Protein 3K50 (pdb70)

Structure (mmCIF, N/CA/C/O backbone):
data_3K50
#
_entry.id   3K50
#
_cell.length_a   42.274
_cell.length_b   91.435
_cell.length_c   107.126
_cell.angle_alpha   90.000
_cell.angle_beta   90.000
_cell.angle_gamma   90.000
#
_symmetry.space_group_name_H-M   'P 21 21 21'
#
loop_
_entity.id
_entity.type
_entity.pdbx_description
1 polymer 'Putative S41 protease'
2 non-polymer 'CHLORIDE ION'
3 non-polymer GLYCEROL
4 water water
#
loop_
_atom_site.group_PDB
_atom_site.id
_atom_site.type_symbol
_atom_site.label_atom_id
_atom_site.label_alt_id
_atom_site.label_comp_id
_atom_site.label_asym_id
_atom_site.label_entity_id
_atom_site.label_seq_id
_atom_site.pdbx_PDB_ins_code
_atom_site.Cartn_x
_atom_site.Cartn_y
_atom_site.Cartn_z
_atom_site.occupancy
_atom_site.B_iso_or_equiv
_atom_site.auth_seq_id
_atom_site.auth_comp_id
_atom_site.auth_asym_id
_atom_site.auth_atom_id
_atom_site.pdbx_PDB_model_num
ATOM 1 N N . ARG A 1 5 ? -3.082 64.304 2.265 1.00 70.98 27 ARG A N 1
ATOM 2 C CA . ARG A 1 5 ? -3.315 65.789 2.181 1.00 73.55 27 ARG A CA 1
ATOM 3 C C . ARG A 1 5 ? -2.009 66.568 2.472 1.00 73.85 27 ARG A C 1
ATOM 4 O O . ARG A 1 5 ? -1.257 66.928 1.548 1.00 71.02 27 ARG A O 1
ATOM 6 N N . TRP A 1 6 ? -1.768 66.843 3.759 1.00 74.15 28 TRP A N 1
ATOM 7 C CA . TRP A 1 6 ? -0.521 67.439 4.237 1.00 71.87 28 TRP A CA 1
ATOM 8 C C . TRP A 1 6 ? -0.079 66.519 5.368 1.00 68.48 28 TRP A C 1
ATOM 9 O O . TRP A 1 6 ? -0.940 65.868 5.961 1.00 67.95 28 TRP A O 1
ATOM 20 N N . PRO A 1 7 ? 1.239 66.451 5.678 1.00 66.33 29 PRO A N 1
ATOM 21 C CA . PRO A 1 7 ? 2.350 67.174 5.059 1.00 65.32 29 PRO A CA 1
ATOM 22 C C . PRO A 1 7 ? 2.791 66.602 3.710 1.00 63.14 29 PRO A C 1
ATOM 23 O O . PRO A 1 7 ? 2.348 65.524 3.310 1.00 62.41 29 PRO A O 1
ATOM 27 N N . GLU A 1 8 ? 3.651 67.354 3.029 1.00 61.75 30 GLU A N 1
ATOM 28 C CA . GLU A 1 8 ? 4.267 66.945 1.773 1.00 61.55 30 GLU A CA 1
ATOM 29 C C . GLU A 1 8 ? 5.654 66.417 2.127 1.00 60.14 30 GLU A C 1
ATOM 30 O O . GLU A 1 8 ? 6.611 67.175 2.280 1.00 58.35 30 GLU A O 1
ATOM 34 N N . TYR A 1 9 ? 5.752 65.103 2.253 1.00 60.39 31 TYR A N 1
ATOM 35 C CA . TYR A 1 9 ? 7.001 64.461 2.657 1.00 61.66 31 TYR A CA 1
ATOM 36 C C . TYR A 1 9 ? 8.110 64.480 1.579 1.00 61.82 31 TYR A C 1
ATOM 37 O O . TYR A 1 9 ? 7.856 64.200 0.401 1.00 61.79 31 TYR A O 1
ATOM 46 N N . TYR A 1 10 ? 9.334 64.820 1.996 1.00 61.46 32 TYR A N 1
ATOM 47 C CA . TYR A 1 10 ? 10.488 64.820 1.097 1.00 61.41 32 TYR A CA 1
ATOM 48 C C . TYR A 1 10 ? 10.818 63.405 0.587 1.00 63.49 32 TYR A C 1
ATOM 49 O O . TYR A 1 10 ? 10.395 62.416 1.193 1.00 62.85 32 TYR A O 1
ATOM 58 N N . PRO A 1 11 ? 11.580 63.306 -0.532 1.00 66.93 33 PRO A N 1
ATOM 59 C CA . PRO A 1 11 ? 11.952 61.979 -1.075 1.00 66.60 33 PRO A CA 1
ATOM 60 C C . PRO A 1 11 ? 13.181 61.355 -0.403 1.00 64.67 33 PRO A C 1
ATOM 61 O O . PRO A 1 11 ? 13.214 60.140 -0.201 1.00 61.24 33 PRO A O 1
ATOM 65 N N . ASP A 1 16 ? 14.564 55.267 4.661 1.00 62.04 38 ASP A N 1
ATOM 66 C CA . ASP A 1 16 ? 15.463 55.341 5.828 1.00 60.80 38 ASP A CA 1
ATOM 67 C C . ASP A 1 16 ? 14.867 54.713 7.116 1.00 59.13 38 ASP A C 1
ATOM 68 O O . ASP A 1 16 ? 15.603 54.499 8.095 1.00 60.64 38 ASP A O 1
ATOM 70 N N . ILE A 1 17 ? 13.555 54.426 7.126 1.00 52.92 39 ILE A N 1
ATOM 71 C CA . ILE A 1 17 ? 12.898 53.749 8.258 1.00 50.17 39 ILE A CA 1
ATOM 72 C C . ILE A 1 17 ? 13.354 52.286 8.273 1.00 45.34 39 ILE A C 1
ATOM 73 O O . ILE A 1 17 ? 13.208 51.590 7.277 1.00 40.65 39 ILE A O 1
ATOM 78 N N . TRP A 1 18 ? 13.902 51.838 9.401 1.00 39.60 40 TRP A N 1
ATOM 79 C CA . TRP A 1 18 ? 14.496 50.514 9.496 1.00 36.46 40 TRP A CA 1
ATOM 80 C C . TRP A 1 18 ? 13.625 49.327 9.041 1.00 35.86 40 TRP A C 1
ATOM 81 O O . TRP A 1 18 ? 14.082 48.442 8.292 1.00 33.60 40 TRP A O 1
ATOM 92 N N . ILE A 1 19 ? 12.389 49.285 9.533 1.00 32.26 41 ILE A N 1
ATOM 93 C CA . ILE A 1 19 ? 11.510 48.145 9.301 1.00 32.39 41 ILE A CA 1
ATOM 94 C C . ILE A 1 19 ? 11.241 48.004 7.792 1.00 31.09 41 ILE A C 1
ATOM 95 O O . ILE A 1 19 ? 11.248 46.921 7.268 1.00 32.19 41 ILE A O 1
ATOM 100 N N . ASP A 1 20 ? 11.111 49.121 7.091 1.00 34.19 42 ASP A N 1
ATOM 101 C CA . ASP A 1 20 ? 10.898 49.083 5.645 1.00 33.62 42 ASP A CA 1
ATOM 102 C C . ASP A 1 20 ? 12.143 48.563 4.931 1.00 34.03 42 ASP A C 1
ATOM 103 O O . ASP A 1 20 ? 12.062 47.726 4.052 1.00 35.75 42 ASP A O 1
ATOM 108 N N A SER A 1 21 ? 13.307 48.946 5.441 0.50 30.81 43 SER A N 1
ATOM 109 N N B SER A 1 21 ? 13.255 49.197 5.261 0.50 32.07 4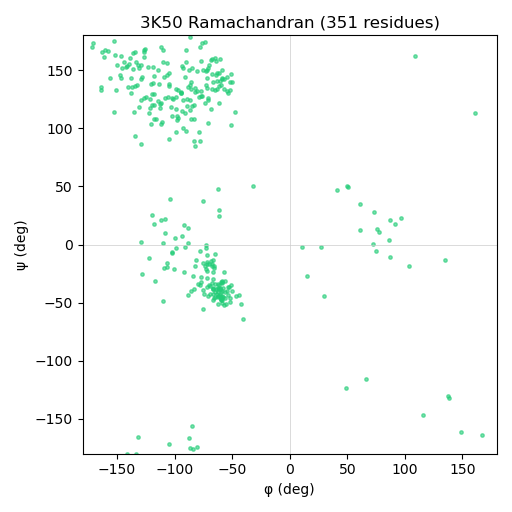3 SER A N 1
ATOM 110 C CA A SER A 1 21 ? 14.576 48.546 4.858 0.50 30.44 43 SER A CA 1
ATOM 111 C CA B SER A 1 21 ? 14.544 48.995 4.627 0.50 32.09 43 SER A CA 1
ATOM 112 C C A SER A 1 21 ? 14.914 47.095 5.140 0.50 29.14 43 SER A C 1
ATOM 113 C C B SER A 1 21 ? 15.028 47.572 4.767 0.50 30.02 43 SER A C 1
ATOM 114 O O A SER A 1 21 ? 15.159 46.378 4.197 0.50 30.00 43 SER A O 1
ATOM 115 O O B SER A 1 21 ? 15.592 46.985 3.849 0.50 33.17 43 SER A O 1
ATOM 120 N N A VAL A 1 22 ? 14.915 46.656 6.403 0.70 29.76 44 VAL A N 1
ATOM 121 N N B VAL A 1 22 ? 14.808 47.020 5.957 0.30 28.92 44 VAL A N 1
ATOM 122 C CA A VAL A 1 22 ? 15.166 45.273 6.718 0.70 31.91 44 VAL A CA 1
ATOM 123 C CA B VAL A 1 22 ? 15.169 45.638 6.265 0.30 27.14 44 VAL A CA 1
ATOM 124 C C A VAL A 1 22 ? 14.203 44.369 5.916 0.70 31.91 44 VAL A C 1
ATOM 125 C C B VAL A 1 22 ? 14.269 44.657 5.527 0.30 27.49 44 VAL A C 1
ATOM 126 O O A VAL A 1 22 ? 14.620 43.323 5.451 0.70 32.43 44 VAL A O 1
ATOM 127 O O B VAL A 1 22 ? 14.776 43.810 4.788 0.30 21.10 44 VAL A O 1
ATOM 142 N N . ARG A 1 24 ? 12.586 45.064 2.871 1.00 33.28 46 ARG A N 1
ATOM 143 C CA . ARG A 1 24 ? 12.842 45.087 1.435 1.00 35.58 46 ARG A CA 1
ATOM 144 C C . ARG A 1 24 ? 14.133 44.252 1.108 1.00 35.50 46 ARG A C 1
ATOM 145 O O . ARG A 1 24 ? 14.242 43.690 0.038 1.00 34.57 46 ARG A O 1
ATOM 153 N N . GLN A 1 25 ? 15.060 44.121 2.058 1.00 34.13 47 GLN A N 1
ATOM 154 C CA . GLN A 1 25 ? 16.265 43.367 1.814 1.00 32.54 47 GLN A CA 1
ATOM 155 C C . GLN A 1 25 ? 16.095 41.890 2.143 1.00 33.51 47 GLN A C 1
ATOM 156 O O . GLN A 1 25 ? 16.528 41.039 1.369 1.00 32.71 47 GLN A O 1
ATOM 162 N N . GLU A 1 26 ? 15.448 41.583 3.268 1.00 30.57 48 GLU A N 1
ATOM 163 C CA . GLU A 1 26 ? 15.454 40.231 3.821 1.00 31.75 48 GLU A CA 1
ATOM 164 C C . GLU A 1 26 ? 14.194 39.387 3.705 1.00 31.09 48 GLU A C 1
ATOM 165 O O . GLU A 1 26 ? 14.255 38.192 3.923 1.00 29.54 48 GLU A O 1
ATOM 171 N N . TYR A 1 27 ? 13.062 40.008 3.410 1.00 31.96 49 TYR A N 1
ATOM 172 C CA . TYR A 1 27 ? 11.789 39.329 3.337 1.00 29.59 49 TYR A CA 1
ATOM 173 C C . TYR A 1 27 ? 11.695 38.345 2.182 1.00 29.44 49 TYR A C 1
ATOM 174 O O . TYR A 1 27 ? 12.033 38.694 1.046 1.00 28.25 49 TYR A O 1
ATOM 183 N N . LEU A 1 28 ? 11.186 37.134 2.468 1.00 29.66 50 LEU A N 1
ATOM 184 C CA . LEU A 1 28 ? 10.972 36.124 1.450 1.00 26.97 50 LEU A CA 1
ATOM 185 C C . LEU A 1 28 ? 10.176 36.714 0.315 1.00 28.39 50 LEU A C 1
ATOM 186 O O . LEU A 1 28 ? 10.538 36.540 -0.860 1.00 28.69 50 LEU A O 1
ATOM 191 N N . TRP A 1 29 ? 9.119 37.436 0.674 1.00 28.83 51 TRP A N 1
ATOM 192 C CA . TRP A 1 29 ? 8.161 37.947 -0.292 1.00 29.56 51 TRP A CA 1
ATOM 193 C C . TRP A 1 29 ? 8.317 39.446 -0.562 1.00 27.41 51 TRP A C 1
ATOM 194 O O . TRP A 1 29 ? 7.352 40.173 -0.719 1.00 30.05 51 TRP A O 1
ATOM 205 N N . TYR A 1 30 ? 9.535 39.930 -0.623 1.00 29.67 52 TYR A N 1
ATOM 206 C CA . TYR A 1 30 ? 9.736 41.360 -0.802 1.00 31.60 52 TYR A CA 1
ATOM 207 C C . TYR A 1 30 ? 9.069 41.851 -2.099 1.00 30.83 52 TYR A C 1
ATOM 208 O O . TYR A 1 30 ? 8.614 42.961 -2.180 1.00 32.25 52 TYR A O 1
ATOM 217 N N . ARG A 1 31 ? 9.034 41.030 -3.131 1.00 34.45 53 ARG A N 1
ATOM 218 C CA . ARG A 1 31 ? 8.462 41.472 -4.392 1.00 33.79 53 ARG A CA 1
ATOM 219 C C . ARG A 1 31 ? 6.951 41.719 -4.352 1.00 35.08 53 ARG A C 1
ATOM 220 O O . ARG A 1 31 ? 6.396 42.357 -5.256 1.00 33.48 53 ARG A O 1
ATOM 228 N N . ASP A 1 32 ? 6.305 41.152 -3.338 1.00 32.59 54 ASP A N 1
ATOM 229 C CA . ASP A 1 32 ? 4.864 41.201 -3.165 1.00 33.34 54 ASP A CA 1
ATOM 230 C C . ASP A 1 32 ? 4.448 42.176 -2.059 1.00 33.05 54 ASP A C 1
ATOM 231 O O . ASP A 1 32 ? 3.294 42.205 -1.659 1.00 30.42 54 ASP A O 1
ATOM 244 N N . PRO A 1 34 ? 3.348 45.838 -0.845 1.00 40.49 56 PRO A N 1
ATOM 245 C CA . PRO A 1 34 ? 2.755 47.089 -1.420 1.00 41.38 56 PRO A CA 1
ATOM 246 C C . PRO A 1 34 ? 3.805 48.088 -1.845 1.00 42.84 56 PRO A C 1
ATOM 247 O O . PRO 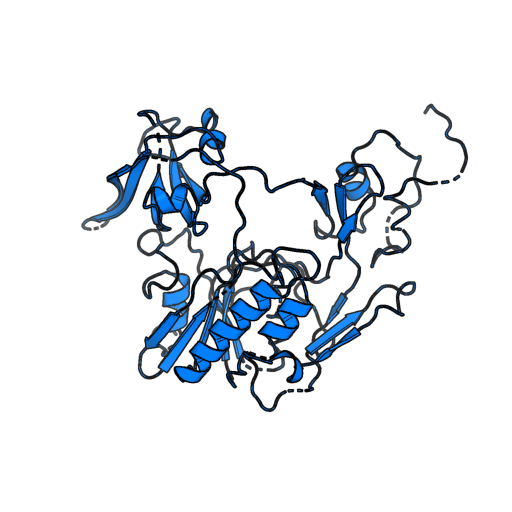A 1 34 ? 4.930 48.034 -1.358 1.00 42.32 56 PRO A O 1
ATOM 251 N N . SER A 1 35 ? 3.483 48.946 -2.805 1.00 47.44 57 SER A N 1
ATOM 252 C CA . SER A 1 35 ? 4.451 49.983 -3.219 1.00 51.57 57 SER A CA 1
ATOM 253 C C . SER A 1 35 ? 4.771 50.996 -2.093 1.00 51.78 57 SER A C 1
ATOM 254 O O . SER A 1 35 ? 3.894 51.303 -1.265 1.00 49.00 57 SER A O 1
ATOM 257 N N . PRO A 1 36 ? 6.027 51.494 -2.049 1.00 53.25 58 PRO A N 1
ATOM 258 C CA . PRO A 1 36 ? 6.386 52.488 -1.045 1.00 57.71 58 PRO A CA 1
ATOM 259 C C . PRO A 1 36 ? 5.347 53.599 -0.968 1.00 61.66 58 PRO A C 1
ATOM 260 O O . PRO A 1 36 ? 5.133 54.306 -1.950 1.00 62.62 58 PRO A O 1
ATOM 264 N N . ALA A 1 37 ? 4.656 53.672 0.174 1.00 65.30 59 ALA A N 1
ATOM 265 C CA . ALA A 1 37 ? 3.662 54.695 0.470 1.00 64.78 59 ALA A CA 1
ATOM 266 C C . ALA A 1 37 ? 4.366 55.915 1.094 1.00 65.41 59 ALA A C 1
ATOM 267 O O . ALA A 1 37 ? 5.610 56.029 1.026 1.00 64.72 59 ALA A O 1
ATOM 269 N N . ALA A 1 38 ? 3.583 56.835 1.677 1.00 64.35 60 ALA A N 1
ATOM 270 C CA . ALA A 1 38 ? 4.146 58.019 2.356 1.00 61.89 60 ALA A CA 1
ATOM 271 C C . ALA A 1 38 ? 4.593 57.568 3.745 1.00 58.11 60 ALA A C 1
ATOM 272 O O . ALA A 1 38 ? 3.810 56.914 4.441 1.00 56.20 60 ALA A O 1
ATOM 274 N N . PRO A 1 39 ? 5.829 57.938 4.160 1.00 55.42 61 PRO A N 1
ATOM 275 C CA . PRO A 1 39 ? 6.399 57.460 5.434 1.00 53.87 61 PRO A CA 1
ATOM 276 C C . PRO A 1 39 ? 5.601 57.936 6.635 1.00 50.33 61 PRO A C 1
ATOM 277 O O . PRO A 1 39 ? 4.981 59.025 6.582 1.00 48.14 61 PRO A O 1
ATOM 281 N N . ASP A 1 40 ? 5.572 57.115 7.685 1.00 48.29 62 ASP A N 1
ATOM 282 C CA . ASP A 1 40 ? 4.796 57.447 8.886 1.00 47.57 62 ASP A CA 1
ATOM 283 C C . ASP A 1 40 ? 5.675 57.153 10.047 1.00 45.82 62 ASP A C 1
ATOM 284 O O . ASP A 1 40 ? 5.701 56.030 10.558 1.00 47.93 62 ASP A O 1
ATOM 289 N N . TYR A 1 41 ? 6.371 58.181 10.499 1.00 42.21 63 TYR A N 1
ATOM 290 C CA . TYR A 1 41 ? 7.370 58.010 11.542 1.00 43.03 63 TYR A CA 1
ATOM 291 C C . TYR A 1 41 ? 6.806 57.733 12.929 1.00 38.15 63 TYR A C 1
ATOM 292 O O . TYR A 1 41 ? 7.563 57.351 13.818 1.00 39.89 63 TYR A O 1
ATOM 301 N N . PHE A 1 42 ? 5.518 57.973 13.146 1.00 33.08 64 PHE A N 1
ATOM 302 C CA . PHE A 1 42 ? 4.944 57.730 14.495 1.00 31.12 64 PHE A CA 1
ATOM 303 C C . PHE A 1 42 ? 4.172 56.434 14.661 1.00 35.51 64 PHE A C 1
ATOM 304 O O . PHE A 1 42 ? 4.070 55.910 15.771 1.00 36.09 64 PHE A O 1
ATOM 312 N N . GLN A 1 43 ? 3.714 55.867 13.553 1.00 37.10 65 GLN A N 1
ATOM 313 C CA . GLN A 1 43 ? 3.057 54.550 13.534 1.00 35.86 65 GLN A CA 1
ATOM 314 C C . GLN A 1 43 ? 3.844 53.447 14.274 1.00 33.61 65 GLN A C 1
ATOM 315 O O . GLN A 1 43 ? 5.062 53.341 14.144 1.00 34.65 65 GLN A O 1
ATOM 321 N N . LYS A 1 44 ? 3.140 52.592 15.015 1.00 33.96 66 LYS A N 1
ATOM 322 C CA . LYS A 1 44 ? 3.779 51.451 15.658 1.00 35.75 66 LYS A CA 1
ATOM 323 C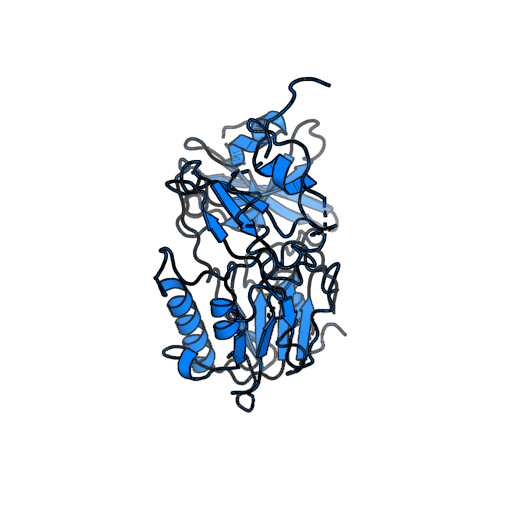 C . LYS A 1 44 ? 4.277 50.437 14.626 1.00 34.52 66 LYS A C 1
ATOM 324 O O . LYS A 1 44 ? 3.651 50.289 13.572 1.00 35.67 66 LYS A O 1
ATOM 330 N N . PRO A 1 45 ? 5.403 49.748 14.923 1.00 31.68 67 PRO A N 1
ATOM 331 C CA . PRO A 1 45 ? 5.936 48.741 14.020 1.00 32.96 67 PRO A CA 1
ATOM 332 C C . PRO A 1 45 ? 4.883 47.695 13.662 1.00 32.83 67 PRO A C 1
ATOM 333 O O . PRO A 1 45 ? 4.841 47.275 12.503 1.00 32.39 67 PRO A O 1
ATOM 337 N N . GLU A 1 46 ? 4.017 47.334 14.623 1.00 30.55 68 GLU A N 1
ATOM 338 C CA . GLU A 1 46 ? 2.884 46.437 14.400 1.00 32.37 68 GLU A CA 1
ATOM 339 C C . GLU A 1 46 ? 2.012 46.912 13.265 1.00 34.98 68 GLU A C 1
ATOM 340 O O . GLU A 1 46 ? 1.628 46.126 12.397 1.00 34.34 68 GLU A O 1
ATOM 346 N N . ALA A 1 47 ? 1.741 48.210 13.220 1.00 35.06 69 ALA A N 1
ATOM 347 C CA . ALA A 1 47 ? 0.842 48.765 12.211 1.00 34.37 69 ALA A CA 1
ATOM 348 C C . ALA A 1 47 ? 1.541 48.836 10.868 1.00 36.78 69 ALA A C 1
ATOM 349 O O . ALA A 1 47 ? 0.912 48.588 9.835 1.00 34.76 69 ALA A O 1
ATOM 351 N N . PHE A 1 48 ? 2.825 49.191 10.878 1.00 33.96 70 PHE A N 1
ATOM 352 C CA . PHE A 1 48 ? 3.568 49.215 9.658 1.00 36.20 70 PHE A CA 1
ATOM 353 C C . PHE A 1 48 ? 3.524 47.807 9.068 1.00 36.02 70 PHE A C 1
ATOM 354 O O . PHE A 1 48 ? 3.206 47.633 7.856 1.00 33.24 70 PHE A O 1
ATOM 362 N N . LEU A 1 49 ? 3.848 46.819 9.909 1.00 32.85 71 LEU A N 1
ATOM 363 C CA . LEU A 1 49 ? 3.944 45.416 9.467 1.00 33.02 71 LEU A CA 1
ATOM 364 C C . LEU A 1 49 ? 2.666 44.907 8.817 1.00 34.08 71 LEU A C 1
ATOM 365 O O . LEU A 1 49 ? 2.705 44.256 7.773 1.00 33.26 71 LEU A O 1
ATOM 370 N N . LYS A 1 50 ? 1.536 45.191 9.441 1.00 36.56 72 LYS A N 1
ATOM 371 C CA . LYS A 1 50 ? 0.267 44.678 8.983 1.00 38.33 72 LYS A CA 1
ATOM 372 C C . LYS A 1 50 ? -0.029 45.205 7.577 1.00 36.12 72 LYS A C 1
ATOM 373 O O . LYS A 1 50 ? -0.624 44.510 6.792 1.00 38.91 72 LYS A O 1
ATOM 377 N N . LYS A 1 51 ? 0.403 46.434 7.284 1.00 38.11 73 LYS A N 1
ATOM 378 C CA . LYS A 1 51 ? 0.205 47.073 5.986 1.00 37.67 73 LYS A CA 1
ATOM 379 C C . LYS A 1 51 ? 1.264 46.691 4.962 1.00 38.29 73 LYS A C 1
ATOM 380 O O . LYS A 1 51 ? 0.990 46.741 3.762 1.00 39.64 73 LYS A O 1
ATOM 383 N N . ALA A 1 52 ? 2.463 46.331 5.415 1.00 36.41 74 ALA A N 1
ATOM 384 C CA . ALA A 1 52 ? 3.594 46.021 4.504 1.00 29.85 74 ALA A CA 1
ATOM 385 C C . ALA A 1 52 ? 3.739 44.560 4.097 1.00 29.27 74 ALA A C 1
ATOM 386 O O . ALA A 1 52 ? 4.370 44.256 3.096 1.00 33.24 74 ALA A O 1
ATOM 388 N N . VAL A 1 53 ? 3.223 43.632 4.875 1.00 30.28 75 VAL A N 1
ATOM 389 C CA . VAL A 1 53 ? 3.366 42.229 4.525 1.00 31.28 75 VAL A CA 1
ATOM 390 C C . VAL A 1 53 ? 2.647 41.899 3.216 1.00 27.81 75 VAL A C 1
ATOM 391 O O . VAL A 1 53 ? 1.764 42.592 2.801 1.00 28.38 75 VAL A O 1
ATOM 395 N N . ALA A 1 54 ? 3.085 40.823 2.594 1.00 27.27 76 ALA A N 1
ATOM 396 C CA . ALA A 1 54 ? 2.472 40.224 1.429 1.00 30.80 76 ALA A CA 1
ATOM 397 C C . ALA A 1 54 ? 1.166 39.585 1.905 1.00 29.04 76 ALA A C 1
ATOM 398 O O . ALA A 1 54 ? 1.065 39.185 3.044 1.00 29.20 76 ALA A O 1
ATOM 400 N N . SER A 1 55 ? 0.173 39.479 1.025 1.00 31.08 77 SER A N 1
ATOM 401 C CA . SER A 1 55 ? -1.115 38.888 1.414 1.00 33.88 77 SER A CA 1
ATOM 402 C C . SER A 1 55 ? -1.004 37.442 1.844 1.00 32.16 77 SER A C 1
ATOM 403 O O . SER A 1 55 ? -1.861 36.976 2.572 1.00 31.89 77 SER A O 1
ATOM 414 N N . ASP A 1 57 ? 1.132 36.368 3.846 1.00 28.61 79 ASP A N 1
ATOM 415 C CA . ASP A 1 57 ? 1.648 36.382 5.234 1.00 29.44 79 ASP A CA 1
ATOM 416 C C . ASP A 1 57 ? 0.506 36.491 6.236 1.00 31.58 79 ASP A C 1
ATOM 417 O O . ASP A 1 57 ? 0.231 37.565 6.716 1.00 30.74 79 ASP A O 1
ATOM 422 N N A ASN A 1 58 ? -0.100 35.340 6.551 0.60 34.12 80 ASN A N 1
ATOM 423 N N B ASN A 1 58 ? -0.165 35.386 6.525 0.40 32.97 80 ASN A N 1
ATOM 424 C CA A ASN A 1 58 ? -1.237 35.210 7.457 0.60 34.50 80 ASN A CA 1
ATOM 425 C CA B ASN A 1 58 ? -1.319 35.415 7.409 0.40 33.15 80 ASN A CA 1
ATOM 426 C C A ASN A 1 58 ? -0.780 35.202 8.914 0.60 35.34 80 ASN A C 1
ATOM 427 C C B ASN A 1 58 ? -0.893 35.273 8.876 0.40 34.06 80 ASN A C 1
ATOM 428 O O A ASN A 1 58 ? -0.891 34.198 9.628 0.60 33.89 80 ASN A O 1
ATOM 429 O O B ASN A 1 58 ? -1.150 34.269 9.540 0.40 33.87 80 ASN A O 1
ATOM 438 N N . GLY A 1 59 ? -0.225 36.319 9.361 1.00 32.52 81 GLY A N 1
ATOM 439 C CA . GLY A 1 59 ? 0.261 36.374 10.721 1.00 32.73 81 GLY A CA 1
ATOM 440 C C . GLY A 1 59 ? 1.524 35.591 10.967 1.00 34.68 81 GLY A C 1
ATOM 441 O O . GLY A 1 59 ? 1.862 35.315 12.133 1.00 34.35 81 GLY A O 1
ATOM 442 N N . PHE A 1 60 ? 2.273 35.280 9.910 1.00 31.60 82 PHE A N 1
ATOM 443 C CA . PHE A 1 60 ? 3.533 34.572 10.118 1.00 30.21 82 PHE A CA 1
ATOM 444 C C . PHE A 1 60 ? 4.587 35.555 10.673 1.00 30.96 82 PHE A C 1
ATOM 445 O O . PHE A 1 60 ? 5.164 35.360 11.752 1.00 29.45 82 PHE A O 1
ATOM 453 N N . SER A 1 61 ? 4.804 36.643 9.967 1.00 33.74 83 SER A N 1
ATOM 454 C CA . SER A 1 61 ? 5.687 37.679 10.455 1.00 29.59 83 SER A CA 1
ATOM 455 C C . SER A 1 61 ? 5.028 38.408 11.586 1.00 31.46 83 SER A C 1
ATOM 456 O O . SER A 1 61 ? 3.833 38.677 11.548 1.00 29.87 83 SER A O 1
ATOM 459 N N . LYS A 1 62 ? 5.811 38.804 12.589 1.00 32.94 84 LYS A N 1
ATOM 460 C CA . LYS A 1 62 ? 5.226 39.523 13.711 1.00 34.05 84 LYS A CA 1
ATOM 461 C C . LYS A 1 62 ? 6.246 40.306 14.541 1.00 31.69 84 LYS A C 1
ATOM 462 O O . LYS A 1 62 ? 7.441 40.053 14.470 1.00 35.72 84 LYS A O 1
ATOM 468 N N . ILE A 1 63 ? 5.732 41.258 15.313 1.00 36.57 85 ILE A N 1
ATOM 469 C CA . ILE A 1 63 ? 6.542 42.101 16.195 1.00 35.84 85 ILE A CA 1
ATOM 470 C C . ILE A 1 63 ? 6.451 41.527 17.605 1.00 38.34 85 ILE A C 1
ATOM 471 O O . ILE A 1 63 ? 5.362 41.179 18.082 1.00 35.48 85 ILE A O 1
ATOM 476 N N . ASP A 1 64 ? 7.603 41.415 18.244 1.00 41.91 86 ASP A N 1
ATOM 477 C CA . ASP A 1 64 ? 7.736 41.010 19.640 1.00 42.27 86 ASP A CA 1
ATOM 478 C C . ASP A 1 64 ? 8.620 42.020 20.381 1.00 46.03 86 ASP A C 1
ATOM 479 O O . ASP A 1 64 ? 9.615 42.538 19.844 1.00 42.41 86 ASP A O 1
ATOM 484 N N . SER A 1 65 ? 8.256 42.294 21.623 1.00 45.73 87 SER A N 1
ATOM 485 C CA . SER A 1 65 ? 9.011 43.236 22.437 1.00 49.43 87 SER A CA 1
ATOM 486 C C . SER A 1 65 ? 10.343 42.642 22.840 1.00 45.76 87 SER A C 1
ATOM 487 O O . SER A 1 65 ? 10.484 41.429 22.917 1.00 46.40 87 SER A O 1
ATOM 490 N N . LEU A 1 66 ? 11.329 43.513 23.022 1.00 42.82 88 LEU A N 1
ATOM 491 C CA . LEU A 1 66 ? 12.623 43.102 23.491 1.00 41.97 88 LEU A CA 1
ATOM 492 C C . LEU A 1 66 ? 12.583 43.377 24.982 1.00 43.70 88 LEU A C 1
ATOM 493 O O . LEU A 1 66 ? 12.591 44.527 25.374 1.00 43.67 88 LEU A O 1
ATOM 498 N N . LEU A 1 67 ? 12.526 42.337 25.802 1.00 44.43 89 LEU A N 1
ATOM 499 C CA . LEU A 1 67 ? 12.445 42.482 27.257 1.00 45.78 89 LEU A CA 1
ATOM 500 C C . LEU A 1 67 ? 13.778 42.158 27.946 1.00 45.84 89 LEU A C 1
ATOM 501 O O . LEU A 1 67 ? 14.530 41.319 27.466 1.00 45.63 89 LEU A O 1
ATOM 506 N N . ASP A 1 68 ? 14.067 42.826 29.053 1.00 48.67 90 ASP A N 1
ATOM 507 C CA . ASP A 1 68 ? 15.261 42.519 29.851 1.00 50.81 90 ASP A CA 1
ATOM 508 C C . ASP A 1 68 ? 15.136 41.131 30.473 1.00 52.75 90 ASP A C 1
ATOM 509 O O . ASP A 1 68 ? 16.121 40.390 30.531 1.00 55.76 90 ASP A O 1
ATOM 514 N N . GLU A 1 69 ? 13.927 40.773 30.915 1.00 50.58 91 GLU A N 1
ATOM 515 C CA . GLU A 1 69 ? 13.649 39.448 31.449 1.00 48.90 91 GLU A CA 1
ATOM 516 C C . GLU A 1 69 ? 12.227 39.103 31.070 1.00 44.98 91 GLU A C 1
ATOM 517 O O . GLU A 1 69 ? 11.483 39.997 30.672 1.00 42.66 91 GLU A O 1
ATOM 523 N N . PRO A 1 70 ? 11.848 37.811 31.122 1.00 43.72 92 PRO A N 1
ATOM 524 C CA . PRO A 1 70 ? 10.422 37.515 30.858 1.00 41.12 92 PRO A CA 1
ATOM 525 C C . PRO A 1 70 ? 9.461 38.218 31.828 1.00 39.98 92 PRO A C 1
ATOM 526 O O . PRO A 1 70 ? 9.763 38.379 33.026 1.00 37.13 92 PRO A O 1
ATOM 530 N N . ILE A 1 71 ? 8.312 38.641 31.313 1.00 39.43 93 ILE A N 1
ATOM 531 C CA . ILE A 1 71 ? 7.324 39.314 32.138 1.00 36.82 93 ILE A CA 1
ATOM 532 C C . ILE A 1 71 ? 7.034 38.378 33.310 1.00 34.47 93 ILE A C 1
ATOM 533 O O . ILE A 1 71 ? 6.868 37.178 33.108 1.00 36.58 93 ILE A O 1
ATOM 538 N N . PRO A 1 72 ? 7.039 38.886 34.539 1.00 36.01 94 PRO A N 1
ATOM 539 C CA . PRO A 1 72 ? 6.764 37.961 35.672 1.00 33.01 94 PRO A CA 1
ATOM 540 C C . PRO A 1 72 ? 5.414 37.270 35.592 1.00 33.63 94 PRO A C 1
ATOM 541 O O . PRO A 1 72 ? 4.456 37.824 35.038 1.00 32.70 94 PRO A O 1
ATOM 545 N N . SER A 1 73 ? 5.341 36.055 36.138 1.00 34.07 95 SER A N 1
ATOM 546 C CA . SER A 1 73 ? 4.099 35.252 36.071 1.00 32.94 95 SER A CA 1
ATOM 547 C C . SER A 1 73 ? 4.106 34.187 37.134 1.00 31.40 95 SER A C 1
ATOM 548 O O . SER A 1 73 ? 5.132 33.978 37.785 1.00 30.80 95 SER A O 1
ATOM 551 N N . TYR A 1 74 ? 2.937 33.568 37.344 1.00 30.82 96 TYR A N 1
ATOM 552 C CA . TYR A 1 74 ? 2.784 32.519 38.372 1.00 31.72 96 TYR A CA 1
ATOM 553 C C . TYR A 1 74 ? 3.269 31.134 37.876 1.00 32.29 96 TYR A C 1
ATOM 554 O O . TYR A 1 74 ? 3.528 30.235 38.671 1.00 33.53 96 TYR A O 1
ATOM 563 N N . GLY A 1 75 ? 3.372 30.983 36.564 1.00 29.83 97 GLY A N 1
ATOM 564 C CA . GLY A 1 75 ? 3.895 29.787 35.947 1.00 30.71 97 GLY A CA 1
ATOM 565 C C . GLY A 1 75 ? 2.836 28.795 35.506 1.00 32.56 97 GLY A C 1
ATOM 566 O O . GLY A 1 75 ? 3.146 27.601 35.391 1.00 34.31 97 GLY A O 1
ATOM 567 N N . PHE A 1 76 ? 1.587 29.223 35.276 1.00 31.29 98 PHE A N 1
ATOM 568 C CA . PHE A 1 76 ? 0.593 28.274 34.734 1.00 30.44 98 PHE A CA 1
ATOM 569 C C . PHE A 1 76 ? -0.258 28.858 33.624 1.00 31.88 98 PHE A C 1
ATOM 570 O O . PHE A 1 76 ? -0.481 30.055 33.575 1.00 30.62 98 PHE A O 1
ATOM 578 N N . ASP A 1 77 ? -0.706 27.997 32.721 1.00 32.82 99 ASP A N 1
ATOM 579 C CA . ASP A 1 77 ? -1.669 28.380 31.689 1.00 33.88 99 ASP A CA 1
ATOM 580 C C . ASP A 1 77 ? -2.996 27.780 32.041 1.00 33.24 99 ASP A C 1
ATOM 581 O O . ASP A 1 77 ? -3.060 26.748 32.708 1.00 30.96 99 ASP A O 1
ATOM 586 N N . TYR A 1 78 ? -4.069 28.387 31.541 1.00 34.19 100 TYR A N 1
ATOM 587 C CA . TYR A 1 78 ? -5.399 27.955 31.882 1.00 36.44 100 TYR A CA 1
ATOM 588 C C . TYR A 1 78 ? -6.463 28.252 30.826 1.00 37.45 100 TYR A C 1
ATOM 589 O O . TYR A 1 78 ? -6.202 28.940 29.881 1.00 37.87 100 TYR A O 1
ATOM 598 N N . THR A 1 79 ? -7.676 27.773 31.070 1.00 38.52 101 THR A N 1
ATOM 599 C CA . THR A 1 79 ? -8.848 28.066 30.255 1.00 39.13 101 THR A CA 1
ATOM 600 C C . THR A 1 79 ? -9.980 28.252 31.197 1.00 37.54 101 THR A C 1
ATOM 601 O O . THR A 1 79 ? -10.151 27.437 32.107 1.00 34.82 101 THR A O 1
ATOM 605 N N . LEU A 1 80 ? -10.781 29.293 30.959 1.00 36.29 102 LEU A N 1
ATOM 606 C CA . LEU A 1 80 ? -11.975 29.603 31.771 1.00 34.47 102 LEU A CA 1
ATOM 607 C C . LEU A 1 80 ? -13.216 28.854 31.320 1.00 32.64 102 LEU A C 1
ATOM 608 O O . LEU A 1 80 ? -13.442 28.693 30.116 1.00 30.94 102 LEU A O 1
ATOM 613 N N . TYR A 1 81 ? -13.994 28.396 32.295 1.00 33.01 103 TYR A N 1
ATOM 614 C CA . TYR A 1 81 ? -15.279 27.739 32.079 1.00 37.04 103 TYR A CA 1
ATOM 615 C C . TYR A 1 81 ? -16.259 28.376 33.032 1.00 38.90 103 TYR A C 1
ATOM 616 O O . TYR A 1 81 ? -15.943 28.575 34.206 1.00 37.77 103 TYR A O 1
ATOM 625 N N . LYS A 1 82 ? -17.460 28.656 32.542 1.00 43.73 104 LYS A N 1
ATOM 626 C CA . LYS A 1 82 ? -18.518 29.289 33.330 1.00 48.55 104 LYS A CA 1
ATOM 627 C C . LYS A 1 82 ? -18.918 28.430 34.534 1.00 50.66 104 LYS A C 1
ATOM 628 O O . LYS A 1 82 ? -19.051 27.212 34.396 1.00 51.59 104 LYS A O 1
ATOM 634 N N . VAL A 1 83 ? -19.091 29.055 35.705 1.00 52.42 105 VAL A N 1
ATOM 635 C CA . VAL A 1 83 ? -19.496 28.354 36.935 1.00 54.92 105 VAL A CA 1
ATOM 636 C C . VAL A 1 83 ? -21.024 28.097 36.993 1.00 58.35 105 VAL A C 1
ATOM 637 O O . VAL A 1 83 ? -21.829 28.891 36.458 1.00 56.71 105 VAL A O 1
ATOM 641 N N . LEU A 1 84 ? -21.386 26.983 37.655 1.00 61.82 106 LEU A N 1
ATOM 642 C CA . LEU A 1 84 ? -22.778 26.532 37.852 1.00 65.28 106 LEU A CA 1
ATOM 643 C C . LEU A 1 84 ? -23.702 27.611 38.424 1.00 68.64 106 LEU A C 1
ATOM 644 O O . LEU A 1 84 ? -23.654 27.940 39.623 1.00 68.09 106 LEU A O 1
ATOM 646 N N . ASP A 1 85 ? -24.513 28.184 37.538 1.00 72.02 107 ASP A N 1
ATOM 647 C CA . ASP A 1 85 ? -25.510 29.174 37.920 1.00 74.42 107 ASP A CA 1
ATOM 648 C C . ASP A 1 85 ? -24.963 30.474 38.566 1.00 75.80 107 ASP A C 1
ATOM 649 O O . ASP A 1 85 ? -25.764 31.218 39.136 1.00 78.19 107 ASP A O 1
ATOM 651 N N . ASN A 1 86 ? -23.644 30.738 38.521 1.00 73.67 108 ASN A N 1
ATOM 652 C CA . ASN A 1 86 ? -23.111 32.041 38.977 1.00 72.54 108 ASN A CA 1
ATOM 653 C C . ASN A 1 86 ? -23.025 32.866 37.706 1.00 71.22 108 ASN A C 1
ATOM 654 O O . ASN A 1 86 ? -22.523 32.402 36.663 1.00 71.52 108 ASN A O 1
ATOM 656 N N . ASP A 1 87 ? -23.550 34.076 37.796 1.00 69.33 109 ASP A N 1
ATOM 657 C CA . ASP A 1 87 ? -23.657 34.965 36.654 1.00 67.27 109 ASP A CA 1
ATOM 658 C C . ASP A 1 87 ? -22.310 35.437 36.125 1.00 64.05 109 ASP A C 1
ATOM 659 O O . ASP A 1 87 ? -22.060 35.391 34.921 1.00 60.86 109 ASP A O 1
ATOM 661 N N . THR A 1 88 ? -21.458 35.891 37.036 1.00 59.79 110 THR A N 1
ATOM 662 C CA . THR A 1 88 ? -20.193 36.482 36.663 1.00 55.77 110 THR A CA 1
ATOM 663 C C . THR A 1 88 ? -18.951 35.556 36.838 1.00 51.93 110 THR A C 1
ATOM 664 O O . THR A 1 88 ? -17.851 35.904 36.359 1.00 48.73 110 THR A O 1
ATOM 666 N N . ALA A 1 89 ? -19.141 34.368 37.449 1.00 47.51 111 ALA A N 1
ATOM 667 C CA . ALA A 1 89 ? -18.011 33.495 37.850 1.00 42.02 111 ALA A CA 1
ATOM 668 C C . ALA A 1 89 ? -17.553 32.410 36.857 1.00 40.48 111 ALA A C 1
ATOM 669 O O . ALA A 1 89 ? -18.317 31.893 36.018 1.00 38.49 111 ALA A O 1
ATOM 671 N N . TYR A 1 90 ? -16.269 32.090 36.967 1.00 38.77 112 TYR A N 1
ATOM 672 C CA . TYR A 1 90 ? -15.641 31.102 36.099 1.00 39.02 112 TYR A CA 1
ATOM 673 C C . TYR A 1 90 ? -14.669 30.298 36.896 1.00 36.17 112 TYR A C 1
ATOM 674 O O . TYR A 1 90 ? -14.135 30.785 37.869 1.00 35.81 112 TYR A O 1
ATOM 683 N N . ASN A 1 91 ? -14.451 29.063 36.464 1.00 36.30 113 ASN A N 1
ATOM 684 C CA . ASN A 1 91 ? -13.417 28.182 37.012 1.00 34.96 113 ASN A CA 1
ATOM 685 C C . ASN A 1 91 ? -12.282 28.126 35.994 1.00 33.10 113 ASN A C 1
ATOM 686 O O . ASN A 1 91 ? -12.541 28.057 34.795 1.00 27.99 113 ASN A O 1
ATOM 691 N N . ALA A 1 92 ? -11.032 28.172 36.464 1.00 31.80 114 ALA A N 1
ATOM 692 C CA . ALA A 1 92 ? -9.871 28.116 35.582 1.00 28.27 114 ALA A CA 1
ATOM 693 C C . ALA A 1 92 ? -9.211 26.710 35.567 1.00 30.53 114 ALA A C 1
ATOM 694 O O . ALA A 1 92 ? -8.608 26.286 36.560 1.00 29.77 114 ALA A O 1
ATOM 696 N N . LEU A 1 93 ? -9.329 26.007 34.444 1.00 30.12 115 LEU A N 1
ATOM 697 C CA . LEU A 1 93 ? -8.756 24.683 34.274 1.00 30.73 115 LEU A CA 1
ATOM 698 C C . LEU A 1 93 ? -7.284 24.825 33.885 1.00 29.96 115 LEU A C 1
ATOM 699 O O . LEU A 1 93 ? -6.983 25.394 32.837 1.00 29.89 115 LEU A O 1
ATOM 704 N N . ILE A 1 94 ? -6.377 24.273 34.705 1.00 28.96 116 ILE A N 1
ATOM 705 C CA . ILE A 1 94 ? -4.932 24.397 34.431 1.00 29.09 116 ILE A CA 1
ATOM 706 C C . ILE A 1 94 ? -4.500 23.439 33.324 1.00 26.04 116 ILE A C 1
ATOM 707 O O . ILE A 1 94 ? -4.754 22.241 33.422 1.00 26.34 116 ILE A O 1
ATOM 712 N N . SER A 1 95 ? -3.815 23.964 32.298 1.00 27.65 117 SER A N 1
ATOM 713 C CA . SER A 1 95 ? -3.365 23.212 31.169 1.00 28.02 117 SER A CA 1
ATOM 714 C C . SER A 1 95 ? -1.842 22.936 31.147 1.00 28.15 117 SER A C 1
ATOM 715 O O . SER A 1 95 ? -1.421 22.077 30.436 1.00 27.54 117 SER A O 1
ATOM 718 N N . TYR A 1 96 ? -1.041 23.687 31.891 1.00 27.91 118 TYR A N 1
ATOM 719 C CA . TYR A 1 96 ? 0.419 23.592 31.839 1.00 26.52 118 TYR A CA 1
ATOM 720 C C . TYR A 1 96 ? 0.957 24.292 33.090 1.00 29.72 118 TYR A C 1
ATOM 721 O O . TYR A 1 96 ? 0.428 25.376 33.488 1.00 29.43 118 TYR A O 1
ATOM 730 N N . VAL A 1 97 ? 1.934 23.669 33.757 1.00 25.77 119 VAL A N 1
ATOM 731 C CA . VAL A 1 97 ? 2.598 24.270 34.925 1.00 23.86 119 VAL A CA 1
ATOM 732 C C . VAL A 1 97 ? 4.095 24.291 34.636 1.00 27.90 119 VAL A C 1
ATOM 733 O O . VAL A 1 97 ? 4.695 23.238 34.321 1.00 27.81 119 VAL A O 1
ATOM 737 N N . VAL A 1 98 ? 4.711 25.460 34.769 1.00 27.36 120 VAL A N 1
ATOM 738 C CA . VAL A 1 98 ? 6.117 25.634 34.556 1.00 27.30 120 VAL A CA 1
ATOM 739 C C . VAL A 1 98 ? 6.878 25.079 35.764 1.00 26.69 120 VAL A C 1
ATOM 740 O O . VAL A 1 98 ? 6.543 25.431 36.903 1.00 29.69 120 VAL A O 1
ATOM 744 N N . PRO A 1 99 ? 7.856 24.187 35.519 1.00 28.60 121 PRO A N 1
ATOM 745 C CA . PRO A 1 99 ? 8.692 23.604 36.569 1.00 31.87 121 PRO A CA 1
ATOM 746 C C . PRO A 1 99 ? 9.406 24.690 37.371 1.00 31.62 121 PRO A C 1
ATOM 747 O O . PRO A 1 99 ? 9.932 25.636 36.818 1.00 33.18 121 PRO A O 1
ATOM 751 N N . GLY A 1 100 ? 9.369 24.568 38.682 1.00 36.29 122 GLY A N 1
ATOM 752 C CA . GLY A 1 100 ? 10.024 25.513 39.534 1.00 36.39 122 GLY A CA 1
ATOM 753 C C . GLY A 1 100 ? 9.313 26.833 39.738 1.00 37.51 122 GLY A C 1
ATOM 754 O O . GLY A 1 100 ? 9.892 27.721 40.346 1.00 42.76 122 GLY A O 1
ATOM 755 N N . SER A 1 101 ? 8.065 26.948 39.316 1.00 32.65 123 SER A N 1
ATOM 756 C CA . SER A 1 101 ? 7.282 28.165 39.430 1.00 30.94 123 SER A CA 1
ATOM 757 C C . SER A 1 101 ? 6.494 28.253 40.733 1.00 34.06 123 SER A C 1
ATOM 758 O O . SER A 1 101 ? 6.397 27.285 41.458 1.00 30.88 123 SER A O 1
ATOM 761 N N . PRO A 1 102 ? 5.959 29.443 41.048 1.00 30.99 124 PRO A N 1
ATOM 762 C CA . PRO A 1 102 ? 4.992 29.583 42.116 1.00 32.18 124 PRO A CA 1
ATOM 763 C C . PRO A 1 102 ? 3.833 28.567 42.024 1.00 31.44 124 PRO A C 1
ATOM 764 O O . PRO A 1 102 ? 3.424 28.034 43.050 1.00 29.84 124 PRO A O 1
ATOM 768 N N . ALA A 1 103 ? 3.328 28.299 40.820 1.00 30.67 125 ALA A N 1
ATOM 769 C CA . ALA A 1 103 ? 2.224 27.341 40.620 1.00 33.22 125 ALA A CA 1
ATOM 770 C C . ALA A 1 103 ? 2.613 25.929 41.112 1.00 31.52 125 ALA A C 1
ATOM 771 O O . ALA A 1 103 ? 1.884 25.245 41.868 1.00 31.77 125 ALA A O 1
ATOM 773 N N . GLU A 1 104 ? 3.803 25.515 40.719 1.00 30.88 126 GLU A N 1
ATOM 774 C CA . GLU A 1 104 ? 4.319 24.208 41.087 1.00 32.93 126 GLU A CA 1
ATOM 775 C C . GLU A 1 104 ? 4.576 24.099 42.601 1.00 36.61 126 GLU A C 1
ATOM 776 O O . GLU A 1 104 ? 4.274 23.067 43.212 1.00 36.73 126 GLU A O 1
ATOM 782 N N . GLU A 1 105 ? 5.070 25.183 43.193 1.00 35.66 127 GLU A N 1
ATOM 783 C CA . GLU A 1 105 ? 5.291 25.237 44.628 1.00 36.76 127 GLU A CA 1
ATOM 784 C C . GLU A 1 105 ? 3.958 25.188 45.358 1.00 37.23 127 GLU A C 1
ATOM 785 O O . GLU A 1 105 ? 3.897 24.668 46.484 1.00 37.21 127 GLU A O 1
ATOM 791 N N . ALA A 1 106 ? 2.897 25.712 44.729 1.00 33.57 128 ALA A N 1
ATOM 792 C CA . ALA A 1 106 ? 1.557 25.688 45.309 1.00 33.39 128 ALA A CA 1
ATOM 793 C C . ALA A 1 106 ? 0.915 24.295 45.309 1.00 34.28 128 ALA A C 1
ATOM 794 O O . ALA A 1 106 ? -0.173 24.125 45.885 1.00 34.89 128 ALA A O 1
ATOM 796 N N . GLY A 1 107 ? 1.549 23.336 44.625 1.00 37.35 129 GLY A N 1
ATOM 797 C CA . GLY A 1 107 ? 1.060 21.953 44.493 1.00 37.47 129 GLY A CA 1
ATOM 798 C C . GLY A 1 107 ? 0.106 21.795 43.314 1.00 38.49 129 GLY A C 1
ATOM 799 O O . GLY A 1 107 ? -0.680 20.847 43.257 1.00 39.50 129 GLY A O 1
ATOM 800 N N . LEU A 1 108 ? 0.166 22.714 42.356 1.00 38.02 130 LEU A N 1
ATOM 801 C CA . LEU A 1 108 ? -0.782 22.695 41.250 1.00 31.62 130 LEU A CA 1
ATOM 802 C C . LEU A 1 108 ? -0.284 21.816 40.113 1.00 31.12 130 LEU A C 1
ATOM 803 O O . LEU A 1 108 ? 0.923 21.666 39.884 1.00 29.50 130 LEU A O 1
ATOM 808 N N . GLN A 1 109 ? -1.241 21.242 39.397 1.00 28.46 131 GLN A N 1
ATOM 809 C CA . GLN A 1 109 ? -0.967 20.347 38.302 1.00 31.02 131 GLN A CA 1
ATOM 810 C C . GLN A 1 109 ? -1.980 20.549 37.211 1.00 28.84 131 GLN A C 1
ATOM 811 O O . GLN A 1 109 ? -3.097 20.982 37.471 1.00 29.42 131 GLN A O 1
ATOM 817 N N . ARG A 1 110 ? -1.617 20.184 36.008 1.00 29.78 132 ARG A N 1
ATOM 818 C CA . ARG A 1 110 ? -2.579 20.120 34.911 1.00 27.58 132 ARG A CA 1
ATOM 819 C C . ARG A 1 110 ? -3.772 19.241 35.304 1.00 28.24 132 ARG A C 1
ATOM 820 O O . ARG A 1 110 ? -3.580 18.113 35.800 1.00 31.93 132 ARG A O 1
ATOM 828 N N . GLY A 1 111 ? -4.997 19.746 35.103 1.00 27.40 133 GLY A N 1
ATOM 829 C CA . GLY A 1 111 ? -6.225 19.059 35.499 1.00 27.72 133 GLY A CA 1
ATOM 830 C C . GLY A 1 111 ? -6.824 19.658 36.769 1.00 28.38 133 GLY A C 1
ATOM 831 O O . GLY A 1 111 ? -7.972 19.425 37.093 1.00 28.03 133 GLY A O 1
ATOM 832 N N . HIS A 1 112 ? -6.032 20.399 37.523 1.00 27.55 134 HIS A N 1
ATOM 833 C CA . HIS A 1 112 ? -6.587 21.134 38.639 1.00 29.11 134 HIS A CA 1
ATOM 834 C C . HIS A 1 112 ? -7.337 22.331 38.108 1.00 29.93 134 HIS A C 1
ATOM 835 O O . HIS A 1 112 ? -6.986 22.907 37.068 1.00 29.08 134 HIS A O 1
ATOM 842 N N . TRP A 1 113 ? -8.352 22.726 38.856 1.00 30.42 135 TRP A N 1
ATOM 843 C CA . TRP A 1 113 ? -9.167 23.882 38.510 1.00 32.60 135 TRP A CA 1
ATOM 844 C C . TRP A 1 113 ? -9.058 24.885 39.637 1.00 32.10 135 TRP A C 1
ATOM 845 O O . TRP A 1 113 ? -9.172 24.489 40.799 1.00 29.69 135 TRP A O 1
ATOM 856 N N . ILE A 1 114 ? -8.765 26.142 39.317 1.00 32.07 136 ILE A N 1
ATOM 857 C CA . ILE A 1 114 ? -8.754 27.212 40.315 1.00 27.29 136 ILE A CA 1
ATOM 858 C C . ILE A 1 114 ? -10.202 27.728 40.387 1.00 29.48 136 ILE A C 1
ATOM 859 O O . ILE A 1 114 ? -10.777 28.144 39.371 1.00 30.83 136 ILE A O 1
ATOM 888 N N . ASN A 1 118 ? -8.430 34.125 47.174 1.00 44.05 140 ASN A N 1
ATOM 889 C CA . ASN A 1 118 ? -8.659 34.900 48.410 1.00 45.07 140 ASN A CA 1
ATOM 890 C C . ASN A 1 118 ? -10.137 35.135 48.702 1.00 45.99 140 ASN A C 1
ATOM 891 O O . ASN A 1 118 ? -10.572 36.270 48.941 1.00 46.73 140 ASN A O 1
ATOM 896 N N . GLY A 1 119 ? -10.906 34.045 48.658 1.00 44.30 141 GLY A N 1
ATOM 897 C CA . GLY A 1 119 ? -12.338 34.083 48.940 1.00 43.62 141 GLY A CA 1
ATOM 898 C C . GLY A 1 119 ? -13.233 34.720 47.890 1.00 45.08 141 GLY A C 1
ATOM 899 O O . GLY A 1 119 ? -14.426 34.757 48.077 1.00 46.45 141 GLY A O 1
ATOM 900 N N . ASP A 1 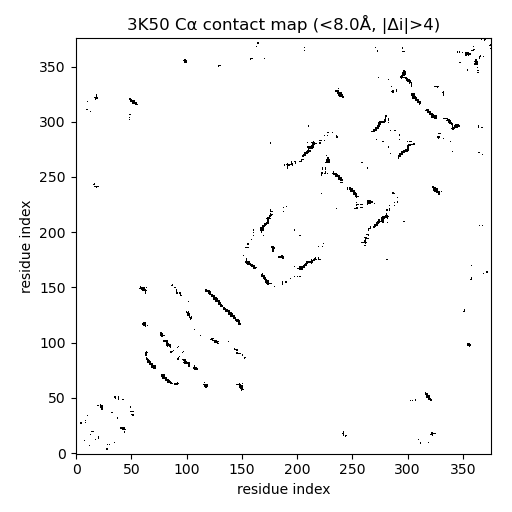120 ? -12.691 35.205 46.777 1.00 43.92 142 ASP A N 1
ATOM 901 C CA . ASP A 1 120 ? -13.518 35.827 45.759 1.00 44.53 142 ASP A CA 1
ATOM 902 C C . ASP A 1 120 ? -13.522 35.020 44.455 1.00 45.70 142 ASP A C 1
ATOM 903 O O . ASP A 1 120 ? -12.527 34.382 44.091 1.00 41.63 142 ASP A O 1
ATOM 908 N N . TYR A 1 121 ? -14.628 35.099 43.726 1.00 46.32 143 TYR A N 1
ATOM 909 C CA . TYR A 1 121 ? -14.779 34.390 42.465 1.00 46.47 143 TYR A CA 1
ATOM 910 C C . TYR A 1 121 ? -13.879 34.947 41.379 1.00 45.64 143 TYR A C 1
ATOM 911 O O . TYR A 1 121 ? -13.369 36.059 41.482 1.00 46.95 143 TYR A O 1
ATOM 920 N N . ILE A 1 122 ? -13.626 34.140 40.370 1.00 43.04 144 ILE A N 1
ATOM 921 C CA . ILE A 1 122 ? -12.865 34.621 39.231 1.00 41.97 144 ILE A CA 1
ATOM 922 C C . ILE A 1 122 ? -13.920 35.101 38.250 1.00 40.74 144 ILE A C 1
ATOM 923 O O . ILE A 1 122 ? -14.840 34.368 37.896 1.00 37.30 144 ILE A O 1
ATOM 928 N N . THR A 1 123 ? -13.787 36.360 37.852 1.00 42.98 145 THR A N 1
ATOM 929 C CA . THR A 1 123 ? -14.689 37.017 36.950 1.00 43.39 145 THR A CA 1
ATOM 930 C C . THR A 1 123 ? -13.810 37.571 35.834 1.00 45.49 145 THR A C 1
ATOM 931 O O . THR A 1 123 ? -12.579 37.647 35.993 1.00 43.48 145 THR A O 1
ATOM 935 N N . LYS A 1 124 ? -14.417 37.975 34.719 1.00 48.37 146 LYS A N 1
ATOM 936 C CA . LYS A 1 124 ? -13.648 38.549 33.602 1.00 50.94 146 LYS A CA 1
ATOM 937 C C . LYS A 1 124 ? -12.860 39.809 34.020 1.00 50.05 146 LYS A C 1
ATOM 938 O O . LYS A 1 124 ? -11.743 40.072 33.499 1.00 49.50 146 LYS A O 1
ATOM 944 N N . LYS A 1 125 ? -13.413 40.562 34.968 1.00 47.35 147 LYS A N 1
ATOM 945 C CA . LYS A 1 125 ? -12.741 41.759 35.459 1.00 48.13 147 LYS A CA 1
ATOM 946 C C . LYS A 1 125 ? -11.388 41.421 36.082 1.00 48.88 147 LYS A C 1
ATOM 947 O O . LYS A 1 125 ? -10.393 42.116 35.836 1.00 45.82 147 LYS A O 1
ATOM 950 N N . VAL A 1 126 ? -11.360 40.351 36.886 1.00 46.86 148 VAL A N 1
ATOM 951 C CA . VAL A 1 126 ? -10.161 39.977 37.626 1.00 43.90 148 VAL A CA 1
ATOM 952 C C . VAL A 1 126 ? -9.318 38.846 37.021 1.00 42.59 148 VAL A C 1
ATOM 953 O O . VAL A 1 126 ? -8.327 38.456 37.641 1.00 42.33 148 VAL A O 1
ATOM 957 N N . GLU A 1 127 ? -9.669 38.372 35.811 1.00 39.79 149 GLU A N 1
ATOM 958 C CA . GLU A 1 127 ? -8.931 37.302 35.096 1.00 40.89 149 GLU A CA 1
ATOM 959 C C . GLU A 1 127 ? -7.412 37.522 34.979 1.00 42.84 149 GLU A C 1
ATOM 960 O O . GLU A 1 127 ? -6.596 36.554 35.003 1.00 41.10 149 GLU A O 1
ATOM 966 N N . SER A 1 128 ? -7.010 38.780 34.826 1.00 42.04 150 SER A N 1
ATOM 967 C CA . SER A 1 128 ? -5.593 39.096 34.654 1.00 41.87 150 SER A CA 1
ATOM 968 C C . SER A 1 128 ? -4.872 38.875 35.993 1.00 41.24 150 SER A C 1
ATOM 969 O O . SER A 1 128 ? -3.650 38.723 36.017 1.00 45.23 150 SER A O 1
ATOM 972 N N . GLU A 1 129 ? -5.614 38.788 37.100 1.00 38.44 151 GLU A N 1
ATOM 973 C CA . GLU A 1 129 ? -4.969 38.447 38.385 1.00 40.98 151 GLU A CA 1
ATOM 974 C C . GLU A 1 129 ? -4.471 36.995 38.399 1.00 39.34 151 GLU A C 1
ATOM 975 O O . GLU A 1 129 ? -3.737 36.605 39.295 1.00 40.78 151 GLU A O 1
ATOM 981 N N . LEU A 1 130 ? -4.923 36.187 37.452 1.00 36.01 152 LEU A N 1
ATOM 982 C CA . LEU A 1 130 ? -4.400 34.803 37.298 1.00 36.11 152 LEU A CA 1
ATOM 983 C C . LEU A 1 130 ? -2.991 34.742 36.698 1.00 37.94 152 LEU A C 1
ATOM 984 O O . LEU A 1 130 ? -2.320 33.719 36.809 1.00 39.25 152 LEU A O 1
ATOM 989 N N . LEU A 1 131 ? -2.562 35.827 36.050 1.00 37.81 153 LEU A N 1
ATOM 990 C CA . LEU A 1 131 ? -1.297 35.869 35.343 1.00 36.40 153 LEU A CA 1
ATOM 991 C C . LEU A 1 131 ? -0.123 36.241 36.235 1.00 35.37 153 LEU A C 1
ATOM 992 O O . LEU A 1 131 ? 0.950 35.660 36.127 1.00 35.42 153 LEU A O 1
ATOM 997 N N . GLN A 1 132 ? -0.328 37.183 37.134 1.00 37.21 154 GLN A N 1
ATOM 998 C CA . GLN A 1 132 ? 0.738 37.651 38.021 1.00 38.52 154 GLN A CA 1
ATOM 999 C C . GLN A 1 132 ? 0.175 38.405 39.191 1.00 36.77 154 GLN A C 1
ATOM 1000 O O . GLN A 1 132 ? -0.986 38.786 39.164 1.00 33.53 154 GLN A O 1
ATOM 1006 N N . GLY A 1 133 ? 1.002 38.626 40.210 1.00 36.39 155 GLY A N 1
ATOM 1007 C CA . GLY A 1 133 ? 0.582 39.352 41.385 1.00 36.56 155 GLY A CA 1
ATOM 1008 C C . GLY A 1 133 ? 1.296 38.879 42.626 1.00 37.56 155 GLY A C 1
ATOM 1009 O O . GLY A 1 133 ? 2.341 38.232 42.549 1.00 35.58 155 GLY A O 1
ATOM 1010 N N . SER A 1 134 ? 0.707 39.208 43.766 1.00 36.23 156 SER A N 1
ATOM 1011 C CA . SER A 1 134 ? 1.253 38.848 45.063 1.00 39.77 156 SER A CA 1
ATOM 1012 C C . SER A 1 134 ? 0.825 37.424 45.427 1.00 38.52 156 SER A C 1
ATOM 1013 O O . SER A 1 134 ? 0.210 36.731 44.592 1.00 38.86 156 SER A O 1
ATOM 1016 N N . THR A 1 135 ? 1.194 36.980 46.642 1.00 36.64 157 THR A N 1
ATOM 1017 C CA . THR A 1 135 ? 0.819 35.687 47.160 1.00 37.62 157 THR A CA 1
ATOM 1018 C C . THR A 1 135 ? -0.696 35.639 47.183 1.00 40.11 157 THR A C 1
ATOM 1019 O O . THR A 1 135 ? -1.318 36.654 47.454 1.00 42.07 157 THR A O 1
ATOM 1023 N N . ARG A 1 136 ? -1.292 34.487 46.870 1.00 39.47 158 ARG A N 1
ATOM 1024 C CA . ARG A 1 136 ? -2.748 34.343 46.834 1.00 39.88 158 ARG A CA 1
ATOM 1025 C C . ARG A 1 136 ? -3.160 33.087 47.547 1.00 40.69 158 ARG A C 1
ATOM 1026 O O . ARG A 1 136 ? -2.390 32.134 47.659 1.00 43.71 158 ARG A O 1
ATOM 1034 N N . GLN A 1 137 ? -4.401 33.075 47.999 1.00 43.24 159 GLN A N 1
ATOM 1035 C CA . GLN A 1 137 ? -5.000 31.898 48.607 1.00 44.26 159 GLN A CA 1
ATOM 1036 C C . GLN A 1 137 ? -5.958 31.366 47.560 1.00 42.44 159 GLN A C 1
ATOM 1037 O O . GLN A 1 137 ? -6.820 32.112 47.093 1.00 43.30 159 GLN A O 1
ATOM 1043 N N . LEU A 1 138 ? -5.829 30.084 47.220 1.00 37.19 160 LEU A N 1
ATOM 1044 C CA . LEU A 1 138 ? -6.672 29.506 46.188 1.00 34.82 160 LEU A CA 1
ATOM 1045 C C . LEU A 1 138 ? -7.546 28.364 46.674 1.00 34.10 160 LEU A C 1
ATOM 1046 O O . LEU A 1 138 ? -7.096 27.545 47.479 1.00 35.10 160 LEU A O 1
ATOM 1051 N N . GLN A 1 139 ? -8.800 28.326 46.227 1.00 34.55 161 GLN A N 1
ATOM 1052 C CA . GLN A 1 139 ? -9.636 27.132 46.387 1.00 35.04 161 GLN A CA 1
ATOM 1053 C C . GLN A 1 139 ? -9.437 26.375 45.063 1.00 33.31 161 GLN A C 1
ATOM 1054 O O . GLN A 1 139 ? -9.549 26.963 44.012 1.00 32.16 161 GLN A O 1
ATOM 1060 N N . ILE A 1 140 ? -9.139 25.087 45.145 1.00 30.41 162 ILE A N 1
ATOM 1061 C CA . ILE A 1 140 ? -8.821 24.251 44.010 1.00 32.18 162 ILE A CA 1
ATOM 1062 C C . ILE A 1 140 ? -9.853 23.141 43.892 1.00 33.85 162 ILE A C 1
ATOM 1063 O O . ILE A 1 140 ? -10.341 22.642 44.928 1.00 30.97 162 ILE A O 1
ATOM 1068 N N . GLY A 1 141 ? -10.183 22.747 42.656 1.00 32.60 163 GLY A N 1
ATOM 1069 C CA . GLY A 1 141 ? -11.133 21.651 42.423 1.00 32.39 163 GLY A CA 1
ATOM 1070 C C . GLY A 1 141 ? -10.641 20.666 41.377 1.00 33.61 163 GLY A C 1
ATOM 1071 O O . GLY A 1 141 ? -9.553 20.837 40.847 1.00 28.36 163 GLY A O 1
ATOM 1072 N N . VAL A 1 142 ? -11.457 19.635 41.106 1.00 31.88 164 VAL A N 1
ATOM 1073 C CA . VAL A 1 142 ? -11.217 18.651 40.055 1.00 32.10 164 VAL A CA 1
ATOM 1074 C C . VAL A 1 142 ? -12.547 18.316 39.401 1.00 30.83 164 VAL A C 1
ATOM 1075 O O . VAL A 1 142 ? -13.606 18.526 39.999 1.00 31.97 164 VAL A O 1
ATOM 1079 N N . TYR A 1 143 ? -12.514 17.904 38.142 1.00 29.63 165 TYR A N 1
ATOM 1080 C CA . TYR A 1 143 ? -13.730 17.499 37.450 1.00 30.30 165 TYR A CA 1
ATOM 1081 C C . TYR A 1 143 ? -14.063 16.087 37.917 1.00 35.71 165 TYR A C 1
ATOM 1082 O O . TYR A 1 143 ? -13.206 15.200 37.878 1.00 34.30 165 TYR A O 1
ATOM 1091 N N . LYS A 1 144 ? -15.297 15.894 38.380 1.00 37.83 166 LYS A N 1
ATOM 1092 C CA . LYS A 1 144 ? -15.780 14.587 38.810 1.00 40.44 166 LYS A CA 1
ATOM 1093 C C . LYS A 1 144 ? -17.115 14.229 38.136 1.00 39.49 166 LYS A C 1
ATOM 1094 O O . LYS A 1 144 ? -17.967 15.095 37.949 1.00 38.11 166 LYS A O 1
ATOM 1097 N N . GLU A 1 145 ? -17.289 12.944 37.825 1.00 41.61 167 GLU A N 1
ATOM 1098 C CA . GLU A 1 145 ? -18.541 12.384 37.275 1.00 42.99 167 GLU A CA 1
ATOM 1099 C C . GLU A 1 145 ? -19.238 11.509 38.318 1.00 46.99 167 GLU A C 1
ATOM 1100 O O . GLU A 1 145 ? -18.588 10.814 39.089 1.00 41.35 167 GLU A O 1
ATOM 1106 N N . VAL A 1 146 ? -20.567 11.553 38.314 1.00 48.61 168 VAL A N 1
ATOM 1107 C CA . VAL A 1 146 ? -21.393 10.746 39.218 1.00 51.54 168 VAL A CA 1
ATOM 1108 C C . VAL A 1 146 ? -22.540 10.107 38.426 1.00 50.91 168 VAL A C 1
ATOM 1109 O O . VAL A 1 146 ? -23.142 10.773 37.575 1.00 46.61 168 VAL A O 1
ATOM 1113 N N . VAL A 1 147 ? -22.798 8.820 38.696 1.00 53.06 169 VAL A N 1
ATOM 1114 C CA . VAL A 1 147 ? -23.856 8.025 38.034 1.00 54.73 169 VAL A CA 1
ATOM 1115 C C . VAL A 1 147 ? -25.002 7.751 38.986 1.00 54.22 169 VAL A C 1
ATOM 1116 O O . VAL A 1 147 ? -25.755 8.662 39.314 1.00 57.55 169 VAL A O 1
ATOM 1120 N N . VAL A 1 153 ? -25.413 9.954 34.265 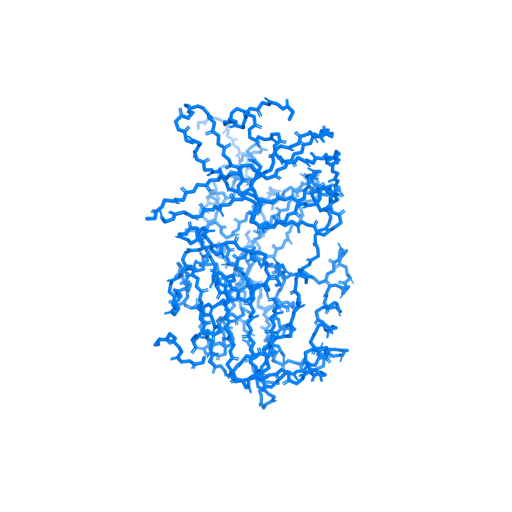1.00 55.40 175 VAL A N 1
ATOM 1121 C CA . VAL A 1 153 ? -24.087 10.576 34.474 1.00 57.74 175 VAL A CA 1
ATOM 1122 C C . VAL A 1 153 ? -24.066 12.127 34.391 1.00 58.29 175 VAL A C 1
ATOM 1123 O O . VAL A 1 153 ? -24.350 12.732 33.328 1.00 57.50 175 VAL A O 1
ATOM 1127 N N . THR A 1 154 ? -23.700 12.748 35.517 1.00 57.88 176 THR A N 1
ATOM 1128 C CA . THR A 1 154 ? -23.541 14.201 35.616 1.00 57.88 176 THR A CA 1
ATOM 1129 C C . THR A 1 154 ? -22.085 14.535 36.037 1.00 55.66 176 THR A C 1
ATOM 1130 O O . THR A 1 154 ? -21.505 13.872 36.909 1.00 51.36 176 THR A O 1
ATOM 1134 N N . GLY A 1 155 ? -21.505 15.554 35.408 1.00 53.56 177 GLY A N 1
ATOM 1135 C CA . GLY A 1 155 ? -20.153 16.004 35.738 1.00 52.42 177 GLY A CA 1
ATOM 1136 C C . GLY A 1 155 ? -20.086 17.471 36.137 1.00 50.82 177 GLY A C 1
ATOM 1137 O O . GLY A 1 155 ? -20.921 18.274 35.726 1.00 49.50 177 GLY A O 1
ATOM 1138 N N . GLY A 1 156 ? -19.096 17.807 36.954 1.00 48.39 178 GLY A N 1
ATOM 1139 C CA . GLY A 1 156 ? -18.870 19.177 37.379 1.00 44.98 178 GLY A CA 1
ATOM 1140 C C . GLY A 1 156 ? -17.563 19.285 38.147 1.00 44.78 178 GLY A C 1
ATOM 1141 O O . GLY A 1 156 ? -16.939 18.286 38.505 1.00 43.85 178 GLY A O 1
ATOM 1142 N N . VAL A 1 157 ? -17.165 20.521 38.403 1.00 44.00 179 VAL A N 1
ATOM 1143 C CA . VAL A 1 157 ? -15.946 20.819 39.127 1.00 43.43 179 VAL A CA 1
ATOM 1144 C C . VAL A 1 157 ? -16.296 20.871 40.607 1.00 42.92 179 VAL A C 1
ATOM 1145 O O . VAL A 1 157 ? -17.137 21.664 41.008 1.00 45.22 179 VAL A O 1
ATOM 1149 N N . VAL A 1 158 ? -15.690 19.994 41.402 1.00 39.44 180 VAL A N 1
ATOM 1150 C CA . VAL A 1 158 ? -15.972 19.927 42.830 1.00 39.80 180 VAL A CA 1
ATOM 1151 C C . VAL A 1 158 ? -14.754 20.348 43.648 1.00 39.32 180 VAL A C 1
ATOM 1152 O O . VAL A 1 158 ? -13.620 19.968 43.327 1.00 32.78 180 VAL A O 1
ATOM 1156 N N . PRO A 1 159 ? -14.966 21.145 44.713 1.00 40.18 181 PRO A N 1
ATOM 1157 C CA . PRO A 1 159 ? -13.783 21.560 45.462 1.00 41.12 181 PRO A CA 1
ATOM 1158 C C . PRO A 1 159 ? -13.126 20.395 46.162 1.00 39.87 181 PRO A C 1
ATOM 1159 O O . PRO A 1 159 ? -13.816 19.526 46.653 1.00 40.28 181 PRO A O 1
ATOM 1163 N N . ILE A 1 160 ? -11.806 20.371 46.161 1.00 37.07 182 ILE A N 1
ATOM 1164 C CA . ILE A 1 160 ? -11.058 19.341 46.853 1.00 35.74 182 ILE A CA 1
ATOM 1165 C C . ILE A 1 160 ? -10.095 19.896 47.910 1.00 35.89 182 ILE A C 1
ATOM 1166 O O . ILE A 1 160 ? -9.511 19.108 48.665 1.00 36.37 182 ILE A O 1
ATOM 1171 N N . GLY A 1 161 ? -9.865 21.214 47.923 1.00 35.95 183 GLY A N 1
ATOM 1172 C CA . GLY A 1 161 ? -8.969 21.806 48.903 1.00 36.78 183 GLY A CA 1
ATOM 1173 C C . GLY A 1 161 ? -8.541 23.231 48.636 1.00 38.26 183 GLY A C 1
ATOM 1174 O O . GLY A 1 161 ? -9.169 23.968 47.873 1.00 38.17 183 GLY A O 1
ATOM 1175 N N . GLU A 1 162 ? -7.477 23.632 49.331 1.00 40.06 184 GLU A N 1
ATOM 1176 C CA . GLU A 1 162 ? -6.899 24.972 49.217 1.00 41.86 184 GLU A CA 1
ATOM 1177 C C . GLU A 1 162 ? -5.363 24.963 49.232 1.00 39.87 184 GLU A C 1
ATOM 1178 O O . GLU A 1 162 ? -4.724 24.045 49.726 1.00 37.51 184 GLU A O 1
ATOM 1184 N N . THR A 1 163 ? -4.766 25.986 48.657 1.00 38.64 185 THR A N 1
ATOM 1185 C CA . THR A 1 163 ? -3.342 26.118 48.721 1.00 35.16 185 THR A CA 1
ATOM 1186 C C . THR A 1 163 ? -2.973 27.582 48.649 1.00 35.23 185 THR A C 1
ATOM 1187 O O . THR A 1 163 ? -3.801 28.450 48.253 1.00 35.52 185 THR A O 1
ATOM 1191 N N . THR A 1 164 ? -1.731 27.850 49.057 1.00 34.42 186 THR A N 1
ATOM 1192 C CA . THR A 1 164 ? -1.146 29.190 49.006 1.00 35.27 186 THR A CA 1
ATOM 1193 C C . THR A 1 164 ? -0.168 29.250 47.859 1.00 35.61 186 THR A C 1
ATOM 1194 O O . THR A 1 164 ? 0.760 28.429 47.808 1.00 34.15 186 THR A O 1
ATOM 1206 N N . PRO A 1 166 ? 2.722 31.353 45.900 1.00 36.22 188 PRO A N 1
ATOM 1207 C CA . PRO A 1 166 ? 3.608 32.502 46.124 1.00 33.05 188 PRO A CA 1
ATOM 1208 C C . PRO A 1 166 ? 3.488 33.559 45.033 1.00 34.77 188 PRO A C 1
ATOM 1209 O O . PRO A 1 166 ? 2.863 33.305 43.980 1.00 30.52 188 PRO A O 1
ATOM 1213 N N . ALA A 1 167 ? 4.077 34.736 45.284 1.00 34.11 189 ALA A N 1
ATOM 1214 C CA . ALA A 1 167 ? 4.013 35.854 44.349 1.00 34.32 189 ALA A CA 1
ATOM 1215 C C . ALA A 1 167 ? 4.667 35.493 43.031 1.00 33.46 189 ALA A C 1
ATOM 1216 O O . ALA A 1 167 ? 5.621 34.701 42.985 1.00 33.15 189 ALA A O 1
ATOM 1218 N N . SER A 1 168 ? 4.142 36.065 41.951 1.00 32.83 190 SER A N 1
ATOM 1219 C CA . SER A 1 168 ? 4.714 35.827 40.648 1.00 30.63 190 SER A CA 1
ATOM 1220 C C . SER A 1 168 ? 6.170 36.271 40.539 1.00 31.90 190 SER A C 1
ATOM 1221 O O . SER A 1 168 ? 6.638 37.080 41.320 1.00 32.94 190 SER A O 1
ATOM 1224 N N . ARG A 1 169 ? 6.887 35.740 39.560 1.00 32.21 191 ARG A N 1
ATOM 1225 C CA . ARG A 1 169 ? 8.279 36.136 39.355 1.00 34.15 191 ARG A CA 1
ATOM 1226 C C . ARG A 1 169 ? 8.645 35.821 37.941 1.00 30.35 191 ARG A C 1
ATOM 1227 O O . ARG A 1 169 ? 7.855 35.220 37.266 1.00 32.01 191 ARG A O 1
ATOM 1235 N N . SER A 1 170 ? 9.780 36.345 37.470 1.00 32.89 192 SER A N 1
ATOM 1236 C CA . SER A 1 170 ? 10.209 36.157 36.088 1.00 34.70 192 SER A CA 1
ATOM 1237 C C . SER A 1 170 ? 10.697 34.715 35.940 1.00 34.89 192 SER A C 1
ATOM 1238 O O . SER A 1 170 ? 11.617 34.314 36.651 1.00 35.16 192 SER A O 1
ATOM 1241 N N . LEU A 1 171 ? 10.099 33.945 35.035 1.00 35.45 193 LEU A N 1
ATOM 1242 C CA . LEU A 1 171 ? 10.417 32.507 34.897 1.00 35.52 193 LEU A CA 1
ATOM 1243 C C . LEU A 1 171 ? 10.980 32.123 33.542 1.00 36.96 193 LEU A C 1
ATOM 1244 O O . LEU A 1 171 ? 10.691 32.744 32.515 1.00 37.05 193 LEU A O 1
ATOM 1249 N N . VAL A 1 172 ? 11.762 31.064 33.546 1.00 36.33 194 VAL A N 1
ATOM 1250 C CA . VAL A 1 172 ? 12.301 30.523 32.331 1.00 39.93 194 VAL A CA 1
ATOM 1251 C C . VAL A 1 172 ? 11.781 29.095 32.222 1.00 39.47 194 VAL A C 1
ATOM 1252 O O . VAL A 1 172 ? 12.004 28.276 33.124 1.00 39.68 194 VAL A O 1
ATOM 1256 N N . ASP A 1 173 ? 11.054 28.816 31.155 1.00 39.71 195 ASP A N 1
ATOM 1257 C CA . ASP A 1 173 ? 10.468 27.493 30.958 1.00 40.09 195 ASP A CA 1
ATOM 1258 C C . ASP A 1 173 ? 11.338 26.657 30.009 1.00 38.94 195 ASP A C 1
ATOM 1259 O O . ASP A 1 173 ? 11.643 27.089 28.906 1.00 38.69 195 ASP A O 1
ATOM 1264 N N . LYS A 1 174 ? 11.705 25.460 30.442 1.00 36.85 196 LYS A N 1
ATOM 1265 C CA . LYS A 1 174 ? 12.559 24.531 29.668 1.00 37.77 196 LYS A CA 1
ATOM 1266 C C . LYS A 1 174 ? 11.776 23.702 28.610 1.00 36.01 196 LYS A C 1
ATOM 1267 O O . LYS A 1 174 ? 10.696 23.182 28.879 1.00 34.95 196 LYS A O 1
ATOM 1271 N N . PRO A 1 175 ? 12.300 23.593 27.376 1.00 32.88 197 PRO A N 1
ATOM 1272 C CA . PRO A 1 175 ? 11.530 22.837 26.377 1.00 33.70 197 PRO A CA 1
ATOM 1273 C C . PRO A 1 175 ? 11.220 21.355 26.657 1.00 29.63 197 PRO A C 1
ATOM 1274 O O . PRO A 1 175 ? 10.121 20.902 26.287 1.00 30.27 197 PRO A O 1
ATOM 1278 N N . VAL A 1 176 ? 12.153 20.617 27.262 1.00 29.59 198 VAL A N 1
ATOM 1279 C CA . VAL A 1 176 ? 11.927 19.207 27.592 1.00 29.59 198 VAL A CA 1
ATOM 1280 C C . VAL A 1 176 ? 11.052 19.206 28.833 1.00 29.84 198 VAL A C 1
ATOM 1281 O O . VAL A 1 176 ? 11.542 19.231 29.980 1.00 30.45 198 VAL A O 1
ATOM 1285 N N . HIS A 1 177 ? 9.753 19.224 28.593 1.00 30.09 199 HIS A N 1
ATOM 1286 C CA . HIS A 1 177 ? 8.755 19.389 29.693 1.00 29.49 199 HIS A CA 1
ATOM 1287 C C . HIS A 1 177 ? 8.393 18.150 30.437 1.00 32.13 199 HIS A C 1
ATOM 1288 O O . HIS A 1 177 ? 8.225 18.170 31.659 1.00 29.23 199 HIS A O 1
ATOM 1295 N N . ARG A 1 178 ? 8.279 17.046 29.730 1.00 32.13 200 ARG A N 1
ATOM 1296 C CA . ARG A 1 178 ? 7.991 15.783 30.395 1.00 31.95 200 ARG A CA 1
ATOM 1297 C C . ARG A 1 178 ? 8.520 14.620 29.519 1.00 33.38 200 ARG A C 1
ATOM 1298 O O . ARG A 1 178 ? 8.448 14.683 28.275 1.00 32.50 200 ARG A O 1
ATOM 1306 N N A PHE A 1 179 ? 8.963 13.581 30.232 0.50 30.61 201 PHE A N 1
ATOM 1307 N N B PHE A 1 179 ? 9.103 13.592 30.122 0.50 34.29 201 PHE A N 1
ATOM 1308 C CA A PHE A 1 179 ? 9.593 12.357 29.728 0.50 31.57 201 PHE A CA 1
ATOM 1309 C CA B PHE A 1 179 ? 9.468 12.384 29.343 0.50 37.41 201 PHE A CA 1
ATOM 1310 C C A PHE A 1 179 ? 8.997 11.115 30.345 0.50 33.30 201 PHE A C 1
ATOM 1311 C C B PHE A 1 179 ? 9.321 11.122 30.197 0.50 38.40 201 PHE A C 1
ATOM 1312 O O A PHE A 1 179 ? 8.728 11.081 31.558 0.50 29.43 201 PHE A O 1
ATOM 1313 O O B PHE A 1 179 ? 9.653 11.113 31.385 0.50 41.59 201 PHE A O 1
ATOM 1328 N N . GLU A 1 180 ? 8.801 10.078 29.543 1.00 37.30 202 GLU A N 1
ATOM 1329 C CA . GLU A 1 180 ? 8.433 8.808 30.140 1.00 38.34 202 GLU A CA 1
ATOM 1330 C C . GLU A 1 180 ? 8.655 7.668 29.191 1.00 36.90 202 GLU A C 1
ATOM 1331 O O . GLU A 1 180 ? 8.564 7.864 27.967 1.00 32.22 202 GLU A O 1
ATOM 1337 N N . ILE A 1 181 ? 8.921 6.482 29.763 1.00 33.71 203 ILE A N 1
ATOM 1338 C CA . ILE A 1 181 ? 8.906 5.229 29.000 1.00 30.39 203 ILE A CA 1
ATOM 1339 C C . ILE A 1 181 ? 7.700 4.442 29.522 1.00 31.50 203 ILE A C 1
ATOM 1340 O O . ILE A 1 181 ? 7.600 4.158 30.723 1.00 31.18 203 ILE A O 1
ATOM 1345 N N . ILE A 1 182 ? 6.792 4.111 28.615 1.00 30.53 204 ILE A N 1
ATOM 1346 C CA . ILE A 1 182 ? 5.564 3.416 28.937 1.00 28.99 204 ILE A CA 1
ATOM 1347 C C . ILE A 1 182 ? 5.550 2.028 28.352 1.00 30.50 204 ILE A C 1
ATOM 1348 O O . ILE A 1 182 ? 5.616 1.858 27.111 1.00 31.64 204 ILE A O 1
ATOM 1353 N N . PRO A 1 183 ? 5.482 0.998 29.202 1.00 31.87 205 PRO A N 1
ATOM 1354 C CA . PRO A 1 183 ? 5.273 -0.333 28.633 1.00 35.02 205 PRO A CA 1
ATOM 1355 C C . PRO A 1 183 ? 3.790 -0.468 28.240 1.00 34.15 205 PRO A C 1
ATOM 1356 O O . PRO A 1 183 ? 2.894 -0.094 29.014 1.00 33.33 205 PRO A O 1
ATOM 1360 N N . TRP A 1 184 ? 3.508 -0.943 27.045 1.00 33.13 206 TRP A N 1
ATOM 1361 C CA . TRP A 1 184 ? 2.134 -0.985 26.623 1.00 34.99 206 TRP A CA 1
ATOM 1362 C C . TRP A 1 184 ? 1.863 -2.077 25.608 1.00 33.28 206 TRP A C 1
ATOM 1363 O O . TRP A 1 184 ? 2.327 -2.015 24.453 1.00 31.56 206 TRP A O 1
ATOM 1374 N N . ASN A 1 185 ? 1.063 -3.064 26.014 1.00 31.43 207 ASN A N 1
ATOM 1375 C CA . ASN A 1 185 ? 0.757 -4.212 25.129 1.00 33.83 207 ASN A CA 1
ATOM 1376 C C . ASN A 1 185 ? 1.961 -4.752 24.323 1.00 32.68 207 ASN A C 1
ATOM 1377 O O . ASN A 1 185 ? 1.920 -4.939 23.090 1.00 31.90 207 ASN A O 1
ATOM 1382 N N . GLY A 1 186 ? 3.065 -4.936 25.020 1.00 32.79 208 GLY A N 1
ATOM 1383 C CA . GLY A 1 186 ? 4.256 -5.550 24.420 1.00 33.41 208 GLY A CA 1
ATOM 1384 C C . GLY A 1 186 ? 5.201 -4.619 23.701 1.00 36.49 208 GLY A C 1
ATOM 1385 O O . GLY A 1 186 ? 6.195 -5.074 23.096 1.00 31.77 208 GLY A O 1
ATOM 1386 N N . LYS A 1 187 ? 4.881 -3.328 23.760 1.00 34.53 209 LYS A N 1
ATOM 1387 C CA . LYS A 1 187 ? 5.670 -2.279 23.146 1.00 35.50 209 LYS A CA 1
ATOM 1388 C C . LYS A 1 187 ? 6.330 -1.462 24.245 1.00 32.69 209 LYS A C 1
ATOM 1389 O O . LYS A 1 187 ? 5.865 -1.448 25.380 1.00 33.68 209 LYS A O 1
ATOM 1395 N N . LYS A 1 188 ? 7.421 -0.790 23.905 1.00 35.17 210 LYS A N 1
ATOM 1396 C CA . LYS A 1 188 ? 8.117 0.086 24.848 1.00 36.19 210 LYS A CA 1
ATOM 1397 C C . LYS A 1 188 ? 8.019 1.478 24.201 1.00 32.90 210 LYS A C 1
ATOM 1398 O O . LYS A 1 188 ? 8.633 1.760 23.164 1.00 30.29 210 LYS A O 1
ATOM 1403 N N . VAL A 1 189 ? 7.178 2.304 24.808 1.00 26.90 211 VAL A N 1
ATOM 1404 C CA . VAL A 1 189 ? 6.783 3.583 24.254 1.00 29.35 211 VAL A CA 1
ATOM 1405 C C . VAL A 1 189 ? 7.464 4.773 24.898 1.00 28.37 211 VAL A C 1
ATOM 1406 O O . VAL A 1 189 ? 7.329 5.037 26.113 1.00 30.68 211 VAL A O 1
ATOM 1410 N N . GLY A 1 190 ? 8.222 5.494 24.067 1.00 32.56 212 GLY A N 1
ATOM 1411 C CA . GLY A 1 190 ? 8.841 6.730 24.517 1.00 31.73 212 GLY A CA 1
ATOM 1412 C C . GLY A 1 190 ? 7.812 7.854 24.422 1.00 30.93 212 GLY A C 1
ATOM 1413 O O . GLY A 1 190 ? 7.167 7.994 23.395 1.00 33.13 212 GLY A O 1
ATOM 1414 N N . TYR A 1 191 ? 7.656 8.644 25.483 1.00 29.61 213 TYR A N 1
ATOM 1415 C CA . TYR A 1 191 ? 6.731 9.786 25.458 1.00 30.15 213 TYR A CA 1
ATOM 1416 C C . TYR A 1 191 ? 7.553 11.054 25.750 1.00 29.32 213 TYR A C 1
ATOM 1417 O O . TYR A 1 191 ? 8.268 11.133 26.760 1.00 26.98 213 TYR A O 1
ATOM 1426 N N . LEU A 1 192 ? 7.458 12.018 24.865 1.00 27.24 214 LEU A N 1
ATOM 1427 C CA . LEU A 1 192 ? 8.119 13.285 25.061 1.00 29.22 214 LEU A CA 1
ATOM 1428 C C . LEU A 1 192 ? 7.205 14.470 24.821 1.00 27.94 214 LEU A C 1
ATOM 1429 O O . LEU A 1 192 ? 6.714 14.660 23.722 1.00 27.98 214 LEU A O 1
ATOM 1442 N N . TYR A 1 194 ? 7.646 18.072 24.329 1.00 33.50 216 TYR A N 1
ATOM 1443 C CA . TYR A 1 194 ? 8.704 19.004 23.906 1.00 32.57 216 TYR A CA 1
ATOM 1444 C C . TYR A 1 194 ? 8.020 20.280 23.494 1.00 31.18 216 TYR A C 1
ATOM 1445 O O . TYR A 1 194 ? 7.313 20.306 22.487 1.00 27.11 216 TYR A O 1
ATOM 1454 N N . ASN A 1 195 ? 8.230 21.350 24.247 1.00 29.66 217 ASN A N 1
ATOM 1455 C CA . ASN A 1 195 ? 7.335 22.522 24.086 1.00 30.56 217 ASN A CA 1
ATOM 1456 C C . ASN A 1 195 ? 7.840 23.717 23.304 1.00 31.02 217 ASN A C 1
ATOM 1457 O O . ASN A 1 195 ? 7.076 24.615 23.056 1.00 30.09 217 ASN A O 1
ATOM 1462 N N . GLU A 1 196 ? 9.108 23.714 22.904 1.00 32.06 218 GLU A N 1
ATOM 1463 C CA . GLU A 1 196 ? 9.669 24.843 22.213 1.00 31.76 218 GLU A CA 1
ATOM 1464 C C . GLU A 1 196 ? 10.961 24.427 21.552 1.00 32.33 218 GLU A C 1
ATOM 1465 O O . GLU A 1 196 ? 11.771 23.749 22.163 1.00 30.65 218 GLU A O 1
ATOM 1471 N N . PHE A 1 197 ? 11.123 24.790 20.274 1.00 30.26 219 PHE A N 1
ATOM 1472 C CA . PHE A 1 197 ? 12.369 24.514 19.565 1.00 30.75 219 PHE A CA 1
ATOM 1473 C C . PHE A 1 197 ? 13.373 25.623 19.919 1.00 30.36 219 PHE A C 1
ATOM 1474 O O . PHE A 1 197 ? 13.578 26.591 19.165 1.00 31.45 219 PHE A O 1
ATOM 1482 N N . LYS A 1 198 ? 14.046 25.439 21.037 1.00 30.94 220 LYS A N 1
ATOM 1483 C CA . LYS A 1 198 ? 14.991 26.415 21.551 1.00 33.20 220 LYS A CA 1
ATOM 1484 C C . LYS A 1 198 ? 16.218 25.656 22.057 1.00 31.78 220 LYS A C 1
ATOM 1485 O O . LYS A 1 198 ? 16.074 24.719 22.815 1.00 33.85 220 LYS A O 1
ATOM 1491 N N . ALA A 1 199 ? 17.403 26.081 21.644 1.00 30.12 221 ALA A N 1
ATOM 1492 C CA . ALA A 1 199 ? 18.619 25.353 21.865 1.00 30.17 221 ALA A CA 1
ATOM 1493 C C . ALA A 1 199 ? 19.143 25.512 23.272 1.00 33.49 221 ALA A C 1
ATOM 1494 O O . ALA A 1 199 ? 19.666 24.562 23.813 1.00 29.82 221 ALA A O 1
ATOM 1496 N N . GLY A 1 200 ? 18.959 26.694 23.874 1.00 35.03 222 GLY A N 1
ATOM 1497 C CA . GLY A 1 200 ? 19.432 26.971 25.221 1.00 33.77 222 GLY A CA 1
ATOM 1498 C C . GLY A 1 200 ? 18.894 28.313 25.734 1.00 37.00 222 GLY A C 1
ATOM 1499 O O . GLY A 1 200 ? 18.206 29.040 24.976 1.00 32.71 222 GLY A O 1
ATOM 1500 N N . PRO A 1 201 ? 19.156 28.626 27.033 1.00 38.31 223 PRO A N 1
ATOM 1501 C CA . PRO A 1 201 ? 18.651 29.872 27.640 1.00 40.39 223 PRO A CA 1
ATOM 1502 C C . PRO A 1 201 ? 19.296 31.141 27.066 1.00 45.31 223 PRO A C 1
ATOM 1503 O O . PRO A 1 201 ? 18.616 32.134 26.948 1.00 50.81 223 PRO A O 1
ATOM 1507 N N . THR A 1 202 ? 20.567 31.085 26.674 1.00 49.32 224 THR A N 1
ATOM 1508 C CA . THR A 1 202 ? 21.266 32.232 26.110 1.00 51.03 224 THR A CA 1
ATOM 1509 C C . THR A 1 202 ? 21.543 32.019 24.616 1.00 52.82 224 THR A C 1
ATOM 1510 O O . THR A 1 202 ? 21.429 30.901 24.109 1.00 46.49 224 THR A O 1
ATOM 1514 N N . THR A 1 203 ? 21.934 33.114 23.957 1.00 55.23 225 THR A N 1
ATOM 1515 C CA . THR A 1 203 ? 22.172 33.203 22.503 1.00 56.34 225 THR A CA 1
ATOM 1516 C C . THR A 1 203 ? 22.954 32.048 21.884 1.00 55.28 225 THR A C 1
ATOM 1517 O O . THR A 1 203 ? 22.593 31.567 20.817 1.00 58.34 225 THR A O 1
ATOM 1519 N N . ASP A 1 204 ? 24.016 31.606 22.546 1.00 52.44 226 ASP A N 1
ATOM 1520 C CA . ASP A 1 204 ? 24.865 30.547 21.995 1.00 53.86 226 ASP A CA 1
ATOM 1521 C C . ASP A 1 204 ? 24.940 29.290 22.890 1.00 52.27 226 ASP A C 1
ATOM 1522 O O . ASP A 1 204 ? 25.927 28.556 22.845 1.00 53.57 226 ASP A O 1
ATOM 1524 N N . SER A 1 205 ? 23.918 29.055 23.711 1.00 48.19 227 SER A N 1
ATOM 1525 C CA . SER A 1 205 ? 23.889 27.874 24.573 1.00 44.14 227 SER A CA 1
ATOM 1526 C C . SER A 1 205 ? 23.198 26.697 23.855 1.00 42.69 227 SER A C 1
ATOM 1527 O O . SER A 1 205 ? 22.263 26.875 23.087 1.00 42.85 227 SER A O 1
ATOM 1530 N N . GLN A 1 206 ? 23.706 25.503 24.103 1.00 43.42 228 GLN A N 1
ATOM 1531 C CA . GLN A 1 206 ? 23.132 24.263 23.610 1.00 42.83 228 GLN A CA 1
ATOM 1532 C C . GLN A 1 206 ? 22.489 23.487 24.772 1.00 39.80 228 GLN A C 1
ATOM 1533 O O . GLN A 1 206 ? 22.069 22.332 24.623 1.00 37.95 228 GLN A O 1
ATOM 1539 N N . ALA A 1 207 ? 22.390 24.137 25.927 1.00 36.04 229 ALA A N 1
ATOM 1540 C CA . ALA A 1 207 ? 21.887 23.488 27.126 1.00 35.92 229 ALA A CA 1
ATOM 1541 C C . ALA A 1 207 ? 20.591 22.683 26.903 1.00 35.26 229 ALA A C 1
ATOM 1542 O O . ALA A 1 207 ? 20.505 21.550 27.375 1.00 35.21 229 ALA A O 1
ATOM 1544 N N . TYR A 1 208 ? 19.621 23.218 26.174 1.00 33.44 230 TYR A N 1
ATOM 1545 C CA . TYR A 1 208 ? 18.341 22.475 26.029 1.00 33.55 230 TYR A CA 1
ATOM 1546 C C . TYR A 1 208 ? 18.460 21.383 25.007 1.00 33.41 230 TYR A C 1
ATOM 1547 O O . TYR A 1 208 ? 17.817 20.365 25.142 1.00 30.69 230 TYR A O 1
ATOM 1556 N N . ASN A 1 209 ? 19.249 21.616 23.964 1.00 31.78 231 ASN A N 1
ATOM 1557 C CA . ASN A 1 209 ? 19.512 20.549 23.028 1.00 32.41 231 ASN A CA 1
ATOM 1558 C C . ASN A 1 209 ? 20.221 19.380 23.730 1.00 31.99 231 ASN A C 1
ATOM 1559 O O . ASN A 1 209 ? 19.944 18.225 23.411 1.00 30.72 231 ASN A O 1
ATOM 1564 N N . ASP A 1 210 ? 21.092 19.667 24.701 1.00 32.23 232 ASP A N 1
ATOM 1565 C CA . ASP A 1 210 ? 21.732 18.588 25.475 1.00 32.04 232 ASP A CA 1
ATOM 1566 C C . ASP A 1 210 ? 20.723 17.880 26.402 1.00 30.15 232 ASP A C 1
ATOM 1567 O O . ASP A 1 210 ? 20.852 16.694 26.644 1.00 29.58 232 ASP A O 1
ATOM 1572 N N . ASP A 1 211 ? 19.756 18.610 26.943 1.00 32.97 233 ASP A N 1
ATOM 1573 C CA . ASP A 1 211 ? 18.653 17.988 27.692 1.00 29.05 233 ASP A CA 1
ATOM 1574 C C . ASP A 1 211 ? 17.913 17.033 26.748 1.00 29.11 233 ASP A C 1
ATOM 1575 O O . ASP A 1 211 ? 17.509 15.947 27.143 1.00 31.43 233 ASP A O 1
ATOM 1580 N N . LEU A 1 212 ? 17.647 17.492 25.527 1.00 27.07 234 LEU A N 1
ATOM 1581 C CA . LEU A 1 212 ? 16.946 16.633 24.528 1.00 28.49 234 LEU A CA 1
ATOM 1582 C C . LEU A 1 212 ? 17.763 15.363 24.210 1.00 27.43 234 LEU A C 1
ATOM 1583 O O . LEU A 1 212 ? 17.221 14.257 24.180 1.00 27.30 234 LEU A O 1
ATOM 1588 N N . ARG A 1 213 ? 19.069 15.516 24.010 1.00 27.81 235 ARG A N 1
ATOM 1589 C CA . ARG A 1 213 ? 19.940 14.394 23.766 1.00 28.40 235 ARG A CA 1
ATOM 1590 C C . ARG A 1 213 ? 19.880 13.430 24.906 1.00 32.99 235 ARG A C 1
ATOM 1591 O O . ARG A 1 213 ? 19.929 12.209 24.703 1.00 30.13 235 ARG A O 1
ATOM 1599 N N . ARG A 1 214 ? 19.832 13.968 26.112 1.00 31.53 236 ARG A N 1
ATOM 1600 C CA . ARG A 1 214 ? 19.867 13.125 27.297 1.00 31.32 236 ARG A CA 1
ATOM 1601 C C . ARG A 1 214 ? 18.636 12.246 27.376 1.00 30.38 236 ARG A C 1
ATOM 1602 O O . ARG A 1 214 ? 18.751 11.105 27.776 1.00 33.94 236 ARG A O 1
ATOM 1610 N N . ALA A 1 215 ? 17.478 12.813 27.040 1.00 28.64 237 ALA A N 1
ATOM 1611 C CA . ALA A 1 215 ? 16.215 12.119 26.977 1.00 30.57 237 ALA A CA 1
ATOM 1612 C C . ALA A 1 215 ? 16.313 10.970 25.937 1.00 32.54 237 ALA A C 1
ATOM 1613 O O . ALA A 1 215 ? 15.913 9.828 26.208 1.00 30.72 237 ALA A O 1
ATOM 1615 N N . PHE A 1 216 ? 16.867 11.272 24.754 1.00 30.22 238 PHE A N 1
ATOM 1616 C CA . PHE A 1 216 ? 16.977 10.234 23.707 1.00 32.00 238 PHE A CA 1
ATOM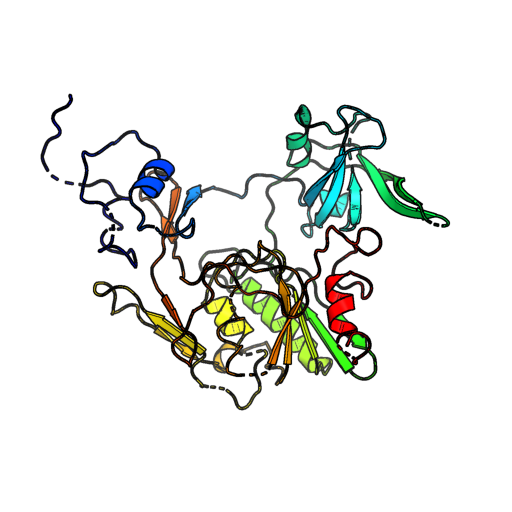 1617 C C . PHE A 1 216 ? 17.965 9.093 24.120 1.00 34.62 238 PHE A C 1
ATOM 1618 O O . PHE A 1 216 ? 17.710 7.915 23.873 1.00 31.57 238 PHE A O 1
ATOM 1626 N N . ARG A 1 217 ? 19.061 9.434 24.788 1.00 31.26 239 ARG A N 1
ATOM 1627 C CA . ARG A 1 217 ? 19.934 8.431 25.314 1.00 32.90 239 ARG A CA 1
ATOM 1628 C C . ARG A 1 217 ? 19.149 7.498 26.281 1.00 30.41 239 ARG A C 1
ATOM 1629 O O . ARG A 1 217 ? 19.302 6.287 26.217 1.00 28.26 239 ARG A O 1
ATOM 1637 N N . ASP A 1 218 ? 18.331 8.072 27.163 1.00 29.78 240 ASP A N 1
ATOM 1638 C CA . ASP A 1 218 ? 17.506 7.312 28.117 1.00 31.74 240 ASP A CA 1
ATOM 1639 C C . ASP A 1 218 ? 16.476 6.465 27.361 1.00 30.99 240 ASP A C 1
ATOM 1640 O O . ASP A 1 218 ? 16.249 5.302 27.706 1.00 28.63 240 ASP A O 1
ATOM 1645 N N . PHE A 1 219 ? 15.917 7.014 26.283 1.00 35.52 241 PHE A N 1
ATOM 1646 C CA . PHE A 1 219 ? 14.998 6.225 25.477 1.00 33.11 241 PHE A CA 1
ATOM 1647 C C . PHE A 1 219 ? 15.670 5.005 24.870 1.00 34.56 241 PHE A C 1
ATOM 1648 O O . PHE A 1 219 ? 15.088 3.943 24.888 1.00 29.93 241 PHE A O 1
ATOM 1656 N N . GLN A 1 220 ? 16.876 5.170 24.318 1.00 32.86 242 GLN A N 1
ATOM 1657 C CA . GLN A 1 220 ? 17.581 4.047 23.704 1.00 33.71 242 GLN A CA 1
ATOM 1658 C C . GLN A 1 220 ? 17.943 2.991 24.782 1.00 34.82 242 GLN A C 1
ATOM 1659 O O . GLN A 1 220 ? 17.753 1.806 24.585 1.00 36.78 242 GLN A O 1
ATOM 1665 N N . THR A 1 221 ? 18.455 3.433 25.922 1.00 33.65 243 THR A N 1
ATOM 1666 C CA . THR A 1 221 ? 18.761 2.539 27.000 1.00 32.82 243 THR A CA 1
ATOM 1667 C C . THR A 1 221 ? 17.539 1.699 27.373 1.00 35.38 243 THR A C 1
ATOM 1668 O O . THR A 1 221 ? 17.672 0.506 27.617 1.00 33.95 243 THR A O 1
ATOM 1672 N N . GLY A 1 222 ? 16.365 2.320 27.382 1.00 33.71 244 GLY A N 1
ATOM 1673 C CA . GLY A 1 222 ? 15.116 1.628 27.699 1.00 34.46 244 GLY A CA 1
ATOM 1674 C C . GLY A 1 222 ? 14.524 0.768 26.585 1.00 35.11 244 GLY A C 1
ATOM 1675 O O . GLY A 1 222 ? 13.482 0.138 26.765 1.00 35.53 244 GLY A O 1
ATOM 1676 N N . GLY A 1 223 ? 15.123 0.804 25.411 1.00 34.37 245 GLY A N 1
ATOM 1677 C CA . GLY A 1 223 ? 14.677 -0.006 24.313 1.00 34.20 245 GLY A CA 1
ATOM 1678 C C . GLY A 1 223 ? 13.392 0.410 23.648 1.00 33.06 245 GLY A C 1
ATOM 1679 O O . GLY A 1 223 ? 12.690 -0.404 23.051 1.00 33.33 245 GLY A O 1
ATOM 1680 N N . VAL A 1 224 ? 13.104 1.695 23.704 1.00 32.31 246 VAL A N 1
ATOM 1681 C CA . VAL A 1 224 ? 11.906 2.229 23.067 1.00 33.38 246 VAL A CA 1
ATOM 1682 C C . VAL A 1 224 ? 11.814 1.803 21.595 1.00 30.85 246 VAL A C 1
ATOM 1683 O O . VAL A 1 224 ? 12.806 1.845 20.852 1.00 30.95 246 VAL A O 1
ATOM 1687 N N . ASN A 1 225 ? 10.644 1.334 21.199 1.00 33.29 247 ASN A N 1
ATOM 1688 C CA . ASN A 1 225 ? 10.367 0.914 19.814 1.00 32.33 247 ASN A CA 1
ATOM 1689 C C . ASN A 1 225 ? 9.090 1.562 19.249 1.00 32.88 247 ASN A C 1
ATOM 1690 O O . ASN A 1 225 ? 8.721 1.289 18.131 1.00 29.84 247 ASN A O 1
ATOM 1695 N N . GLU A 1 226 ? 8.436 2.416 20.029 1.00 32.94 248 GLU A N 1
ATOM 1696 C CA . GLU A 1 226 ? 7.316 3.242 19.548 1.00 34.24 248 GLU A CA 1
ATOM 1697 C C . GLU A 1 226 ? 7.527 4.619 20.187 1.00 30.10 248 GLU A C 1
ATOM 1698 O O . GLU A 1 226 ? 8.229 4.732 21.184 1.00 30.18 248 GLU A O 1
ATOM 1704 N N . PHE A 1 227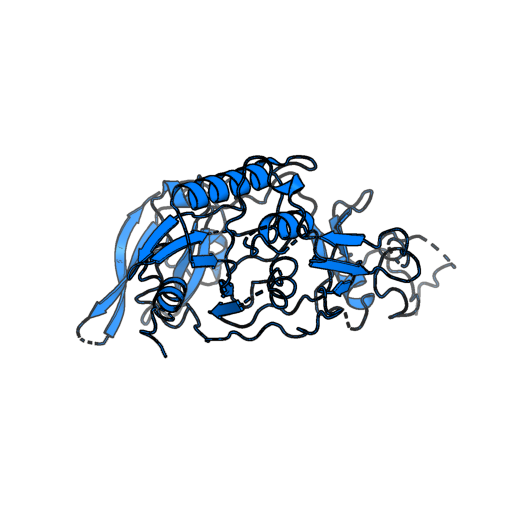 ? 6.902 5.655 19.634 1.00 30.24 249 PHE A N 1
ATOM 1705 C CA . PHE A 1 227 ? 7.145 7.022 20.136 1.00 30.04 249 PHE A CA 1
ATOM 1706 C C . PHE A 1 227 ? 5.939 7.986 19.962 1.00 30.05 249 PHE A C 1
ATOM 1707 O O . PHE A 1 227 ? 5.294 8.079 18.910 1.00 29.69 249 PHE A O 1
ATOM 1715 N N . VAL A 1 228 ? 5.641 8.694 21.046 1.00 30.59 250 VAL A N 1
ATOM 1716 C CA . VAL A 1 228 ? 4.614 9.718 21.064 1.00 30.32 250 VAL A CA 1
ATOM 1717 C C . VAL A 1 228 ? 5.317 11.060 21.363 1.00 30.12 250 VAL A C 1
ATOM 1718 O O . VAL A 1 228 ? 5.835 11.266 22.468 1.00 27.50 250 VAL A O 1
ATOM 1722 N N . LEU A 1 229 ? 5.403 11.916 20.351 1.00 32.57 251 LEU A N 1
ATOM 1723 C CA . LEU A 1 229 ? 5.986 13.257 20.470 1.00 28.98 251 LEU A CA 1
ATOM 1724 C C . LEU A 1 229 ? 4.828 14.280 20.659 1.00 28.50 251 LEU A C 1
ATOM 1725 O O . LEU A 1 229 ? 4.056 14.534 19.734 1.00 29.27 251 LEU A O 1
ATOM 1730 N N . ASP A 1 230 ? 4.734 14.857 21.862 1.00 29.37 252 ASP A N 1
ATOM 1731 C CA . ASP A 1 230 ? 3.655 15.756 22.230 1.00 31.21 252 ASP A CA 1
ATOM 1732 C C . ASP A 1 230 ? 4.076 17.211 21.937 1.00 29.56 252 ASP A C 1
ATOM 1733 O O . ASP A 1 230 ? 4.852 17.813 22.667 1.00 28.82 252 ASP A O 1
ATOM 1738 N N . LEU A 1 231 ? 3.601 17.744 20.802 1.00 29.42 253 LEU A N 1
ATOM 1739 C CA . LEU A 1 231 ? 3.867 19.108 20.367 1.00 27.60 253 LEU A CA 1
ATOM 1740 C C . LEU A 1 231 ? 2.604 19.977 20.491 1.00 30.84 253 LEU A C 1
ATOM 1741 O O . LEU A 1 231 ? 2.449 21.023 19.869 1.00 32.64 253 LEU A O 1
ATOM 1746 N N . ARG A 1 232 ? 1.678 19.570 21.322 1.00 31.91 254 ARG A N 1
ATOM 1747 C CA . ARG A 1 232 ? 0.394 20.252 21.316 1.00 28.95 254 ARG A CA 1
ATOM 1748 C C . ARG A 1 232 ? 0.368 21.760 21.550 1.00 28.54 254 ARG A C 1
ATOM 1749 O O . ARG A 1 232 ? -0.569 22.422 21.073 1.00 29.28 254 ARG A O 1
ATOM 1757 N N . TYR A 1 233 ? 1.301 22.277 22.333 1.00 25.30 255 TYR A N 1
ATOM 1758 C CA . TYR A 1 233 ? 1.349 23.670 22.633 1.00 27.49 255 TYR A CA 1
ATOM 1759 C C . TYR A 1 233 ? 2.638 24.263 22.120 1.00 29.01 255 TYR A C 1
ATOM 1760 O O . TYR A 1 233 ? 2.986 25.367 22.510 1.00 28.95 255 TYR A O 1
ATOM 1769 N N . ASN A 1 234 ? 3.309 23.576 21.207 1.00 28.04 256 ASN A N 1
ATOM 1770 C CA . ASN A 1 234 ? 4.602 24.026 20.669 1.00 29.48 256 ASN A CA 1
ATOM 1771 C C . ASN A 1 234 ? 4.461 25.014 19.485 1.00 30.09 256 ASN A C 1
ATOM 1772 O O . ASN A 1 234 ? 4.081 24.644 18.370 1.00 30.09 256 ASN A O 1
ATOM 1777 N N . THR A 1 235 ? 4.774 26.289 19.742 1.00 32.53 257 THR A N 1
ATOM 1778 C CA . THR A 1 235 ? 4.557 27.371 18.770 1.00 31.54 257 THR A CA 1
ATOM 1779 C C . THR A 1 235 ? 5.761 27.562 17.825 1.00 32.34 257 THR A C 1
ATOM 1780 O O . THR A 1 235 ? 5.793 28.488 17.002 1.00 31.24 257 THR A O 1
ATOM 1784 N N . GLY A 1 236 ? 6.783 26.731 18.005 1.00 32.24 258 GLY A N 1
ATOM 1785 C CA . GLY A 1 236 ? 7.887 26.645 17.060 1.00 33.48 258 GLY A CA 1
ATOM 1786 C C . GLY A 1 236 ? 9.218 27.069 17.608 1.00 32.51 258 GLY A C 1
ATOM 1787 O O . GLY A 1 236 ? 9.517 26.896 18.821 1.00 33.15 258 GLY A O 1
ATOM 1788 N N . GLY A 1 237 ? 10.013 27.656 16.714 1.00 30.14 259 GLY A N 1
ATOM 1789 C CA . GLY A 1 237 ? 11.350 28.105 17.073 1.00 28.48 259 GLY A CA 1
ATOM 1790 C C . GLY A 1 237 ? 12.407 27.807 16.021 1.00 31.83 259 GLY A C 1
ATOM 1791 O O . GLY A 1 237 ? 12.200 28.066 14.834 1.00 33.60 259 GLY A O 1
ATOM 1792 N N . SER A 1 238 ? 13.540 27.246 16.457 1.00 32.44 260 SER A N 1
ATOM 1793 C CA . SER A 1 238 ? 14.722 27.043 15.624 1.00 31.91 260 SER A CA 1
ATOM 1794 C C . SER A 1 238 ? 14.716 25.756 14.804 1.00 34.86 260 SER A C 1
ATOM 1795 O O . SER A 1 238 ? 14.437 24.671 15.334 1.00 30.69 260 SER A O 1
ATOM 1798 N N . LEU A 1 239 ? 15.066 25.884 13.527 1.00 32.74 261 LEU A N 1
ATOM 1799 C CA . LEU A 1 239 ? 15.126 24.749 12.637 1.00 37.69 261 LEU A CA 1
ATOM 1800 C C . LEU A 1 239 ? 16.305 23.854 12.945 1.00 37.30 261 LEU A C 1
ATOM 1801 O O . LEU A 1 239 ? 16.248 22.686 12.635 1.00 39.06 261 LEU A O 1
ATOM 1806 N N . ASP A 1 240 ? 17.346 24.370 13.587 1.00 38.30 262 ASP A N 1
ATOM 1807 C CA . ASP A 1 240 ? 18.473 23.519 13.937 1.00 38.38 262 ASP A CA 1
ATOM 1808 C C . ASP A 1 240 ? 18.030 22.533 15.041 1.00 36.29 262 ASP A C 1
ATOM 1809 O O . ASP A 1 240 ? 18.472 21.387 15.066 1.00 34.00 262 ASP A O 1
ATOM 1814 N N . CYS A 1 241 ? 17.166 22.982 15.946 1.00 31.00 263 CYS A N 1
ATOM 1815 C CA . CYS A 1 241 ? 16.566 22.102 16.953 1.00 28.12 263 CYS A CA 1
ATOM 1816 C C . CYS A 1 241 ? 15.725 21.063 16.257 1.00 29.73 263 CYS A C 1
ATOM 1817 O O . CYS A 1 241 ? 15.775 19.894 16.613 1.00 30.23 263 CYS A O 1
ATOM 1820 N N . ALA A 1 242 ? 14.959 21.488 15.257 1.00 29.11 264 ALA A N 1
ATOM 1821 C CA . ALA A 1 242 ? 14.119 20.562 14.520 1.00 30.81 264 ALA A CA 1
ATOM 1822 C C . ALA A 1 242 ? 14.938 19.473 13.786 1.00 28.66 264 ALA A C 1
ATOM 1823 O O . ALA A 1 242 ? 14.555 18.333 13.777 1.00 30.22 264 ALA A O 1
ATOM 1825 N N . GLN A 1 243 ? 16.062 19.853 13.193 1.00 28.56 265 GLN A N 1
ATOM 1826 C CA . GLN A 1 243 ? 16.946 18.931 12.528 1.00 29.54 265 GLN A CA 1
ATOM 1827 C C . GLN A 1 243 ? 17.472 17.939 13.522 1.00 27.47 265 GLN A C 1
ATOM 1828 O O . GLN A 1 243 ? 17.565 16.781 13.207 1.00 31.28 265 GLN A O 1
ATOM 1834 N N . LEU A 1 244 ? 17.894 18.400 14.688 1.00 26.55 266 LEU A N 1
ATOM 1835 C CA . LEU A 1 244 ? 18.398 17.488 15.738 1.00 26.58 266 LEU A CA 1
ATOM 1836 C C . LEU A 1 244 ? 17.341 16.416 16.125 1.00 28.80 266 LEU A C 1
ATOM 1837 O O . LEU A 1 244 ? 17.606 15.209 16.064 1.00 28.58 266 LEU A O 1
ATOM 1842 N N . LEU A 1 245 ? 16.131 16.887 16.438 1.00 26.61 267 LEU A N 1
ATOM 1843 C CA . LEU A 1 245 ? 14.992 16.042 16.807 1.00 27.19 267 LEU A CA 1
ATOM 1844 C C . LEU A 1 245 ? 14.695 14.988 15.705 1.00 29.69 267 LEU A C 1
ATOM 1845 O O . LEU A 1 245 ? 14.568 13.775 15.953 1.00 31.61 267 LEU A O 1
ATOM 1850 N N . CYS A 1 246 ? 14.575 15.442 14.470 1.00 31.15 268 CYS A N 1
ATOM 1851 C CA . CYS A 1 246 ? 14.339 14.515 13.378 1.00 24.80 268 CYS A CA 1
ATOM 1852 C C . CYS A 1 246 ? 15.398 13.489 13.210 1.00 25.63 268 CYS A C 1
ATOM 1853 O O . CYS A 1 246 ? 15.097 12.333 12.932 1.00 26.42 268 CYS A O 1
ATOM 1856 N N . THR A 1 247 ? 16.661 13.916 13.351 1.00 28.01 269 THR A N 1
ATOM 1857 C CA . THR A 1 247 ? 17.789 13.036 13.144 1.00 27.17 269 THR A CA 1
ATOM 1858 C C . THR A 1 247 ? 17.705 11.889 14.162 1.00 30.67 269 THR A C 1
ATOM 1859 O O . THR A 1 247 ? 18.003 10.744 13.857 1.00 30.62 269 THR A O 1
ATOM 1871 N N . LEU A 1 249 ? 14.911 10.679 15.723 1.00 31.75 271 LEU A N 1
ATOM 1872 C CA . LEU A 1 249 ? 13.702 9.833 15.625 1.00 31.05 271 LEU A CA 1
ATOM 1873 C C . LEU A 1 249 ? 13.751 8.905 14.428 1.00 33.87 271 LEU A C 1
ATOM 1874 O O . LEU A 1 249 ? 13.224 7.814 14.484 1.00 38.67 271 LEU A O 1
ATOM 1879 N N . ALA A 1 250 ? 14.478 9.304 13.386 1.00 28.55 272 ALA A N 1
ATOM 1880 C CA . ALA A 1 250 ? 14.366 8.663 12.100 1.00 29.98 272 ALA A CA 1
ATOM 1881 C C . ALA A 1 250 ? 14.869 7.225 12.025 1.00 29.15 272 ALA A C 1
ATOM 1882 O O . ALA A 1 250 ? 15.695 6.798 12.856 1.00 31.39 272 ALA A O 1
ATOM 1884 N N . PRO A 1 251 ? 14.412 6.487 11.008 1.00 30.08 273 PRO A N 1
ATOM 1885 C CA . PRO A 1 251 ? 15.035 5.184 10.809 1.00 29.56 273 PRO A CA 1
ATOM 1886 C C . PRO A 1 251 ? 16.516 5.390 10.538 1.00 28.34 273 PRO A C 1
ATOM 1887 O O . PRO A 1 251 ? 16.913 6.307 9.774 1.00 33.62 273 PRO A O 1
ATOM 1891 N N . ALA A 1 252 ? 17.322 4.516 11.097 1.00 31.73 274 ALA A N 1
ATOM 1892 C CA . ALA A 1 252 ? 18.773 4.540 10.992 1.00 29.69 274 ALA A CA 1
ATOM 1893 C C . ALA A 1 252 ? 19.280 4.462 9.537 1.00 34.56 274 ALA A C 1
ATOM 1894 O O . ALA A 1 252 ? 20.299 5.052 9.188 1.00 37.17 274 ALA A O 1
ATOM 1896 N N . ASP A 1 253 ? 18.572 3.795 8.643 1.00 34.56 275 ASP A N 1
ATOM 1897 C CA . ASP A 1 253 ? 19.054 3.804 7.261 1.00 35.49 275 ASP A CA 1
ATOM 1898 C C . ASP A 1 253 ? 18.860 5.145 6.521 1.00 35.91 275 ASP A C 1
ATOM 1899 O O . ASP A 1 253 ? 19.215 5.262 5.326 1.00 37.65 275 ASP A O 1
ATOM 1904 N N . LYS A 1 254 ? 18.274 6.145 7.177 1.00 32.78 276 LYS A N 1
ATOM 1905 C CA . LYS A 1 254 ? 18.080 7.451 6.558 1.00 31.80 276 LYS A CA 1
ATOM 1906 C C . LYS A 1 254 ? 19.181 8.453 6.843 1.00 32.28 276 LYS A C 1
ATOM 1907 O O . LYS A 1 254 ? 19.161 9.573 6.306 1.00 29.89 276 LYS A O 1
ATOM 1921 N N . ASN A 1 256 ? 22.028 10.846 6.665 1.00 29.32 278 ASN A N 1
ATOM 1922 C CA . ASN A 1 256 ? 22.681 11.601 5.591 1.00 27.42 278 ASN A CA 1
ATOM 1923 C C . ASN A 1 256 ? 21.783 11.927 4.416 1.00 30.32 278 ASN A C 1
ATOM 1924 O O . ASN A 1 256 ? 22.194 12.632 3.528 1.00 24.70 278 ASN A O 1
ATOM 1929 N N . GLN A 1 257 ? 20.539 11.468 4.452 1.00 30.24 279 GLN A N 1
ATOM 1930 C CA . GLN A 1 257 ? 19.565 11.815 3.426 1.00 30.95 279 GLN A CA 1
ATOM 1931 C C . GLN A 1 257 ? 19.040 13.226 3.654 1.00 30.24 279 GLN A C 1
ATOM 1932 O O . GLN A 1 257 ? 19.082 13.740 4.767 1.00 30.20 279 GLN A O 1
ATOM 1938 N N . LEU A 1 258 ? 18.517 13.841 2.595 1.00 29.09 280 LEU A N 1
ATOM 1939 C CA . LEU A 1 258 ? 17.972 15.190 2.677 1.00 29.29 280 LEU A CA 1
ATOM 1940 C C . LEU A 1 258 ? 16.725 15.280 3.589 1.00 29.70 280 LEU A C 1
ATOM 1941 O O . LEU A 1 258 ? 15.827 14.471 3.495 1.00 29.18 280 LEU A O 1
ATOM 1946 N N . LEU A 1 259 ? 16.700 16.273 4.470 1.00 28.48 281 LEU A N 1
ATOM 1947 C CA . LEU A 1 259 ? 15.612 16.452 5.390 1.00 27.59 281 LEU A CA 1
ATOM 1948 C C . LEU A 1 259 ? 14.795 17.697 5.043 1.00 26.17 281 LEU A C 1
ATOM 1949 O O . LEU A 1 259 ? 13.582 17.681 5.070 1.00 29.94 281 LEU A O 1
ATOM 1954 N N . ALA A 1 260 ? 15.479 18.808 4.835 1.00 28.57 282 ALA A N 1
ATOM 1955 C CA . ALA A 1 260 ? 14.830 20.088 4.539 1.00 27.26 282 ALA A CA 1
ATOM 1956 C C . ALA A 1 260 ? 15.654 20.952 3.622 1.00 29.49 282 ALA A C 1
ATOM 1957 O O . ALA A 1 260 ? 16.908 20.951 3.678 1.00 31.59 282 ALA A O 1
ATOM 1959 N N . LEU A 1 261 ? 14.937 21.702 2.784 1.00 30.51 283 LEU A N 1
ATOM 1960 C CA . LEU A 1 261 ? 15.526 22.555 1.760 1.00 28.55 283 LEU A CA 1
ATOM 1961 C C . LEU A 1 261 ? 15.053 23.939 2.093 1.00 30.72 283 LEU A C 1
ATOM 1962 O O . LEU A 1 261 ? 13.893 24.259 1.895 1.00 27.12 283 LEU A O 1
ATOM 1967 N N . LEU A 1 262 ? 15.948 24.744 2.665 1.00 28.40 284 LEU A N 1
ATOM 1968 C CA . LEU A 1 262 ? 15.661 26.133 2.985 1.00 29.37 284 LEU A CA 1
ATOM 1969 C C . LEU A 1 262 ? 15.960 26.986 1.753 1.00 31.48 284 LEU A C 1
ATOM 1970 O O . LEU A 1 262 ? 17.119 27.069 1.329 1.00 26.24 284 LEU A O 1
ATOM 1975 N N . ARG A 1 263 ? 14.919 27.612 1.207 1.00 27.45 285 ARG A N 1
ATOM 1976 C CA . ARG A 1 263 ? 15.014 28.460 0.034 1.00 26.58 285 ARG A CA 1
ATOM 1977 C C . ARG A 1 263 ? 14.509 29.898 0.281 1.00 28.21 285 ARG A C 1
ATOM 1978 O O . ARG A 1 263 ? 13.326 30.143 0.559 1.00 28.60 285 ARG A O 1
ATOM 1986 N N . TYR A 1 264 ? 15.464 30.820 0.222 1.00 29.29 286 TYR A N 1
ATOM 1987 C CA . TYR A 1 264 ? 15.254 32.250 0.447 1.00 29.45 286 TYR A CA 1
ATOM 1988 C C . TYR A 1 264 ? 14.838 32.952 -0.863 1.00 29.89 286 TYR A C 1
ATOM 1989 O O . TYR A 1 264 ? 14.676 32.295 -1.889 1.00 29.28 286 TYR A O 1
ATOM 1998 N N . SER A 1 265 ? 14.709 34.278 -0.845 1.00 29.84 287 SER A N 1
ATOM 1999 C CA . SER A 1 265 ? 14.283 35.050 -2.033 1.00 29.95 287 SER A CA 1
ATOM 2000 C C . SER A 1 265 ? 15.457 35.149 -2.996 1.00 30.34 287 SER A C 1
ATOM 2001 O O . SER A 1 265 ? 16.560 34.769 -2.641 1.00 30.40 287 SER A O 1
ATOM 2004 N N . ASP A 1 266 ? 15.235 35.694 -4.186 1.00 33.72 288 ASP A N 1
ATOM 2005 C CA . ASP A 1 266 ? 16.327 35.865 -5.157 1.00 34.45 288 ASP A CA 1
ATOM 2006 C C . ASP A 1 266 ? 17.419 36.841 -4.727 1.00 37.46 288 ASP A C 1
ATOM 2007 O O . ASP A 1 266 ? 18.417 36.910 -5.374 1.00 40.73 288 ASP A O 1
ATOM 2012 N N . LYS A 1 267 ? 17.237 37.572 -3.641 1.00 33.65 289 LYS A N 1
ATOM 2013 C CA . LYS A 1 267 ? 18.255 38.442 -3.113 1.00 37.81 289 LYS A CA 1
ATOM 2014 C C . LYS A 1 267 ? 19.087 37.743 -2.044 1.00 36.38 289 LYS A C 1
ATOM 2015 O O . LYS A 1 267 ? 20.049 38.333 -1.580 1.00 37.32 289 LYS A O 1
ATOM 2021 N N A ARG A 1 268 ? 18.641 36.580 -1.549 0.70 34.06 290 ARG A N 1
ATOM 2022 N N B ARG A 1 268 ? 18.750 36.498 -1.686 0.30 33.73 290 ARG A N 1
ATOM 2023 C CA A ARG A 1 268 ? 19.317 35.915 -0.435 0.70 33.53 290 ARG A CA 1
ATOM 2024 C CA B ARG A 1 268 ? 19.473 35.772 -0.647 0.30 32.11 290 ARG A CA 1
ATOM 2025 C C A ARG A 1 268 ? 19.630 34.428 -0.685 0.70 31.13 290 ARG A C 1
ATOM 2026 C C B ARG A 1 268 ? 19.791 34.305 -1.029 0.30 31.04 290 ARG A C 1
ATOM 2027 O O A ARG A 1 268 ? 19.556 33.577 0.204 0.70 30.72 290 ARG A O 1
ATOM 2028 O O B ARG A 1 268 ? 19.677 33.411 -0.194 0.30 29.89 290 ARG A O 1
ATOM 2043 N N A VAL A 1 269 ? 20.041 34.144 -1.927 0.50 29.49 291 VAL A N 1
ATOM 2044 N N B VAL A 1 269 ? 20.219 34.032 -2.260 0.50 32.19 291 VAL A N 1
ATOM 2045 C CA A VAL A 1 269 ? 20.457 32.786 -2.386 0.50 31.52 291 VAL A CA 1
ATOM 2046 C CA B VAL A 1 269 ? 20.578 32.646 -2.594 0.50 33.75 291 VAL A CA 1
ATOM 2047 C C A VAL A 1 269 ? 21.597 32.221 -1.539 0.50 33.08 291 VAL A C 1
ATOM 2048 C C B VAL A 1 269 ? 21.727 32.160 -1.683 0.50 34.57 291 VAL A C 1
ATOM 2049 O O A VAL A 1 269 ? 21.615 31.026 -1.220 0.50 32.90 291 VAL A O 1
ATOM 2050 O O B VAL A 1 269 ? 21.846 30.955 -1.421 0.50 35.26 291 VAL A O 1
ATOM 2057 N N . GLU A 1 270 ? 22.525 33.099 -1.165 1.00 34.03 292 GLU A N 1
ATOM 2058 C CA . GLU A 1 270 ? 23.651 32.780 -0.282 1.00 36.76 292 GLU A CA 1
ATOM 2059 C C . GLU A 1 270 ? 23.201 32.084 0.990 1.00 35.35 292 GLU A C 1
ATOM 2060 O O . GLU A 1 270 ? 23.951 31.232 1.510 1.00 33.27 292 GLU A O 1
ATOM 2066 N N . ALA A 1 271 ? 21.992 32.401 1.482 1.00 29.82 293 ALA A N 1
ATOM 2067 C CA . ALA A 1 271 ? 21.475 31.778 2.730 1.00 30.71 293 ALA A CA 1
ATOM 2068 C C . ALA A 1 271 ? 20.868 30.389 2.542 1.00 28.20 293 ALA A C 1
ATOM 2069 O O . ALA A 1 271 ? 20.647 29.673 3.509 1.00 29.42 293 ALA A O 1
ATOM 2071 N N . ASN A 1 272 ? 20.610 29.978 1.313 1.00 29.66 294 ASN A N 1
ATOM 2072 C CA . ASN A 1 272 ? 19.958 28.699 1.066 1.00 29.50 294 ASN A CA 1
ATOM 2073 C C . ASN A 1 272 ? 20.746 27.611 1.759 1.00 32.01 294 ASN A C 1
ATOM 2074 O O . ASN A 1 272 ? 21.995 27.677 1.810 1.00 30.60 294 ASN A O 1
ATOM 2079 N N . GLN A 1 273 ? 20.034 26.607 2.275 1.00 32.18 295 GLN A N 1
ATOM 2080 C CA . GLN A 1 273 ? 20.640 25.510 3.007 1.00 34.36 295 GLN A CA 1
ATOM 2081 C C . GLN A 1 273 ? 19.916 24.222 2.794 1.00 32.71 295 GLN A C 1
ATOM 2082 O O . GLN A 1 273 ? 18.680 24.228 2.789 1.00 30.53 295 GLN A O 1
ATOM 2088 N N . ASP A 1 274 ? 20.687 23.122 2.726 1.00 29.26 296 ASP A N 1
ATOM 2089 C CA . ASP A 1 274 ? 20.169 21.751 2.588 1.00 30.61 296 ASP A CA 1
ATOM 2090 C C . ASP A 1 274 ? 20.468 21.060 3.910 1.00 32.04 296 ASP A C 1
ATOM 2091 O O . ASP A 1 274 ? 21.632 20.728 4.206 1.00 34.02 296 ASP A O 1
ATOM 2096 N N . LEU A 1 275 ? 19.453 20.864 4.719 1.00 28.78 297 LEU A N 1
ATOM 2097 C CA . LEU A 1 275 ? 19.618 20.132 5.988 1.00 31.21 297 LEU A CA 1
ATOM 2098 C C . LEU A 1 275 ? 19.402 18.650 5.724 1.00 29.03 297 LEU A C 1
ATOM 2099 O O . LEU A 1 275 ? 18.462 18.234 5.024 1.00 30.40 297 LEU A O 1
ATOM 2104 N N . THR A 1 276 ? 20.277 17.844 6.298 1.00 29.24 298 THR A N 1
ATOM 2105 C CA . THR A 1 276 ? 20.146 16.412 6.249 1.00 30.60 298 THR A CA 1
ATOM 2106 C C . THR A 1 276 ? 19.841 15.785 7.611 1.00 30.70 298 THR A C 1
ATOM 2107 O O . THR A 1 276 ? 19.906 16.448 8.659 1.00 30.02 298 THR A O 1
ATOM 2111 N N . PHE A 1 277 ? 19.503 14.493 7.580 1.00 29.68 299 PHE A N 1
ATOM 2112 C CA . PHE A 1 277 ? 19.478 13.700 8.776 1.00 28.74 299 PHE A CA 1
ATOM 2113 C C . PHE A 1 277 ? 20.983 13.583 9.065 1.00 26.74 299 PHE A C 1
ATOM 2114 O O . PHE A 1 277 ? 21.695 12.863 8.377 1.00 27.65 299 PHE A O 1
ATOM 2122 N N . ASN A 1 278 ? 21.486 14.320 10.058 1.00 26.56 300 ASN A N 1
ATOM 2123 C CA . ASN A 1 278 ? 22.944 14.432 10.263 1.00 30.56 300 ASN A CA 1
ATOM 2124 C C . ASN A 1 278 ? 23.423 13.750 11.534 1.00 31.00 300 ASN A C 1
ATOM 2125 O O . ASN A 1 278 ? 23.299 14.311 12.623 1.00 30.83 300 ASN A O 1
ATOM 2130 N N . PRO A 1 279 ? 24.033 12.564 11.390 1.00 33.42 301 PRO A N 1
ATOM 2131 C CA . PRO A 1 279 ? 24.399 11.805 12.566 1.00 33.01 301 PRO A CA 1
ATOM 2132 C C . PRO A 1 279 ? 25.473 12.431 13.444 1.00 33.27 301 PRO A C 1
ATOM 2133 O O . PRO A 1 279 ? 25.560 12.107 14.636 1.00 31.26 301 PRO A O 1
ATOM 2137 N N . GLU A 1 280 ? 26.241 13.379 12.911 1.00 35.94 302 GLU A N 1
ATOM 2138 C CA . GLU A 1 280 ? 27.232 14.080 13.747 1.00 33.24 302 GLU A CA 1
ATOM 2139 C C . GLU A 1 280 ? 26.549 15.015 14.773 1.00 31.10 302 GLU A C 1
ATOM 2140 O O . GLU A 1 280 ? 27.184 15.478 15.704 1.00 31.18 302 GLU A O 1
ATOM 2146 N N . LEU A 1 281 ? 25.279 15.324 14.549 1.00 28.75 303 LEU A N 1
ATOM 2147 C CA . LEU A 1 281 ? 24.496 16.092 15.513 1.00 32.37 303 LEU A CA 1
ATOM 2148 C C . LEU A 1 281 ? 24.055 15.302 16.722 1.00 30.47 303 LEU A C 1
ATOM 2149 O O . LEU A 1 281 ? 23.748 15.912 17.741 1.00 28.86 303 LEU A O 1
ATOM 2154 N N . ILE A 1 282 ? 24.106 13.970 16.672 1.00 29.32 304 ILE A N 1
ATOM 2155 C CA . ILE A 1 282 ? 23.553 13.169 17.783 1.00 26.96 304 ILE A CA 1
ATOM 2156 C C . ILE A 1 282 ? 24.361 13.384 19.060 1.00 29.54 304 ILE A C 1
ATOM 2157 O O . ILE A 1 282 ? 23.777 13.560 20.155 1.00 26.66 304 ILE A O 1
ATOM 2162 N N . GLN A 1 283 ? 25.683 13.332 18.930 1.00 27.56 305 GLN A N 1
ATOM 2163 C CA . GLN A 1 283 ? 26.574 13.517 20.066 1.00 29.56 305 GLN A CA 1
ATOM 2164 C C . GLN A 1 283 ? 26.135 12.638 21.241 1.00 29.00 305 GLN A C 1
ATOM 2165 O O . GLN A 1 283 ? 26.015 11.429 21.044 1.00 27.59 305 GLN A O 1
ATOM 2171 N N . SER A 1 284 ? 25.866 13.210 22.421 1.00 29.57 306 SER A N 1
ATOM 2172 C CA . SER A 1 284 ? 25.503 12.449 23.606 1.00 28.85 306 SER A CA 1
ATOM 2173 C C . SER A 1 284 ? 24.099 11.848 23.610 1.00 30.36 306 SER A C 1
ATOM 2174 O O . SER A 1 284 ? 23.715 11.132 24.581 1.00 27.31 306 SER A O 1
ATOM 2177 N N . GLY A 1 285 ? 23.321 12.132 22.567 1.00 28.13 307 GLY A N 1
ATOM 2178 C CA . GLY A 1 285 ? 21.995 11.560 22.397 1.00 28.95 307 GLY A CA 1
ATOM 2179 C C . GLY A 1 285 ? 22.076 10.191 21.724 1.00 30.43 307 GLY A C 1
ATOM 2180 O O . GLY A 1 285 ? 23.124 9.526 21.791 1.00 29.43 307 GLY A O 1
ATOM 2181 N N . ALA A 1 286 ? 20.989 9.777 21.083 1.00 28.46 308 ALA A N 1
ATOM 2182 C CA . ALA A 1 286 ? 20.872 8.471 20.408 1.00 28.72 308 ALA A CA 1
ATOM 2183 C C . ALA A 1 286 ? 19.815 8.526 19.332 1.00 29.31 308 ALA A C 1
ATOM 2184 O O . ALA A 1 286 ? 18.835 9.229 19.506 1.00 28.92 308 ALA A O 1
ATOM 2186 N N . ASN A 1 287 ? 20.040 7.832 18.205 1.00 30.81 309 ASN A N 1
ATOM 2187 C CA . ASN A 1 287 ? 19.037 7.666 17.166 1.00 31.55 309 ASN A CA 1
ATOM 2188 C C . ASN A 1 287 ? 18.215 6.444 17.582 1.00 30.65 309 ASN A C 1
ATOM 2189 O O . ASN A 1 287 ? 18.802 5.405 18.011 1.00 28.07 309 ASN A O 1
ATOM 2194 N N . LEU A 1 288 ? 16.888 6.523 17.436 1.00 29.74 310 LEU A N 1
ATOM 2195 C CA . LEU A 1 288 ? 16.027 5.442 17.954 1.00 30.93 310 LEU A CA 1
ATOM 2196 C C . LEU A 1 288 ? 15.580 4.434 16.889 1.00 32.73 310 LEU A C 1
ATOM 2197 O O . LEU A 1 288 ? 14.959 3.407 17.213 1.00 32.50 310 LEU A O 1
ATOM 2202 N N . ASN A 1 289 ? 15.963 4.686 15.639 1.00 31.56 311 ASN A N 1
ATOM 2203 C CA . ASN A 1 289 ? 15.639 3.823 14.555 1.00 30.65 311 ASN A CA 1
ATOM 2204 C C . ASN A 1 289 ? 14.182 3.464 14.505 1.00 34.18 311 ASN A C 1
ATOM 2205 O O . ASN A 1 289 ? 13.846 2.283 14.382 1.00 35.96 311 ASN A O 1
ATOM 2210 N N . LEU A 1 290 ? 13.307 4.459 14.575 1.00 33.65 312 LEU A N 1
ATOM 2211 C CA . LEU A 1 290 ? 11.883 4.192 14.538 1.00 31.85 312 LEU A CA 1
ATOM 2212 C C . LEU A 1 290 ? 11.344 4.207 13.128 1.00 31.65 312 LEU A C 1
ATOM 2213 O O . LEU A 1 290 ? 11.871 4.884 12.274 1.00 39.71 312 LEU A O 1
ATOM 2218 N N . SER A 1 291 ? 10.211 3.531 12.922 1.00 34.18 313 SER A N 1
ATOM 2219 C CA . SER A 1 291 ? 9.509 3.477 11.606 1.00 34.85 313 SER A CA 1
ATOM 2220 C C . SER A 1 291 ? 8.169 4.264 11.589 1.00 33.31 313 SER A C 1
ATOM 2221 O O . SER A 1 291 ? 7.667 4.614 10.535 1.00 30.65 313 SER A O 1
ATOM 2224 N N . THR A 1 292 ? 7.623 4.513 12.776 1.00 31.44 314 THR A N 1
ATOM 2225 C CA . THR A 1 292 ? 6.380 5.223 13.014 1.00 28.35 314 THR A CA 1
ATOM 2226 C C . THR A 1 292 ? 6.564 6.175 14.204 1.00 29.49 314 THR A C 1
ATOM 2227 O O . THR A 1 292 ? 7.299 5.860 15.147 1.00 26.68 314 THR A O 1
ATOM 2231 N N . VAL A 1 293 ? 5.945 7.346 14.127 1.00 29.11 315 VAL A N 1
ATOM 2232 C CA . VAL A 1 293 ? 5.937 8.318 15.225 1.00 30.67 315 VAL A CA 1
ATOM 2233 C C . VAL A 1 293 ? 4.489 8.882 15.322 1.00 29.82 315 VAL A C 1
ATOM 2234 O O . VAL A 1 293 ? 3.842 9.061 14.319 1.00 28.57 315 VAL A O 1
ATOM 2238 N N . TYR A 1 294 ? 3.964 8.994 16.534 1.00 29.27 316 TYR A N 1
ATOM 2239 C CA . TYR A 1 294 ? 2.641 9.608 16.814 1.00 25.91 316 TYR A CA 1
ATOM 2240 C C . TYR A 1 294 ? 2.980 11.008 17.349 1.00 27.61 316 TYR A C 1
ATOM 2241 O O . TYR A 1 294 ? 3.803 11.167 18.291 1.00 30.77 316 TYR A O 1
ATOM 2250 N N . VAL A 1 295 ? 2.388 12.013 16.710 1.00 29.61 317 VAL A N 1
ATOM 2251 C CA . VAL A 1 295 ? 2.604 13.419 17.022 1.00 27.36 317 VAL A CA 1
ATOM 2252 C C . VAL A 1 295 ? 1.268 14.015 17.475 1.00 25.25 317 VAL A C 1
ATOM 2253 O O . VAL A 1 295 ? 0.249 13.895 16.779 1.00 27.96 317 VAL A O 1
ATOM 2257 N N . LEU A 1 296 ? 1.257 14.515 18.710 1.00 28.53 318 LEU A N 1
ATOM 2258 C CA . LEU A 1 296 ? 0.070 15.159 19.298 1.00 28.36 318 LEU A CA 1
ATOM 2259 C C . LEU A 1 296 ? 0.054 16.658 18.989 1.00 26.94 318 LEU A C 1
ATOM 2260 O O . LEU A 1 296 ? 1.025 17.376 19.288 1.00 29.45 318 LEU A O 1
ATOM 2265 N N . THR A 1 297 ? -1.045 17.117 18.399 1.00 31.12 319 THR A N 1
ATOM 2266 C CA . THR A 1 297 ? -1.158 18.487 17.837 1.00 31.11 319 THR A CA 1
ATOM 2267 C C . THR A 1 297 ? -2.403 19.255 18.230 1.00 28.24 319 THR A C 1
ATOM 2268 O O . THR A 1 297 ? -3.374 18.655 18.632 1.00 28.51 319 THR A O 1
ATOM 2272 N N . THR A 1 298 ? -2.318 20.593 18.202 1.00 26.57 320 THR A N 1
ATOM 2273 C CA . THR A 1 298 ? -3.483 21.453 18.312 1.00 26.76 320 THR A CA 1
ATOM 2274 C C . THR A 1 298 ? -3.239 22.607 17.361 1.00 31.85 320 THR A C 1
ATOM 2275 O O . THR A 1 298 ? -2.204 22.654 16.658 1.00 27.66 320 THR A O 1
ATOM 2279 N N . ASN A 1 299 ? -4.198 23.523 17.309 1.00 30.08 321 ASN A N 1
ATOM 2280 C CA . ASN A 1 299 ? -4.052 24.742 16.542 1.00 32.78 321 ASN A CA 1
ATOM 2281 C C . ASN A 1 299 ? -2.817 25.530 16.991 1.00 29.58 321 ASN A C 1
ATOM 2282 O O . ASN A 1 299 ? -2.331 26.340 16.247 1.00 32.03 321 ASN A O 1
ATOM 2287 N N . ALA A 1 300 ? -2.323 25.355 18.214 1.00 31.35 322 ALA A N 1
ATOM 2288 C CA . ALA A 1 300 ? -1.122 26.057 18.624 1.00 28.97 322 ALA A CA 1
ATOM 2289 C C . ALA A 1 300 ? 0.160 25.531 17.975 1.00 29.10 322 ALA A C 1
ATOM 2290 O O . ALA A 1 300 ? 1.156 26.226 17.992 1.00 29.07 322 ALA A O 1
ATOM 2292 N N . THR A 1 301 ? 0.160 24.296 17.471 1.00 29.34 323 THR A N 1
ATOM 2293 C CA . THR A 1 301 ? 1.336 23.617 16.937 1.00 28.42 323 THR A CA 1
ATOM 2294 C C . THR A 1 301 ? 1.727 24.325 15.672 1.00 29.44 323 THR A C 1
ATOM 2295 O O . THR A 1 301 ? 0.980 24.319 14.701 1.00 27.52 323 THR A O 1
ATOM 2299 N N . ARG A 1 302 ? 2.916 24.922 15.656 1.00 28.98 324 ARG A N 1
ATOM 2300 C CA . ARG A 1 302 ? 3.254 25.843 14.571 1.00 30.84 324 ARG A CA 1
ATOM 2301 C C . ARG A 1 302 ? 4.681 25.849 14.135 1.00 30.46 324 ARG A C 1
ATOM 2302 O O . ARG A 1 302 ? 5.591 25.634 14.927 1.00 29.84 324 ARG A O 1
ATOM 2310 N N . GLY A 1 303 ? 4.886 26.190 12.882 1.00 27.53 325 GLY A N 1
ATOM 2311 C CA . GLY A 1 303 ? 6.231 26.494 12.397 1.00 28.96 325 GLY A CA 1
ATOM 2312 C C . GLY A 1 303 ? 7.248 25.394 12.359 1.00 27.97 325 GLY A C 1
ATOM 2313 O O . GLY A 1 303 ? 7.114 24.421 11.628 1.00 31.80 325 GLY A O 1
ATOM 2314 N N . ALA A 1 304 ? 8.295 25.532 13.144 1.00 32.57 326 ALA A N 1
ATOM 2315 C CA . ALA A 1 304 ? 9.256 24.451 13.265 1.00 27.68 326 ALA A CA 1
ATOM 2316 C C . ALA A 1 304 ? 8.558 23.128 13.624 1.00 28.57 326 ALA A C 1
ATOM 2317 O O . ALA A 1 304 ? 8.959 22.061 13.142 1.00 28.80 326 ALA A O 1
ATOM 2319 N N . ALA A 1 305 ? 7.510 23.186 14.466 1.00 30.63 327 ALA A N 1
ATOM 2320 C CA . ALA A 1 305 ? 6.780 21.994 14.901 1.00 31.99 327 ALA A CA 1
ATOM 2321 C C . ALA A 1 305 ? 6.141 21.326 13.668 1.00 30.35 327 ALA A C 1
ATOM 2322 O O . ALA A 1 305 ? 6.137 20.124 13.527 1.00 31.80 327 ALA A O 1
ATOM 2324 N N . GLU A 1 306 ? 5.655 22.140 12.766 1.00 31.08 328 GLU A N 1
ATOM 2325 C CA . GLU A 1 306 ? 5.019 21.669 11.523 1.00 29.27 328 GLU A CA 1
ATOM 2326 C C . GLU A 1 306 ? 6.042 21.179 10.516 1.00 30.80 328 GLU A C 1
ATOM 2327 O O . GLU A 1 306 ? 5.769 20.264 9.725 1.00 30.45 328 GLU A O 1
ATOM 2341 N N . VAL A 1 308 ? 8.710 19.545 11.315 1.00 28.99 330 VAL A N 1
ATOM 2342 C CA . VAL A 1 308 ? 9.050 18.215 11.721 1.00 28.89 330 VAL A CA 1
ATOM 2343 C C . VAL A 1 308 ? 8.087 17.237 11.118 1.00 28.72 330 VAL A C 1
ATOM 2344 O O . VAL A 1 308 ? 8.471 16.178 10.603 1.00 29.35 330 VAL A O 1
ATOM 2348 N N . ILE A 1 309 ? 6.828 17.567 11.166 1.00 27.48 331 ILE A N 1
ATOM 2349 C CA . ILE A 1 309 ? 5.819 16.715 10.539 1.00 27.21 331 ILE A CA 1
ATOM 2350 C C . ILE A 1 309 ? 6.032 16.619 9.035 1.00 29.26 331 ILE A C 1
ATOM 2351 O O . ILE A 1 309 ? 6.055 15.527 8.461 1.00 29.60 331 ILE A O 1
ATOM 2356 N N . ASN A 1 310 ? 6.161 17.752 8.382 1.00 27.23 332 ASN A N 1
ATOM 2357 C CA . ASN A 1 310 ? 6.309 17.732 6.929 1.00 28.94 332 ASN A CA 1
ATOM 2358 C C . ASN A 1 310 ? 7.534 16.935 6.389 1.00 27.57 332 ASN A C 1
ATOM 2359 O O . ASN A 1 310 ? 7.457 16.277 5.349 1.00 29.03 332 ASN A O 1
ATOM 2364 N N . CYS A 1 311 ? 8.678 17.148 7.044 1.00 28.41 333 CYS A N 1
ATOM 2365 C CA . CYS A 1 311 ? 9.972 16.584 6.709 1.00 28.05 333 CYS A CA 1
ATOM 2366 C C . CYS A 1 311 ? 10.168 15.152 7.106 1.00 30.86 333 CYS A C 1
ATOM 2367 O O . CYS A 1 311 ? 10.887 14.419 6.417 1.00 29.28 333 CYS A O 1
ATOM 2370 N N . LEU A 1 312 ? 9.556 14.727 8.205 1.00 27.76 334 LEU A N 1
ATOM 2371 C CA . LEU A 1 312 ? 9.543 13.290 8.495 1.00 31.10 334 LEU A CA 1
ATOM 2372 C C . LEU A 1 312 ? 8.530 12.471 7.647 1.00 31.40 334 LEU A C 1
ATOM 2373 O O . LEU A 1 312 ? 8.772 11.274 7.413 1.00 31.28 334 LEU A O 1
ATOM 2378 N N . ASN A 1 313 ? 7.427 13.089 7.206 1.00 31.17 335 ASN A N 1
ATOM 2379 C CA . ASN A 1 313 ? 6.380 12.409 6.367 1.00 33.47 335 ASN A CA 1
ATOM 2380 C C . ASN A 1 313 ? 6.875 11.496 5.256 1.00 35.63 335 ASN A C 1
ATOM 2381 O O . ASN A 1 313 ? 6.366 10.379 5.122 1.00 35.17 335 ASN A O 1
ATOM 2386 N N . PRO A 1 314 ? 7.789 11.978 4.410 1.00 33.99 336 PRO A N 1
ATOM 2387 C CA . PRO A 1 314 ? 8.321 11.137 3.313 1.00 35.30 336 PRO A CA 1
ATOM 2388 C C . PRO A 1 314 ? 9.174 9.953 3.732 1.00 34.13 336 PRO A C 1
ATOM 2389 O O . PRO A 1 314 ? 9.399 9.069 2.925 1.00 31.56 336 PRO A O 1
ATOM 2393 N N . TYR A 1 315 ? 9.657 9.947 4.970 1.00 29.86 337 TYR A N 1
ATOM 2394 C CA . TYR A 1 315 ? 10.594 8.926 5.411 1.00 32.95 337 TYR A CA 1
ATOM 2395 C C . TYR A 1 315 ? 10.102 7.900 6.428 1.00 34.39 337 TYR A C 1
ATOM 2396 O O . TYR A 1 315 ? 10.823 6.960 6.712 1.00 34.47 337 TYR A O 1
ATOM 2413 N N . LYS A 1 317 ? 6.213 6.671 8.868 1.00 33.59 339 LYS A N 1
ATOM 2414 C CA . LYS A 1 317 ? 4.788 6.791 9.115 1.00 32.98 339 LYS A CA 1
ATOM 2415 C C . LYS A 1 317 ? 4.600 7.744 10.288 1.00 28.41 339 LYS A C 1
ATOM 2416 O O . LYS A 1 317 ? 5.074 7.499 11.453 1.00 27.44 339 LYS A O 1
ATOM 2422 N N . VAL A 1 318 ? 3.946 8.851 9.999 1.00 30.94 340 VAL A N 1
ATOM 2423 C CA . VAL A 1 318 ? 3.717 9.915 10.960 1.00 29.86 340 VAL A CA 1
ATOM 2424 C C . VAL A 1 318 ? 2.198 9.931 11.211 1.00 33.66 340 VAL A C 1
ATOM 2425 O O . VAL A 1 318 ? 1.439 10.092 10.276 1.00 27.28 340 VAL A O 1
ATOM 2429 N N . VAL A 1 319 ? 1.751 9.743 12.458 1.00 31.77 341 VAL A N 1
ATOM 2430 C CA . VAL A 1 319 ? 0.330 9.714 12.740 1.00 29.16 341 VAL A CA 1
ATOM 2431 C C . VAL A 1 319 ? 0.046 10.902 13.601 1.00 29.07 341 VAL A C 1
ATOM 2432 O O . VAL A 1 319 ? 0.645 11.040 14.637 1.00 29.83 341 VAL A O 1
ATOM 2436 N N . LEU A 1 320 ? -0.874 11.745 13.163 1.00 28.77 342 LEU A N 1
ATOM 2437 C CA . LEU A 1 320 ? -1.253 12.964 13.827 1.00 27.03 342 LEU A CA 1
ATOM 2438 C C . LEU A 1 320 ? -2.550 12.770 14.587 1.00 28.62 342 LEU A C 1
ATOM 2439 O O . LEU A 1 320 ? -3.519 12.330 14.018 1.00 26.59 342 LEU A O 1
ATOM 2444 N N . ILE A 1 321 ? -2.506 13.087 15.890 1.00 28.33 343 ILE A N 1
ATOM 2445 C CA . ILE A 1 321 ? -3.627 12.939 16.817 1.00 28.71 343 ILE A CA 1
ATOM 2446 C C . ILE A 1 321 ? -3.869 14.253 17.520 1.00 28.14 343 ILE A C 1
ATOM 2447 O O . ILE A 1 321 ? -2.949 14.838 18.053 1.00 27.16 343 ILE A O 1
ATOM 2452 N N . GLY A 1 322 ? -5.101 14.769 17.468 1.00 28.12 344 GLY A N 1
ATOM 2453 C CA . GLY A 1 322 ? -5.400 16.070 18.136 1.00 26.18 344 GLY A CA 1
ATOM 2454 C C . GLY A 1 322 ? -6.263 16.907 17.228 1.00 27.59 344 GLY A C 1
ATOM 2455 O O . GLY A 1 322 ? -7.217 16.393 16.696 1.00 26.92 344 GLY A O 1
ATOM 2456 N N . THR A 1 323 ? -5.885 18.182 17.014 1.00 27.45 345 THR A N 1
ATOM 2457 C CA . THR A 1 323 ? -6.644 19.090 16.156 1.00 27.64 345 THR A CA 1
ATOM 2458 C C . THR A 1 323 ? -5.681 19.672 15.129 1.00 28.64 345 THR A C 1
ATOM 2459 O O . THR A 1 323 ? -4.480 19.545 15.273 1.00 25.79 345 THR A O 1
ATOM 2463 N N . LYS A 1 324 ? -6.200 20.317 14.112 1.00 25.58 346 LYS A N 1
ATOM 2464 C CA . LYS A 1 324 ? -5.360 20.828 13.013 1.00 30.65 346 LYS A CA 1
ATOM 2465 C C . LYS A 1 324 ? -4.257 21.792 13.473 1.00 29.65 346 LYS A C 1
ATOM 2466 O O . LYS A 1 324 ? -4.471 22.591 14.427 1.00 33.32 346 LYS A O 1
ATOM 2472 N N . THR A 1 325 ? -3.077 21.715 12.843 1.00 31.28 347 THR A N 1
ATOM 2473 C CA . THR A 1 325 ? -1.923 22.592 13.135 1.00 28.54 347 THR A CA 1
ATOM 2474 C C . THR A 1 325 ? -2.175 23.999 12.580 1.00 30.81 347 THR A C 1
ATOM 2475 O O . THR A 1 325 ? -3.153 24.222 11.919 1.00 28.51 347 THR A O 1
ATOM 2479 N N . ALA A 1 326 ? -1.271 24.929 12.871 1.00 28.49 348 ALA A N 1
ATOM 2480 C CA . ALA A 1 326 ? -1.475 26.362 12.596 1.00 31.29 348 ALA A CA 1
ATOM 2481 C C . ALA A 1 326 ? -1.418 26.768 11.127 1.00 30.34 348 ALA A C 1
ATOM 2482 O O . ALA A 1 326 ? -2.044 27.746 10.720 1.00 31.97 348 ALA A O 1
ATOM 2484 N N . GLY A 1 327 ? -0.661 26.042 10.350 1.00 26.27 349 GLY A N 1
ATOM 2485 C CA . GLY A 1 327 ? -0.508 26.399 8.917 1.00 31.35 349 GLY A CA 1
ATOM 2486 C C . GLY A 1 327 ? 0.670 27.327 8.596 1.00 28.64 349 GLY A C 1
ATOM 2487 O O . GLY A 1 327 ? 0.723 27.944 7.523 1.00 27.86 349 GLY A O 1
ATOM 2488 N N . GLU A 1 328 ? 1.635 27.449 9.498 1.00 31.20 350 GLU A N 1
ATOM 2489 C CA . GLU A 1 328 ? 2.804 28.315 9.233 1.00 27.26 350 GLU A CA 1
ATOM 2490 C C . GLU A 1 328 ? 3.862 27.534 8.391 1.00 30.00 350 GLU A C 1
ATOM 2491 O O . GLU A 1 328 ? 4.718 26.914 8.923 1.00 29.63 350 GLU A O 1
ATOM 2497 N N . TYR A 1 329 ? 3.773 27.589 7.055 1.00 32.18 351 TYR A N 1
ATOM 2498 C CA . TYR A 1 329 ? 4.580 26.719 6.194 1.00 32.81 351 TYR A CA 1
ATOM 2499 C C . TYR A 1 329 ? 5.906 27.332 5.719 1.00 32.81 351 TYR A C 1
ATOM 2500 O O . TYR A 1 329 ? 6.540 26.766 4.829 1.00 28.97 351 TYR A O 1
ATOM 2509 N N . VAL A 1 330 ? 6.252 28.512 6.257 1.00 31.45 352 VAL A N 1
ATOM 2510 C CA . VAL A 1 330 ? 7.479 29.253 5.937 1.00 31.64 352 VAL A CA 1
ATOM 2511 C C . VAL A 1 330 ? 8.173 29.548 7.265 1.00 33.92 352 VAL A C 1
ATOM 2512 O O . VAL A 1 330 ? 7.542 29.393 8.332 1.00 35.26 352 VAL A O 1
ATOM 2516 N N . ALA A 1 331 ? 9.473 29.866 7.228 1.00 30.86 353 ALA A N 1
ATOM 2517 C CA . ALA A 1 331 ? 10.211 30.102 8.455 1.00 31.48 353 ALA A CA 1
ATOM 2518 C C . ALA A 1 331 ? 10.490 31.570 8.639 1.00 30.82 353 ALA A C 1
ATOM 2519 O O . ALA A 1 331 ? 10.753 32.287 7.652 1.00 28.42 353 ALA A O 1
ATOM 2521 N N . THR A 1 332 ? 10.489 31.995 9.901 1.00 31.50 354 THR A N 1
ATOM 2522 C CA . THR A 1 332 ? 10.858 33.338 10.268 1.00 31.15 354 THR A CA 1
ATOM 2523 C C . THR A 1 332 ? 12.256 33.369 10.897 1.00 35.26 354 THR A C 1
ATOM 2524 O O . THR A 1 332 ? 12.769 32.330 11.375 1.00 34.84 354 THR A O 1
ATOM 2528 N N A LYS A 1 333 ? 12.893 34.529 10.834 0.80 34.42 355 LYS A N 1
ATOM 2529 N N B LYS A 1 333 ? 12.866 34.553 10.860 0.20 34.69 355 LYS A N 1
ATOM 2530 C CA A LYS A 1 333 ? 14.139 34.768 11.571 0.80 37.09 355 LYS A CA 1
ATOM 2531 C CA B LYS A 1 333 ? 14.151 34.847 11.506 0.20 35.25 355 LYS A CA 1
ATOM 2532 C C A LYS A 1 333 ? 13.957 36.109 12.307 0.80 34.99 355 LYS A C 1
ATOM 2533 C C B LYS A 1 333 ? 14.017 36.173 12.263 0.20 35.95 355 LYS A C 1
ATOM 2534 O O A LYS A 1 333 ? 13.217 36.974 11.852 0.80 28.23 355 LYS A O 1
ATOM 2535 O O B LYS A 1 333 ? 13.431 37.121 11.741 0.20 35.18 355 LYS A O 1
ATOM 2546 N N . PRO A 1 334 ? 14.550 36.246 13.497 1.00 37.34 356 PRO A N 1
ATOM 2547 C CA . PRO A 1 334 ? 14.499 37.514 14.228 1.00 36.73 356 PRO A CA 1
ATOM 2548 C C . PRO A 1 334 ? 15.493 38.590 13.761 1.00 38.97 356 PRO A C 1
ATOM 2549 O O . PRO A 1 334 ? 16.650 38.280 13.455 1.00 34.25 356 PRO A O 1
ATOM 2553 N N . PHE A 1 335 ? 15.014 39.836 13.690 1.00 35.00 357 PHE A N 1
ATOM 2554 C CA . PHE A 1 335 ? 15.835 40.985 13.385 1.00 33.12 357 PHE A CA 1
ATOM 2555 C C . PHE A 1 335 ? 15.510 41.978 14.506 1.00 32.86 357 PHE A C 1
ATOM 2556 O O . PHE A 1 335 ? 14.346 42.286 14.735 1.00 36.29 357 PHE A O 1
ATOM 2564 N N . VAL A 1 336 ? 16.525 42.430 15.224 1.00 36.32 358 VAL A N 1
ATOM 2565 C CA . VAL A 1 336 ? 16.355 43.372 16.348 1.00 35.23 358 VAL A CA 1
ATOM 2566 C C . VAL A 1 336 ? 16.546 44.787 15.882 1.00 35.91 358 VAL A C 1
ATOM 2567 O O . VAL A 1 336 ? 17.524 45.065 15.174 1.00 36.52 358 VAL A O 1
ATOM 2571 N N . HIS A 1 337 ? 15.612 45.687 16.222 1.00 36.35 359 HIS A N 1
ATOM 2572 C CA . HIS A 1 337 ? 15.738 47.096 15.833 1.00 35.68 359 HIS A CA 1
ATOM 2573 C C . HIS A 1 337 ? 16.998 47.642 16.521 1.00 37.52 359 HIS A C 1
ATOM 2574 O O . HIS A 1 337 ? 17.244 47.293 17.661 1.00 35.14 359 HIS A O 1
ATOM 2581 N N . PRO A 1 338 ? 17.782 48.483 15.836 1.00 36.46 360 PRO A N 1
ATOM 2582 C CA . PRO A 1 338 ? 19.013 49.011 16.482 1.00 39.87 360 PRO A CA 1
ATOM 2583 C C . PRO A 1 338 ? 18.809 49.773 17.785 1.00 42.44 360 PRO A C 1
ATOM 2584 O O . PRO A 1 338 ? 19.603 49.635 18.702 1.00 44.71 360 PRO A O 1
ATOM 2588 N N . THR A 1 339 ? 17.739 50.552 17.881 1.00 43.43 361 THR A N 1
ATOM 2589 C CA . THR A 1 339 ? 17.508 51.365 19.061 1.00 43.99 361 THR A CA 1
ATOM 2590 C C . THR A 1 339 ? 16.137 51.262 19.760 1.00 45.85 361 THR A C 1
ATOM 2591 O O . THR A 1 339 ? 16.073 51.463 20.974 1.00 45.94 361 THR A O 1
ATOM 2595 N N . ASP A 1 340 ? 15.074 50.886 19.048 1.00 45.74 362 ASP A N 1
ATOM 2596 C CA . ASP A 1 340 ? 13.717 50.932 19.607 1.00 44.67 362 ASP A CA 1
ATOM 2597 C C . ASP A 1 340 ? 13.255 49.700 20.338 1.00 44.60 362 ASP A C 1
ATOM 2598 O O . ASP A 1 340 ? 12.067 49.522 20.552 1.00 47.12 362 ASP A O 1
ATOM 2603 N N . ARG A 1 341 ? 14.169 48.808 20.668 1.00 43.57 363 ARG A N 1
ATOM 2604 C CA . ARG A 1 341 ? 13.839 47.664 21.489 1.00 44.06 363 ARG A CA 1
ATOM 2605 C C . ARG A 1 341 ? 12.607 46.823 21.053 1.00 41.32 363 ARG A C 1
ATOM 2606 O O . ARG A 1 341 ? 11.735 46.537 21.843 1.00 39.37 363 ARG A O 1
ATOM 2614 N N . PHE A 1 342 ? 12.526 46.446 19.789 1.00 36.74 364 PHE A N 1
ATOM 2615 C CA . PHE A 1 342 ? 11.559 45.431 19.422 1.00 35.32 364 PHE A CA 1
ATOM 2616 C C . PHE A 1 342 ? 12.270 44.477 18.481 1.00 33.94 364 PHE A C 1
ATOM 2617 O O . PHE A 1 342 ? 13.353 44.764 17.976 1.00 33.60 364 PHE A O 1
ATOM 2625 N N . ILE A 1 343 ? 11.653 43.332 18.299 1.00 34.73 365 ILE A N 1
ATOM 2626 C CA . ILE A 1 343 ? 12.148 42.274 17.426 1.00 34.98 365 ILE A CA 1
ATOM 2627 C C . ILE A 1 343 ? 11.108 42.061 16.335 1.00 33.13 365 ILE A C 1
ATOM 2628 O O . ILE A 1 343 ? 9.904 41.920 16.650 1.00 30.80 365 ILE A O 1
ATOM 2633 N N . LEU A 1 344 ? 11.593 42.075 15.089 1.00 35.51 366 LEU A N 1
ATOM 2634 C CA . LEU A 1 344 ? 10.824 41.754 13.874 1.00 32.94 366 LEU A CA 1
ATOM 2635 C C . LEU A 1 344 ? 11.123 40.306 13.537 1.00 33.01 366 LEU A C 1
ATOM 2636 O O . LEU A 1 344 ? 12.259 39.991 13.184 1.00 32.48 366 LEU A O 1
ATOM 2641 N N . ASN A 1 345 ? 10.143 39.424 13.765 1.00 31.45 367 ASN A N 1
ATOM 2642 C CA . ASN A 1 345 ? 10.229 38.017 13.402 1.00 34.30 367 ASN A CA 1
ATOM 2643 C C . ASN A 1 345 ? 9.671 37.967 11.983 1.00 30.11 367 ASN A C 1
ATOM 2644 O O . ASN A 1 345 ? 8.460 38.050 11.784 1.00 35.30 367 ASN A O 1
ATOM 2649 N N . LEU A 1 346 ? 10.581 37.960 11.007 1.00 32.01 368 LEU A N 1
ATOM 2650 C CA . LEU A 1 346 ? 10.223 38.068 9.589 1.00 28.32 368 LEU A CA 1
ATOM 2651 C C . LEU A 1 346 ? 10.317 36.780 8.773 1.00 29.98 368 LEU A C 1
ATOM 2652 O O . LEU A 1 346 ? 11.274 36.039 8.929 1.00 29.44 368 LEU A O 1
ATOM 2657 N N . VAL A 1 347 ? 9.329 36.501 7.922 1.00 28.82 369 VAL A N 1
ATOM 2658 C CA . VAL A 1 347 ? 9.425 35.358 7.008 1.00 28.50 369 VAL A CA 1
ATOM 2659 C C . VAL A 1 347 ? 10.634 35.596 6.099 1.00 30.71 369 VAL A C 1
ATOM 2660 O O . VAL A 1 347 ? 10.688 36.593 5.371 1.00 30.37 369 VAL A O 1
ATOM 2664 N N . VAL A 1 348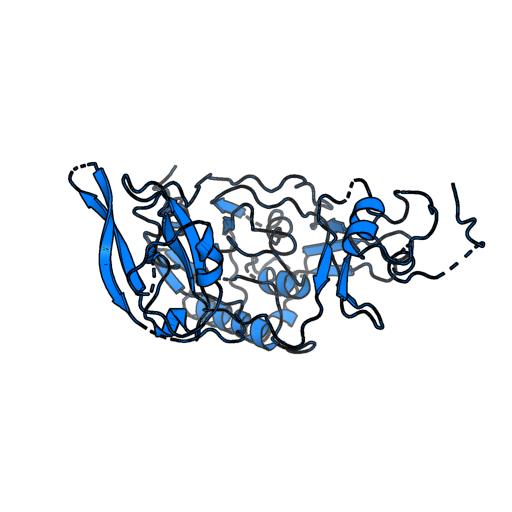 ? 11.580 34.666 6.125 1.00 27.58 370 VAL A N 1
ATOM 2665 C CA . VAL A 1 348 ? 12.802 34.732 5.317 1.00 27.59 370 VAL A CA 1
ATOM 2666 C C . VAL A 1 348 ? 12.935 33.582 4.281 1.00 30.50 370 VAL A C 1
ATOM 2667 O O . VAL A 1 348 ? 13.465 33.796 3.171 1.00 30.40 370 VAL A O 1
ATOM 2671 N N . CYS A 1 349 ? 12.417 32.399 4.580 1.00 28.47 371 CYS A N 1
ATOM 2672 C CA . CYS A 1 349 ? 12.533 31.287 3.628 1.00 32.44 371 CYS A CA 1
ATOM 2673 C C . CYS A 1 349 ? 11.438 30.273 3.639 1.00 31.87 371 CYS A C 1
ATOM 2674 O O . CYS A 1 349 ? 10.730 30.094 4.608 1.00 30.64 371 CYS A O 1
ATOM 2677 N N . ASN A 1 350 ? 11.300 29.637 2.478 1.00 31.13 372 ASN A N 1
ATOM 2678 C CA . ASN A 1 350 ? 10.530 28.419 2.314 1.00 29.08 372 ASN A CA 1
ATOM 2679 C C . ASN A 1 350 ? 11.306 27.274 2.952 1.00 30.21 372 ASN A C 1
ATOM 2680 O O . ASN A 1 350 ? 12.567 27.324 3.068 1.00 29.66 372 ASN A O 1
ATOM 2685 N N . VAL A 1 351 ? 10.583 26.286 3.460 1.00 30.27 373 VAL A N 1
ATOM 2686 C CA . VAL A 1 351 ? 11.193 25.102 4.082 1.00 31.10 373 VAL A CA 1
ATOM 2687 C C . VAL A 1 351 ? 10.560 23.830 3.460 1.00 31.38 373 VAL A C 1
ATOM 2688 O O . VAL A 1 351 ? 9.527 23.339 3.915 1.00 30.02 373 VAL A O 1
ATOM 2692 N N . TYR A 1 352 ? 11.118 23.362 2.339 1.00 31.00 374 TYR A N 1
ATOM 2693 C CA . TYR A 1 352 ? 10.570 22.186 1.665 1.00 29.23 374 TYR A CA 1
ATOM 2694 C C . TYR A 1 352 ? 11.111 20.919 2.265 1.00 30.75 374 TYR A C 1
ATOM 2695 O O . TYR A 1 352 ? 12.241 20.897 2.727 1.00 29.91 374 TYR A O 1
ATOM 2704 N N . ASN A 1 353 ? 10.324 19.855 2.180 1.00 30.74 375 ASN A N 1
ATOM 2705 C CA . ASN A 1 353 ? 10.790 18.540 2.558 1.00 30.53 375 ASN A CA 1
ATOM 2706 C C . ASN A 1 353 ? 11.619 17.981 1.372 1.00 33.09 375 ASN A C 1
ATOM 2707 O O . ASN A 1 353 ? 11.807 18.651 0.355 1.00 29.48 375 ASN A O 1
ATOM 2712 N N . ALA A 1 354 ? 12.038 16.729 1.480 1.00 34.26 376 ALA A N 1
ATOM 2713 C CA . ALA A 1 354 ? 12.879 16.079 0.452 1.00 34.10 376 ALA A CA 1
ATOM 2714 C C . ALA A 1 354 ? 12.123 15.902 -0.865 1.00 35.61 376 ALA A C 1
ATOM 2715 O O . ALA A 1 354 ? 12.742 15.742 -1.898 1.00 38.75 376 ALA A O 1
ATOM 2717 N N . GLU A 1 355 ? 10.792 15.935 -0.829 1.00 35.36 377 GLU A N 1
ATOM 2718 C CA . GLU A 1 355 ? 9.977 15.852 -2.030 1.00 37.94 377 GLU A CA 1
ATOM 2719 C C . GLU A 1 355 ? 9.636 17.235 -2.608 1.00 37.98 377 GLU A C 1
ATOM 2720 O O . GLU A 1 355 ? 8.734 17.352 -3.464 1.00 34.20 377 GLU A O 1
ATOM 2726 N N . GLU A 1 356 ? 10.380 18.248 -2.172 1.00 35.34 378 GLU A N 1
ATOM 2727 C CA . GLU A 1 356 ? 10.211 19.617 -2.612 1.00 34.20 378 GLU A CA 1
ATOM 2728 C C . GLU A 1 356 ? 8.841 20.224 -2.303 1.00 31.74 378 GLU A C 1
ATOM 2729 O O . GLU A 1 356 ? 8.403 21.098 -3.023 1.00 25.80 378 GLU A O 1
ATOM 2735 N N . LYS A 1 357 ? 8.249 19.853 -1.184 1.00 27.52 379 LYS A N 1
ATOM 2736 C CA . LYS A 1 357 ? 6.906 20.326 -0.809 1.00 36.08 379 LYS A CA 1
ATOM 2737 C C . LYS A 1 357 ? 6.832 20.844 0.616 1.00 30.72 379 LYS A C 1
ATOM 2738 O O . LYS A 1 357 ? 7.642 20.449 1.444 1.00 30.36 379 LYS A O 1
ATOM 2744 N N . SER A 1 358 ? 5.893 21.773 0.824 1.00 30.29 380 SER A N 1
ATOM 2745 C CA . SER A 1 358 ? 5.521 22.379 2.111 1.00 28.21 380 SER A CA 1
ATOM 2746 C C . SER A 1 358 ? 4.053 22.775 1.952 1.00 31.02 380 SER A C 1
ATOM 2747 O O . SER A 1 358 ? 3.632 23.851 2.321 1.00 33.27 380 SER A O 1
ATOM 2750 N N A ASP A 1 359 ? 3.280 21.858 1.407 0.50 29.34 381 ASP A N 1
ATOM 2751 N N B ASP A 1 359 ? 3.276 21.815 1.441 0.50 30.98 381 ASP A N 1
ATOM 2752 C CA A ASP A 1 359 ? 1.966 22.171 0.976 0.50 27.23 381 ASP A CA 1
ATOM 2753 C CA B ASP A 1 359 ? 1.886 21.992 1.068 0.50 30.09 381 ASP A CA 1
ATOM 2754 C C A ASP A 1 359 ? 0.894 21.843 2.063 0.50 29.61 381 ASP A C 1
ATOM 2755 C C B ASP A 1 359 ? 0.931 21.688 2.205 0.50 31.60 381 ASP A C 1
ATOM 2756 O O A ASP A 1 359 ? 0.034 21.003 1.864 0.50 30.76 381 ASP A O 1
ATOM 2757 O O B ASP A 1 359 ? 0.201 20.689 2.209 0.50 32.49 381 ASP A O 1
ATOM 2766 N N . TYR A 1 360 ? 1.012 22.536 3.205 1.00 27.55 382 TYR A N 1
ATOM 2767 C CA . TYR A 1 360 ? 0.131 22.430 4.356 1.00 28.46 382 TYR A CA 1
ATOM 2768 C C . TYR A 1 360 ? -0.392 23.796 4.779 1.00 28.96 382 TYR A C 1
ATOM 2769 O O . TYR A 1 360 ? -0.630 24.026 5.965 1.00 31.47 382 TYR A O 1
ATOM 2778 N N . ALA A 1 361 ? -0.652 24.661 3.800 1.00 28.28 383 ALA A N 1
ATOM 2779 C CA . ALA A 1 361 ? -1.350 25.911 4.046 1.00 31.71 383 ALA A CA 1
ATOM 2780 C C . ALA A 1 361 ? -2.637 25.534 4.799 1.00 31.51 383 ALA A C 1
ATOM 2781 O O . ALA A 1 361 ? -3.244 24.516 4.527 1.00 33.15 383 ALA A O 1
ATOM 2783 N N . THR A 1 362 ? -3.007 26.330 5.777 1.00 31.55 384 THR A N 1
ATOM 2784 C CA . THR A 1 362 ? -4.187 26.115 6.652 1.00 31.43 384 THR A CA 1
ATOM 2785 C C . THR A 1 362 ? -4.008 25.019 7.711 1.00 32.52 384 THR A C 1
ATOM 2786 O O . THR A 1 362 ? -4.860 24.868 8.595 1.00 33.52 384 THR A O 1
ATOM 2790 N N . GLY A 1 363 ? -2.882 24.305 7.674 1.00 28.85 385 GLY A N 1
ATOM 2791 C CA . GLY A 1 363 ? -2.544 23.337 8.700 1.00 31.03 385 GLY A CA 1
ATOM 2792 C C . GLY A 1 363 ? -2.622 21.874 8.303 1.00 31.11 385 GLY A C 1
ATOM 2793 O O . GLY A 1 363 ? -3.210 21.514 7.262 1.00 27.88 385 GLY A O 1
ATOM 2794 N N . PHE A 1 364 ? -1.970 21.042 9.108 1.00 28.14 386 PHE A N 1
ATOM 2795 C CA . PHE A 1 364 ? -2.073 19.608 8.895 1.00 29.45 386 PHE A CA 1
ATOM 2796 C C . PHE A 1 364 ? -3.297 19.120 9.643 1.00 29.09 386 PHE A C 1
ATOM 2797 O O . PHE A 1 364 ? -3.392 19.271 10.860 1.00 30.35 386 PHE A O 1
ATOM 2805 N N . LYS A 1 365 ? -4.177 18.470 8.914 1.00 30.65 387 LYS A N 1
ATOM 2806 C CA . LYS A 1 365 ? -5.349 17.858 9.490 1.00 33.55 387 LYS A CA 1
ATOM 2807 C C . LYS A 1 365 ? -4.954 16.610 10.274 1.00 29.97 387 LYS A C 1
ATOM 2808 O O . LYS A 1 365 ? -4.138 15.823 9.832 1.00 29.89 387 LYS A O 1
ATOM 2814 N N . PRO A 1 366 ? -5.527 16.406 11.440 1.00 33.91 388 PRO A N 1
ATOM 2815 C CA . PRO A 1 366 ? -5.083 15.191 12.114 1.00 32.50 388 PRO A CA 1
ATOM 2816 C C . PRO A 1 366 ? -5.580 13.901 11.436 1.00 32.66 388 PRO A C 1
ATOM 2817 O O . PRO A 1 366 ? -6.631 13.897 10.778 1.00 30.64 388 PRO A O 1
ATOM 2821 N N . THR A 1 367 ? -4.834 12.819 11.633 1.00 28.06 389 THR A N 1
ATOM 2822 C CA . THR A 1 367 ? -5.233 11.486 11.212 1.00 29.86 389 THR A CA 1
ATOM 2823 C C . THR A 1 367 ? -6.441 11.089 12.056 1.00 29.24 389 THR A C 1
ATOM 2824 O O . THR A 1 367 ? -7.420 10.519 11.558 1.00 30.73 389 THR A O 1
ATOM 2828 N N . TYR A 1 368 ? -6.401 11.384 13.350 1.00 29.58 390 TYR A N 1
ATOM 2829 C CA . TYR A 1 368 ? -7.512 11.110 14.212 1.00 29.54 390 TYR A CA 1
ATOM 2830 C C . TYR A 1 368 ? -7.824 12.362 15.039 1.00 30.05 390 TYR A C 1
ATOM 2831 O O . TYR A 1 368 ? -7.000 12.798 15.871 1.00 29.28 390 TYR A O 1
ATOM 2840 N N . GLU A 1 369 ? -9.019 12.917 14.879 1.00 26.35 391 GLU A N 1
ATOM 2841 C CA . GLU A 1 369 ? -9.352 14.168 15.560 1.00 29.78 391 GLU A CA 1
ATOM 2842 C C . GLU A 1 369 ? -9.869 13.986 16.981 1.00 31.07 391 GLU A C 1
ATOM 2843 O O . GLU A 1 369 ? -10.887 13.307 17.194 1.00 32.16 391 GLU A O 1
ATOM 2849 N N . TYR A 1 370 ? -9.126 14.577 17.926 1.00 30.39 392 TYR A N 1
ATOM 2850 C CA . TYR A 1 370 ? -9.440 14.590 19.334 1.00 29.62 392 TYR A CA 1
ATOM 2851 C C . TYR A 1 370 ? -9.234 15.996 19.887 1.00 31.46 392 TYR A C 1
ATOM 2852 O O . TYR A 1 370 ? -8.112 16.514 19.874 1.00 27.64 392 TYR A O 1
ATOM 2861 N N . ASN A 1 371 ? -10.329 16.638 20.308 1.00 30.32 393 ASN A N 1
ATOM 2862 C CA . ASN A 1 371 ? -10.271 17.955 20.938 1.00 30.45 393 ASN A CA 1
ATOM 2863 C C . ASN A 1 371 ? -10.151 17.697 22.440 1.00 27.70 393 ASN A C 1
ATOM 2864 O O . ASN A 1 371 ? -11.083 17.249 23.059 1.00 27.19 393 ASN A O 1
ATOM 2869 N N . GLU A 1 372 ? -9.024 18.045 23.036 1.00 27.30 394 GLU A N 1
ATOM 2870 C CA . GLU A 1 372 ? -8.812 17.750 24.445 1.00 25.82 394 GLU A CA 1
ATOM 2871 C C . GLU A 1 372 ? -9.859 18.397 25.377 1.00 29.18 394 GLU A C 1
ATOM 2872 O O . GLU A 1 372 ? -10.177 17.852 26.438 1.00 30.49 394 GLU A O 1
ATOM 2878 N N . ASP A 1 373 ? -10.368 19.576 24.994 1.00 27.90 395 ASP A N 1
ATOM 2879 C CA . ASP A 1 373 ? -11.402 20.249 25.762 1.00 28.57 395 ASP A CA 1
ATOM 2880 C C . ASP A 1 373 ? -12.755 19.539 25.815 1.00 29.95 395 ASP A C 1
ATOM 2881 O O . ASP A 1 373 ? -13.567 19.906 26.651 1.00 31.42 395 ASP A O 1
ATOM 2886 N N A SER A 1 374 ? -13.001 18.543 24.951 0.60 32.15 396 SER A N 1
ATOM 2887 N N B SER A 1 374 ? -12.996 18.535 24.964 0.40 30.21 396 SER A N 1
ATOM 2888 C CA A SER A 1 374 ? -14.276 17.769 24.966 0.60 31.19 396 SER A CA 1
ATOM 2889 C CA B SER A 1 374 ? -14.272 17.783 24.978 0.40 28.21 396 SER A CA 1
ATOM 2890 C C A SER A 1 374 ? -14.269 16.568 25.930 0.60 28.15 396 SER A C 1
ATOM 2891 C C B SER A 1 374 ? -14.267 16.574 25.930 0.40 27.22 396 SER A C 1
ATOM 2892 O O A SER A 1 374 ? -15.313 15.956 26.178 0.60 29.00 396 SER A O 1
ATOM 2893 O O B SER A 1 374 ? -15.309 15.954 26.156 0.40 27.89 396 SER A O 1
ATOM 2898 N N . TYR A 1 375 ? -13.106 16.272 26.512 1.00 28.69 397 TYR A N 1
ATOM 2899 C CA . TYR A 1 375 ? -12.936 15.122 27.350 1.00 27.48 397 TYR A CA 1
ATOM 2900 C C . TYR A 1 375 ? -12.392 15.551 28.717 1.00 28.90 397 TYR A C 1
ATOM 2901 O O . TYR A 1 375 ? -11.246 15.219 29.075 1.00 29.39 397 TYR A O 1
ATOM 2910 N N . LEU A 1 376 ? -13.238 16.216 29.481 1.00 27.15 398 LEU A N 1
ATOM 2911 C CA . LEU A 1 376 ? -12.816 16.760 30.775 1.00 31.10 398 LEU A CA 1
ATOM 2912 C C . LEU A 1 376 ? -12.434 15.699 31.785 1.00 30.22 398 LEU A C 1
ATOM 2913 O O . LEU A 1 376 ? -11.488 15.891 32.543 1.00 34.65 398 LEU A O 1
ATOM 2918 N N . SER A 1 377 ? -13.104 14.552 31.760 1.00 31.87 399 SER A N 1
ATOM 2919 C CA . SER A 1 377 ? -12.777 13.475 32.704 1.00 32.05 399 SER A CA 1
ATOM 2920 C C . SER A 1 377 ? -11.372 12.861 32.474 1.00 32.32 399 SER A C 1
ATOM 2921 O O . SER A 1 377 ? -10.777 12.263 33.395 1.00 33.26 399 SER A O 1
ATOM 2924 N N . THR A 1 378 ? -10.833 12.980 31.270 1.00 28.38 400 THR A N 1
ATOM 2925 C CA . THR A 1 378 ? -9.458 12.549 31.022 1.00 29.56 400 THR A CA 1
ATOM 2926 C C . THR A 1 378 ? -8.449 13.734 30.717 1.00 28.95 400 THR A C 1
ATOM 2927 O O . THR A 1 378 ? -7.386 13.524 30.128 1.00 27.06 400 THR A O 1
ATOM 2931 N N . TYR A 1 379 ? -8.793 14.953 31.115 1.00 29.95 401 TYR A N 1
ATOM 2932 C CA . TYR A 1 379 ? -7.866 16.101 31.030 1.00 26.86 401 TYR A CA 1
ATOM 2933 C C . TYR A 1 379 ? -6.914 15.936 32.231 1.00 31.09 401 TYR A C 1
ATOM 2934 O O . TYR A 1 379 ? -7.257 16.289 33.367 1.00 29.38 401 TYR A O 1
ATOM 2943 N N . LEU A 1 380 ? -5.744 15.341 31.969 1.00 32.14 402 LEU A N 1
ATOM 2944 C CA . LEU A 1 380 ? -4.871 14.857 33.029 1.00 32.32 402 LEU A CA 1
ATOM 2945 C C . LEU A 1 380 ? -3.437 15.245 32.805 1.00 29.75 402 LEU A C 1
ATOM 2946 O O . LEU A 1 380 ? -3.104 15.683 31.707 1.00 32.31 402 LEU A O 1
ATOM 2951 N N . PRO A 1 381 ? -2.580 15.120 33.864 1.00 28.69 403 PRO A N 1
ATOM 2952 C CA . PRO A 1 381 ? -1.189 15.424 33.669 1.00 27.47 403 PRO A CA 1
ATOM 2953 C C . PRO A 1 381 ? -0.556 14.734 32.481 1.00 28.61 403 PRO A C 1
ATOM 2954 O O . PRO A 1 381 ? -0.888 13.596 32.172 1.00 26.34 403 PRO A O 1
ATOM 2958 N N . PHE A 1 382 ? 0.392 15.422 31.865 1.00 30.12 404 PHE A N 1
ATOM 2959 C CA . PHE A 1 382 ? 1.096 14.831 30.730 1.00 28.83 404 PHE A CA 1
ATOM 2960 C C . PHE A 1 382 ? 1.829 13.539 31.098 1.00 30.21 404 PHE A C 1
ATOM 2961 O O . PHE A 1 382 ? 2.459 13.419 32.153 1.00 30.18 404 PHE A O 1
ATOM 2969 N N . GLY A 1 383 ? 1.733 12.552 30.226 1.00 29.15 405 GLY A N 1
ATOM 2970 C CA . GLY A 1 383 ? 2.371 11.271 30.470 1.00 27.24 405 GLY A CA 1
ATOM 2971 C C . GLY A 1 383 ? 1.511 10.295 31.284 1.00 30.28 405 GLY A C 1
ATOM 2972 O O . GLY A 1 383 ? 1.853 9.121 31.353 1.00 29.46 405 GLY A O 1
ATOM 2973 N N . ASN A 1 384 ? 0.395 10.733 31.870 1.00 29.24 406 ASN A N 1
ATOM 2974 C CA . ASN A 1 384 ? -0.554 9.810 32.512 1.00 28.20 406 ASN A CA 1
ATOM 2975 C C . ASN A 1 384 ? -1.179 9.087 31.333 1.00 29.15 406 ASN A C 1
ATOM 2976 O O . ASN A 1 384 ? -1.653 9.732 30.433 1.00 31.46 406 ASN A O 1
ATOM 2981 N N . THR A 1 385 ? -1.173 7.747 31.303 1.00 30.51 407 THR A N 1
ATOM 2982 C CA . THR A 1 385 ? -1.644 7.009 30.125 1.00 27.18 407 THR A CA 1
ATOM 2983 C C . THR A 1 385 ? -3.133 7.135 29.840 1.00 29.23 407 THR A C 1
ATOM 2984 O O . THR A 1 385 ? -3.612 6.791 28.734 1.00 29.53 407 THR A O 1
ATOM 2988 N N . ASN A 1 386 ? -3.891 7.648 30.799 1.00 30.02 408 ASN A N 1
ATOM 2989 C CA . ASN A 1 386 ? -5.315 7.896 30.558 1.00 27.34 408 ASN A CA 1
ATOM 2990 C C . ASN A 1 386 ? -5.552 9.311 30.033 1.00 30.26 408 ASN A C 1
ATOM 2991 O O . ASN A 1 386 ? -6.680 9.651 29.687 1.00 27.36 408 ASN A O 1
ATOM 2996 N N . GLU A 1 387 ? -4.496 10.123 29.904 1.00 27.71 409 GLU A N 1
ATOM 2997 C CA . GLU A 1 387 ? -4.644 11.462 29.372 1.00 28.08 409 GLU A CA 1
ATOM 2998 C C . GLU A 1 387 ? -5.123 11.309 27.948 1.00 28.94 409 GLU A C 1
ATOM 2999 O O . GLU A 1 387 ? -4.564 10.501 27.209 1.00 30.07 409 GLU A O 1
ATOM 3005 N N . THR A 1 388 ? -6.144 12.090 27.583 1.00 26.92 410 THR A N 1
ATOM 3006 C CA . THR A 1 388 ? -6.843 11.926 26.285 1.00 29.30 410 THR A CA 1
ATOM 3007 C C . THR A 1 388 ? -5.951 11.629 25.049 1.00 29.43 410 THR A C 1
ATOM 3008 O O . THR A 1 388 ? -6.068 10.559 24.461 1.00 28.93 410 THR A O 1
ATOM 3012 N N . LEU A 1 389 ? -5.070 12.567 24.666 1.00 30.95 411 LEU A N 1
ATOM 3013 C CA . LEU A 1 389 ? -4.359 12.408 23.405 1.00 29.83 411 LEU A CA 1
ATOM 3014 C C . LEU A 1 389 ? -3.326 11.299 23.501 1.00 31.48 411 LEU A C 1
ATOM 3015 O O . LEU A 1 389 ? -3.173 10.546 22.560 1.00 27.02 411 LEU A O 1
ATOM 3020 N N . LEU A 1 390 ? -2.664 11.138 24.651 1.00 28.42 412 LEU A N 1
ATOM 3021 C CA . LEU A 1 390 ? -1.679 10.047 24.756 1.00 29.12 412 LEU A CA 1
ATOM 3022 C C . LEU A 1 390 ? -2.431 8.709 24.755 1.00 29.01 412 LEU A C 1
ATOM 3023 O O . LEU A 1 390 ? -2.046 7.819 24.095 1.00 28.12 412 LEU A O 1
ATOM 3028 N N . ASN A 1 391 ? -3.531 8.614 25.484 1.00 29.39 413 ASN A N 1
ATOM 3029 C CA . ASN A 1 391 ? -4.326 7.401 25.503 1.00 30.48 413 ASN A CA 1
ATOM 3030 C C . ASN A 1 391 ? -4.757 7.003 24.086 1.00 31.18 413 ASN A C 1
ATOM 3031 O O . ASN A 1 391 ? -4.782 5.829 23.744 1.00 32.86 413 ASN A O 1
ATOM 3036 N N . ALA A 1 392 ? -5.144 7.986 23.282 1.00 32.74 414 ALA A N 1
ATOM 3037 C CA . ALA A 1 392 ? -5.570 7.722 21.896 1.00 28.01 414 ALA A CA 1
ATOM 3038 C C . ALA A 1 392 ? -4.452 7.068 21.103 1.00 28.21 414 ALA A C 1
ATOM 3039 O O . ALA A 1 392 ? -4.689 6.083 20.382 1.00 30.20 414 ALA A O 1
ATOM 3041 N N . ALA A 1 393 ? -3.244 7.630 21.189 1.00 27.67 415 ALA A N 1
ATOM 3042 C CA . ALA A 1 393 ? -2.105 7.110 20.505 1.00 29.53 415 ALA A CA 1
ATOM 3043 C C . ALA A 1 393 ? -1.851 5.683 20.939 1.00 31.32 415 ALA A C 1
ATOM 3044 O O . ALA A 1 393 ? -1.614 4.810 20.114 1.00 28.44 415 ALA A O 1
ATOM 3046 N N . LEU A 1 394 ? -1.864 5.461 22.238 1.00 24.44 416 LEU A N 1
ATOM 3047 C CA . LEU A 1 394 ? -1.601 4.107 22.771 1.00 30.22 416 LEU A CA 1
ATOM 3048 C C . LEU A 1 394 ? -2.624 3.094 22.278 1.00 28.45 416 LEU A C 1
ATOM 3049 O O . LEU A 1 394 ? -2.281 1.959 22.003 1.00 28.27 416 LEU A O 1
ATOM 3054 N N . LYS A 1 395 ? -3.881 3.498 22.181 1.00 31.10 417 LYS A N 1
ATOM 3055 C CA . LYS A 1 395 ? -4.898 2.606 21.690 1.00 29.90 417 LYS A CA 1
ATOM 3056 C C . LYS A 1 395 ? -4.727 2.364 20.188 1.00 33.90 417 LYS A C 1
ATOM 3057 O O . LYS A 1 395 ? -4.872 1.226 19.703 1.00 32.85 417 LYS A O 1
ATOM 3063 N N . ILE A 1 396 ? -4.476 3.426 19.440 1.00 28.97 418 ILE A N 1
ATOM 3064 C CA . ILE A 1 396 ? -4.331 3.295 17.987 1.00 30.23 418 ILE A CA 1
ATOM 3065 C C . ILE A 1 396 ? -3.154 2.369 17.623 1.00 31.94 418 ILE A C 1
ATOM 3066 O O . ILE A 1 396 ? -3.313 1.498 16.813 1.00 32.85 418 ILE A O 1
ATOM 3079 N N . SER A 1 398 ? -2.074 -0.034 19.277 1.00 28.32 420 SER A N 1
ATOM 3080 C CA . SER A 1 398 ? -2.369 -1.391 19.710 1.00 29.63 420 SER A CA 1
ATOM 3081 C C . SER A 1 398 ? -3.565 -1.973 18.987 1.00 32.23 420 SER A C 1
ATOM 3082 O O . SER A 1 398 ? -3.946 -3.101 19.274 1.00 33.91 420 SER A O 1
ATOM 3085 N N . GLY A 1 399 ? -4.204 -1.204 18.121 1.00 35.10 421 GLY A N 1
ATOM 3086 C CA . GLY A 1 399 ? -5.419 -1.635 17.411 1.00 38.75 421 GLY A CA 1
ATOM 3087 C C . GLY A 1 399 ? -6.709 -1.645 18.190 1.00 40.45 421 GLY A C 1
ATOM 3088 O O . GLY A 1 399 ? -7.672 -2.241 17.743 1.00 45.18 421 GLY A O 1
ATOM 3089 N N . ILE A 1 400 ? -6.729 -1.020 19.362 1.00 41.70 422 ILE A N 1
ATOM 3090 C CA . ILE A 1 400 ? -7.887 -0.962 20.259 1.00 44.33 422 ILE A CA 1
ATOM 3091 C C . ILE A 1 400 ? -8.869 0.009 19.651 1.00 50.09 422 ILE A C 1
ATOM 3092 O O . ILE A 1 400 ? -10.094 -0.245 19.637 1.00 48.70 422 ILE A O 1
ATOM 3097 N N . THR A 1 401 ? -8.343 1.126 19.155 1.00 55.15 423 THR A N 1
ATOM 3098 C CA . THR A 1 401 ? -9.157 2.070 18.372 1.00 61.39 423 THR A CA 1
ATOM 3099 C C . THR A 1 401 ? -8.828 1.672 16.919 1.00 64.25 423 THR A C 1
ATOM 3100 O O . THR A 1 401 ? -7.653 1.461 16.594 1.00 59.63 423 THR A O 1
ATOM 3104 N N . ASP A 1 402 ? -9.864 1.533 16.080 1.00 67.43 424 ASP A N 1
ATOM 3105 C CA . ASP A 1 402 ? -9.707 1.144 14.664 1.00 68.95 424 ASP A CA 1
ATOM 3106 C C . ASP A 1 402 ? -8.734 2.080 13.941 1.00 68.34 424 ASP A C 1
ATOM 3107 O O . ASP A 1 402 ? -8.767 3.280 14.167 1.00 68.47 424 ASP A O 1
#

Foldseek 3Di:
DDDDDDDDDVLLVVCQFFQPSVADDDDGDDVPDDPQVVPVVRDHVPPPLWGKFFFDPFADWWQFWDWDWDDDDPDDFATKTQTQGGAPPGNCVVQVDFHQKIKQPDGDGPVCVCVNTFDAKDKMFIWGWDADPHDIDTDTDGITIGGTDGDDGAFFRDWDWDDAPNFTEIETTAELDQDDDDPHNVNVVVVQVSQQVCVVSLHAAYEYEHAQHQYDDLVSLLLVLLLAAPVFLDWQKWWAFHPSPNVPTDTRGSDPVSSVSHDHNRYQEYEYEYDCNQYDSSLNVQRCVVRHYAYEEAFYNQHQFAWDWDADPPPRMIIGHGGTGIHHSVRDSPAHRGDGGPYYDHQVVCSVQSGGPPPCSNPRNVVVSCVCVVDD

Secondary structure (DSSP, 8-state):
---------HHHH---S-TTTT--------SSS-HHHHHHHHS----S-SEEEE--SSPPPB-SEEEEEEE-TT-SS-EEEEEEEE-TTSHHHHTT--BTBB-----B-TTTGGGGTS-S---EEEEEEEEE--EEEEEEEEEE----B-----S----EEEEETTEEEEE----B---SSTT--HHHHHHHHHHHHHHHTT--EEEEE-TT---B-HHHHHHHH----TT---EEEEEE--TT-GGG-EEEE--GGGTTTS-----S-EEEEE-TT--TT---HHHHTT--EEEEES------EEEEEEE-SSS-EEEEEEEEEEE-TTS----TT-PPPSEE--GGG-GGG---TT-TTSHHHHHHHH---S--

InterPro domains:
  IPR001478 PDZ domain [PS50106] (96-168)
  IPR005151 Tail specific protease [PF03572] (210-391)
  IPR029045 ClpP/crotonase-like domain superfamily [SSF52096] (204-399)
  IPR036034 PDZ superfamily [G3DSA:2.30.42.10] (90-194)
  IPR036034 PDZ superfamily [SSF50156] (90-147)
  IPR041489 PDZ domain 6 [PF17820] (116-157)
  IPR041613 Peptidase S41, N-terminal [PF18294] (40-83)

CATH classification: 3.30.750.170 (+2 more: 2.30.42.10, 3.90.226.10)

Organism: Bacteroides fragilis (strain ATCC 25285 / DSM 2151 / CCUG 4856 / JCM 11019 / LMG 10263 / NCTC 9343 / Onslow / VPI 2553 / EN-2) (NCBI:txid272559)

Sequence (376 aa):
RWPEYYPDIWIDSSVVRQEYLWYRDPSPAAPDYFQKPEAFLKKAVASDNNGFSKIDSLLDEPIPSYGFDYTLYKVLDNDTAYNALISYVVPGSPAEEAGLQRGHWINGDYITKKVESELLQGSTRQLQIGVYKEVVVTGGVVPIGETTPASRSLVDKPVHRFFEIIPWNGKKVGYLYNEFKAGPTTDSQAYNDDLRRAFRDFQTGGVNEFVLDLRYNTGGSLDCAQLLCTLAPADKNQLLALLRYSDKRRVVEANQDLTFNPELIQSGANLNLSTVYVLTTNATRGAAEVINCLNPYKVVLIGTKTAGEYVATKKPFVHPTDRFILNLVVCNVYNAEEKSDDYATGFKPTYEYNEDSSYLSTYLPFGNTNETLLNAALKISGITD

B-factor: mean 37.28, std 10.58, range [17.21, 83.75]

Solvent-accessible surface area: 18765 Å² total

Radius of gyration: 22.96 Å; Cα contacts (8 Å, |Δi|>4): 803; chains: 1; bounding box: 53×73×54 Å

Nearest PDB structures (foldseek):
  3k50-assembly1_A  TM=1.000E+00  e=6.022E-78  Bacteroides fragilis NCTC 9343
  1j7x-assembly1_A  TM=7.121E-01  e=1.378E-10  Xenopus laevis
  7jti-assembly1_C  TM=6.786E-01  e=6.038E-10  Bos taurus
  7jti-assembly1_D  TM=7.042E-01  e=7.661E-09  Bos taurus
  4lur-assembly1_A  TM=6.048E-01  e=4.243E-09  Danio rerio